Protein AF-A0A401UPR5-F1 (afdb_monomer)

Sequence (382 aa):
MEISINIIKAVNNNKYVNMKDYDELAFNAKRIWLSEPCNIIFEKNRIYNIKLKSDQVIEGSIIQIGQDEFGFYIVFKRAIVPSQKGELLNNSVFFERQRIPKGYAVLKEVFAPDSIAGGKELIQYCEGQWPNLNGSALSIKKEGSNYIFHLMKGNLGETAVELRLCNVYAEKCIGDDCDNLEYFDKQGIGYLDIKKLDDFNYTIHIQNNFMEFICIDELTYNSVEHRNEVTINCRELNITYYNSFLRGLEEKGIALTKLYSDKDVHYSKADELRSKWLETFTRNIDVSDANLDQCLWHIFSYGKLSCVQREEANADLIKIKKETLYLFFNEGTTCYRLNNAEKFTAENIDYFNDIYVTNEDFTWTYVLTHERVTCGPYFHSN

Radius of gyration: 26.06 Å; Cα contacts (8 Å, |Δi|>4): 804; chains: 1; bounding box: 64×54×72 Å

Foldseek 3Di:
DKDKWFWPAKAQCQVVDDPVCCVPQGQQKMKTATPDDDPDDQAPAWKKWKQDPVRDIFIFHFNDWDADPRGTITITHGDPPCVCVVVVVPVSVVSNVDTDDGTIIMIGTWDDLVLAACSVVCCVVVVRDRQDLAQWFWAWDDDPQKIWIWTHFDSQQQKIKIKIFARWDDKDKDWDPTPDPNVSHRNGWRDWDWTQDPQQKIKIKTKDWDWDWDDPDPPDTDTDIIIIMMIIMGNHIHMDMDRNLCVVCVVVVKDKDKAFDDPPDPDAPLRVVLVVLCCVQCVPWPCVPQPVVVAVLSCVVVPRGDWDFDPVLQVVVLPDDPQWKKKHASDDRIIMIIGPCNVPGPVSCVSDARMWMAGPVRQKIFTHHPPNVRGGRIIDGD

Nearest PDB structures (foldseek):
  3wdi-assembly1_A  TM=2.186E-01  e=3.036E-01  Anoxybacillus sp. LM18-11
  3wdh-assembly1_A  TM=1.853E-01  e=7.248E-01  Anoxybacillus sp. LM18-11
  1gl4-assembly1_A  TM=2.672E-01  e=5.135E+00  Mus musculus
  5jqp-assembly1_A  TM=1.333E-01  e=6.739E+00  Thermochaetoides thermophila DSM 1495

Structure (mmCIF, N/CA/C/O backbone):
data_AF-A0A401UPR5-F1
#
_entry.id   AF-A0A401UPR5-F1
#
loop_
_atom_site.group_PDB
_atom_site.id
_atom_site.type_symbol
_atom_site.label_atom_id
_atom_site.label_alt_id
_atom_site.label_comp_id
_atom_site.label_asym_id
_atom_site.label_entity_id
_atom_site.label_seq_id
_atom_site.pdbx_PDB_ins_code
_atom_site.Cartn_x
_atom_site.Cartn_y
_atom_site.Cartn_z
_atom_site.occupancy
_atom_site.B_iso_or_equiv
_atom_site.auth_seq_id
_atom_site.auth_comp_id
_atom_site.auth_asym_id
_atom_site.auth_atom_id
_atom_site.pdbx_PDB_model_num
ATOM 1 N N . MET A 1 1 ? -16.340 -8.159 18.306 1.00 83.75 1 MET A N 1
ATOM 2 C CA . MET A 1 1 ? -16.427 -8.403 19.768 1.00 83.75 1 MET A CA 1
ATOM 3 C C . MET A 1 1 ? -16.936 -7.139 20.450 1.00 83.75 1 MET A C 1
ATOM 5 O O . MET A 1 1 ? -16.500 -6.064 20.054 1.00 83.75 1 MET A O 1
ATOM 9 N N . GLU A 1 2 ? -17.833 -7.244 21.433 1.00 91.19 2 GLU A N 1
ATOM 10 C CA . GLU A 1 2 ? -18.355 -6.098 22.194 1.00 91.19 2 GLU A CA 1
ATOM 11 C C . GLU A 1 2 ? -18.209 -6.361 23.697 1.00 91.19 2 GLU A C 1
ATOM 13 O O . GLU A 1 2 ? -18.590 -7.428 24.178 1.00 91.19 2 GLU A O 1
ATOM 18 N N . ILE A 1 3 ? -17.606 -5.418 24.426 1.00 94.38 3 ILE A N 1
ATOM 19 C CA . ILE A 1 3 ? -17.290 -5.551 25.849 1.00 94.38 3 ILE A CA 1
ATOM 20 C C . ILE A 1 3 ? -17.774 -4.304 26.586 1.00 94.38 3 ILE A C 1
ATOM 22 O O . ILE A 1 3 ? -17.407 -3.177 26.254 1.00 94.38 3 ILE A O 1
ATOM 26 N N . SER A 1 4 ? -18.581 -4.511 27.622 1.00 96.25 4 SER A N 1
ATOM 27 C CA . SER A 1 4 ? -18.921 -3.450 28.570 1.00 96.25 4 SER A CA 1
ATOM 28 C C . SER A 1 4 ? -17.721 -3.151 29.462 1.00 96.25 4 SER A C 1
ATOM 30 O O . SER A 1 4 ? -17.147 -4.064 30.046 1.00 96.25 4 SER A O 1
ATOM 32 N N . ILE A 1 5 ? -17.357 -1.877 29.585 1.00 96.62 5 ILE A N 1
ATOM 33 C CA . ILE A 1 5 ? -16.268 -1.417 30.447 1.00 96.62 5 ILE A CA 1
ATOM 34 C C . ILE A 1 5 ? -16.747 -0.265 31.331 1.00 96.62 5 ILE A C 1
ATOM 36 O O . ILE A 1 5 ? -17.632 0.511 30.969 1.00 96.62 5 ILE A O 1
ATOM 40 N N . ASN A 1 6 ? -16.132 -0.111 32.497 1.00 97.31 6 ASN A N 1
ATOM 41 C CA . ASN A 1 6 ? -16.373 1.033 33.366 1.00 97.31 6 ASN A CA 1
ATOM 42 C C . ASN A 1 6 ? -15.063 1.796 33.594 1.00 97.31 6 ASN A C 1
ATOM 44 O O . ASN A 1 6 ? -14.117 1.294 34.203 1.00 97.31 6 ASN A O 1
ATOM 48 N N . ILE A 1 7 ? -15.014 3.017 33.058 1.00 97.56 7 ILE A N 1
ATOM 49 C CA . ILE A 1 7 ? -13.838 3.884 33.044 1.00 97.56 7 ILE A CA 1
ATOM 50 C C . ILE A 1 7 ? -13.726 4.597 34.393 1.00 97.56 7 ILE A C 1
ATOM 52 O O . ILE A 1 7 ? -14.533 5.466 34.729 1.00 97.56 7 ILE A O 1
ATOM 56 N N . ILE A 1 8 ? -12.682 4.279 35.159 1.00 97.38 8 ILE A N 1
ATOM 57 C CA . ILE A 1 8 ? -12.392 4.929 36.447 1.00 97.38 8 ILE A CA 1
ATOM 58 C C . ILE A 1 8 ? -11.741 6.292 36.226 1.00 97.38 8 ILE A C 1
ATOM 60 O O . ILE A 1 8 ? -12.003 7.260 36.953 1.00 97.38 8 ILE A O 1
ATOM 64 N N . LYS A 1 9 ? -10.835 6.366 35.251 1.00 96.38 9 LYS A N 1
ATOM 65 C CA . LYS A 1 9 ? -9.987 7.529 34.995 1.00 96.38 9 LYS A CA 1
ATOM 66 C C . LYS A 1 9 ? -9.436 7.439 33.578 1.00 96.38 9 LYS A C 1
ATOM 68 O O . LYS A 1 9 ? -9.159 6.351 33.094 1.00 96.38 9 LYS A O 1
ATOM 73 N N . ALA A 1 10 ? -9.215 8.583 32.945 1.00 96.50 10 ALA A N 1
ATOM 74 C CA . ALA A 1 10 ? -8.482 8.666 31.693 1.00 96.50 10 ALA A CA 1
ATOM 75 C C . ALA A 1 10 ? -7.597 9.914 31.691 1.00 96.50 10 ALA A C 1
ATOM 77 O O . A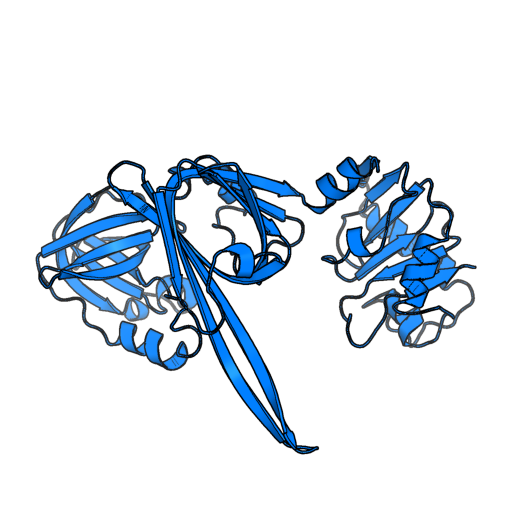LA A 1 10 ? -8.036 10.981 32.131 1.00 96.50 10 ALA A O 1
ATOM 78 N N . VAL A 1 11 ? -6.356 9.783 31.223 1.00 95.56 11 VAL A N 1
ATOM 79 C CA . VAL A 1 11 ? -5.386 10.888 31.106 1.00 95.56 11 VAL A CA 1
ATOM 80 C C . VAL A 1 11 ? -4.507 10.706 29.867 1.00 95.56 11 VAL A C 1
ATOM 82 O O . VAL A 1 11 ? -4.501 9.637 29.263 1.00 95.56 11 VAL A O 1
ATOM 85 N N . ASN A 1 12 ? -3.745 11.735 29.494 1.00 94.56 12 ASN A N 1
ATOM 86 C CA . ASN A 1 12 ? -2.740 11.620 28.432 1.00 94.56 12 ASN A CA 1
ATOM 87 C C . ASN A 1 12 ? -1.643 10.638 28.844 1.00 94.56 12 ASN A C 1
ATOM 89 O O . ASN A 1 12 ? -1.135 10.713 29.966 1.00 94.56 12 ASN A O 1
ATOM 93 N N . ASN A 1 13 ? -1.284 9.722 27.942 1.00 94.88 13 ASN A N 1
ATOM 94 C CA . ASN A 1 13 ? -0.302 8.687 28.255 1.00 94.88 13 ASN A CA 1
ATOM 95 C C . ASN A 1 13 ? 1.132 9.237 28.327 1.00 94.88 13 ASN A C 1
ATOM 97 O O . ASN A 1 13 ? 1.981 8.608 28.942 1.00 94.88 13 ASN A O 1
ATOM 101 N N . ASN A 1 14 ? 1.397 10.431 27.790 1.00 91.12 14 ASN A N 1
ATOM 102 C CA . ASN A 1 14 ? 2.727 11.048 27.755 1.00 91.12 14 ASN A CA 1
ATOM 103 C C . ASN A 1 14 ? 3.452 11.145 29.110 1.00 91.12 14 ASN A C 1
ATOM 105 O O . ASN A 1 14 ? 4.674 11.091 29.147 1.00 91.12 14 ASN A O 1
ATOM 109 N N . LYS A 1 15 ? 2.726 11.225 30.230 1.00 90.62 15 LYS A N 1
ATOM 110 C CA . LYS A 1 15 ? 3.319 11.235 31.581 1.00 90.62 15 LYS A CA 1
ATOM 111 C C . LYS A 1 15 ? 3.838 9.870 32.054 1.00 90.62 15 LYS A C 1
ATOM 113 O O . LYS A 1 15 ? 4.479 9.804 33.096 1.00 90.62 15 LYS A O 1
ATOM 118 N N . TYR A 1 16 ? 3.519 8.801 31.330 1.00 92.50 16 TYR A N 1
ATOM 119 C CA . TYR A 1 16 ? 3.789 7.407 31.695 1.00 92.50 16 TYR A CA 1
ATOM 120 C C . TYR A 1 16 ? 4.722 6.708 30.703 1.00 92.50 16 TYR A C 1
ATOM 122 O O . TYR A 1 16 ? 4.904 5.495 30.780 1.00 92.50 16 TYR A O 1
ATOM 130 N N . VAL A 1 17 ? 5.270 7.456 29.747 1.00 92.44 17 VAL A N 1
ATOM 131 C CA . VAL A 1 17 ? 6.098 6.937 28.661 1.00 92.44 17 VAL A CA 1
ATOM 132 C C . VAL A 1 17 ? 7.469 7.588 28.772 1.00 92.44 17 VAL A C 1
ATOM 134 O O . VAL A 1 17 ? 7.579 8.789 29.019 1.00 92.44 17 VAL A O 1
ATOM 137 N N . ASN A 1 18 ? 8.522 6.785 28.643 1.00 91.50 18 ASN A N 1
ATOM 138 C CA . ASN A 1 18 ? 9.886 7.300 28.604 1.00 91.50 18 ASN A CA 1
ATOM 139 C C . ASN A 1 18 ? 10.143 8.016 27.259 1.00 91.50 18 ASN A C 1
ATOM 141 O O . ASN A 1 18 ? 9.394 7.856 26.301 1.00 91.50 18 ASN A O 1
ATOM 145 N N . MET A 1 19 ? 11.226 8.786 27.156 1.00 86.56 19 MET A N 1
ATOM 146 C CA . MET A 1 19 ? 11.514 9.535 25.924 1.00 86.56 19 MET A CA 1
ATOM 147 C C . MET A 1 19 ? 11.747 8.632 24.698 1.00 86.56 19 MET A C 1
ATOM 149 O O . MET A 1 19 ? 11.491 9.048 23.575 1.00 86.56 19 MET A O 1
ATOM 153 N N . LYS A 1 20 ? 12.224 7.399 24.905 1.00 88.50 20 LYS A N 1
ATOM 154 C CA . LYS A 1 20 ? 12.546 6.454 23.829 1.00 88.50 20 LYS A CA 1
ATOM 155 C C . LYS A 1 20 ? 11.292 5.919 23.130 1.00 88.50 20 LYS A C 1
ATOM 157 O O . LYS A 1 20 ? 11.327 5.707 21.926 1.00 88.50 20 LYS A O 1
ATOM 162 N N . ASP A 1 21 ? 10.196 5.757 23.867 1.00 87.12 21 ASP A N 1
ATOM 163 C CA . ASP A 1 21 ? 8.948 5.164 23.366 1.00 87.12 21 ASP A CA 1
ATOM 164 C C . ASP A 1 21 ? 7.862 6.223 23.080 1.00 87.12 21 ASP A C 1
ATOM 166 O O . ASP A 1 21 ? 6.688 5.897 22.878 1.00 87.12 21 ASP A O 1
ATOM 170 N N . TYR A 1 22 ? 8.227 7.510 23.104 1.00 86.00 22 TYR A N 1
ATOM 171 C CA . TYR A 1 22 ? 7.280 8.626 23.078 1.00 86.00 22 TYR A CA 1
ATOM 172 C C . TYR A 1 22 ? 6.417 8.649 21.806 1.00 86.00 22 TYR A C 1
ATOM 174 O O . TYR A 1 22 ? 5.190 8.741 21.887 1.00 86.00 22 TYR A O 1
ATOM 182 N N . ASP A 1 23 ? 7.016 8.506 20.628 1.00 77.75 23 ASP A N 1
ATOM 183 C CA . ASP A 1 23 ? 6.277 8.615 19.361 1.00 77.75 23 ASP A CA 1
ATOM 184 C C . ASP A 1 23 ? 5.258 7.479 19.177 1.00 77.75 23 ASP A C 1
ATOM 186 O O . ASP A 1 23 ? 4.144 7.669 18.665 1.00 77.75 23 ASP A O 1
ATOM 190 N N . GLU A 1 24 ? 5.603 6.285 19.658 1.00 79.25 24 GLU A N 1
ATOM 191 C CA . GLU A 1 24 ? 4.727 5.125 19.573 1.00 79.25 24 GLU A CA 1
ATOM 192 C C . GLU A 1 24 ? 3.603 5.200 20.614 1.00 79.25 24 GLU A C 1
ATOM 194 O O . GLU A 1 24 ? 2.425 5.079 20.251 1.00 79.25 24 GLU A O 1
ATOM 199 N N . LEU A 1 25 ? 3.952 5.451 21.883 1.00 83.62 25 LEU A N 1
ATOM 200 C CA . LEU A 1 25 ? 3.053 5.255 23.023 1.00 83.62 25 LEU A CA 1
ATOM 201 C C . LEU A 1 25 ? 2.465 6.541 23.616 1.00 83.62 25 LEU A C 1
ATOM 203 O O . LEU A 1 25 ? 1.443 6.469 24.304 1.00 83.62 25 LEU A O 1
ATOM 207 N N . ALA A 1 26 ? 3.082 7.705 23.417 1.00 83.56 26 ALA A N 1
ATOM 208 C CA . ALA A 1 26 ? 2.644 8.957 24.038 1.00 83.56 26 ALA A CA 1
ATOM 209 C C . ALA A 1 26 ? 1.763 9.805 23.116 1.00 83.56 26 ALA A C 1
ATOM 211 O O . ALA A 1 26 ? 0.729 10.314 23.562 1.00 83.56 26 ALA A O 1
ATOM 212 N N . PHE A 1 27 ? 2.159 9.957 21.849 1.00 82.81 27 PHE A N 1
ATOM 213 C CA . PHE A 1 27 ? 1.501 10.878 20.924 1.00 82.81 27 PHE A CA 1
ATOM 214 C C . PHE A 1 27 ? 0.059 10.449 20.613 1.00 82.81 27 PHE A C 1
ATOM 216 O O . PHE A 1 27 ? -0.188 9.323 20.173 1.00 82.81 27 PHE A O 1
ATOM 223 N N . ASN A 1 28 ? -0.902 11.359 20.833 1.00 84.88 28 ASN A N 1
ATOM 224 C CA . ASN A 1 28 ? -2.336 11.134 20.592 1.00 84.88 28 ASN A CA 1
ATOM 225 C C . ASN A 1 28 ? -2.924 9.907 21.336 1.00 84.88 28 ASN A C 1
ATOM 227 O O . ASN A 1 28 ? -3.899 9.291 20.892 1.00 84.88 28 ASN A O 1
ATOM 231 N N . ALA A 1 29 ? -2.326 9.538 22.474 1.00 92.50 29 ALA A N 1
ATOM 232 C CA . ALA A 1 29 ? -2.704 8.363 23.250 1.00 92.50 29 ALA A CA 1
ATOM 233 C C . ALA A 1 29 ? -3.251 8.727 24.636 1.00 92.50 29 ALA A C 1
ATOM 235 O O . ALA A 1 29 ? -2.722 9.581 25.359 1.00 92.50 29 ALA A O 1
ATOM 236 N N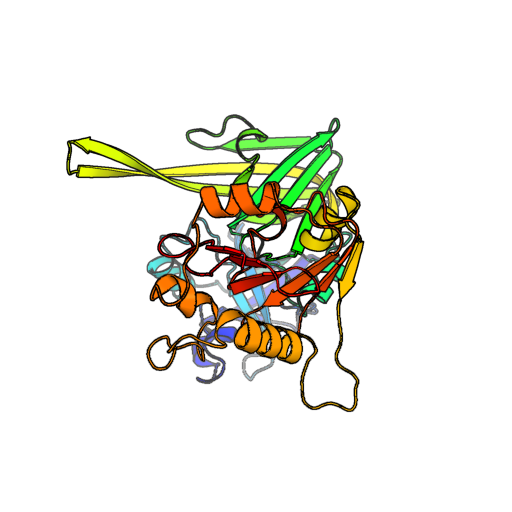 . LYS A 1 30 ? -4.314 8.030 25.044 1.00 95.12 30 LYS A N 1
ATOM 237 C CA . LYS A 1 30 ? -4.897 8.119 26.385 1.00 95.12 30 LYS A CA 1
ATOM 238 C C . LYS A 1 30 ? -4.623 6.836 27.144 1.00 95.12 30 LYS A C 1
ATOM 240 O O . LYS A 1 30 ? -4.897 5.751 26.646 1.00 95.12 30 LYS A O 1
ATOM 245 N N . ARG A 1 31 ? -4.158 6.966 28.382 1.00 96.94 31 ARG A N 1
ATOM 246 C CA . ARG A 1 31 ? -4.209 5.879 29.358 1.00 96.94 31 ARG A CA 1
ATOM 247 C C . ARG A 1 31 ? -5.580 5.899 30.017 1.00 96.94 31 ARG A C 1
ATOM 249 O O . ARG A 1 31 ? -5.958 6.917 30.601 1.00 96.94 31 ARG A O 1
ATOM 256 N N . ILE A 1 32 ? -6.321 4.806 29.895 1.00 97.25 32 ILE A N 1
ATOM 257 C CA . ILE A 1 32 ? -7.691 4.655 30.387 1.00 97.25 32 ILE A CA 1
ATOM 258 C C . ILE A 1 32 ? -7.692 3.528 31.416 1.00 97.25 32 ILE A C 1
ATOM 260 O O . ILE A 1 32 ? -7.473 2.375 31.058 1.00 97.25 32 ILE A O 1
ATOM 264 N N . TRP A 1 33 ? -7.933 3.864 32.683 1.00 97.94 33 TRP A N 1
ATOM 265 C CA . TRP A 1 33 ? -8.066 2.886 33.761 1.00 97.94 33 TRP A CA 1
ATOM 266 C C . TRP A 1 33 ? -9.489 2.351 33.845 1.00 97.94 33 TRP A C 1
ATOM 268 O O . TRP A 1 33 ? -10.459 3.118 33.788 1.00 97.94 33 TRP A O 1
ATOM 278 N N . LEU A 1 34 ? -9.589 1.042 34.029 1.00 97.62 34 LEU A N 1
ATOM 279 C CA . LEU A 1 34 ? -10.816 0.259 34.046 1.00 97.62 34 LEU A CA 1
ATOM 280 C C . LEU A 1 34 ? -11.036 -0.332 35.443 1.00 97.62 34 LEU A C 1
ATOM 282 O O . LEU A 1 34 ? -10.077 -0.593 36.169 1.00 97.62 34 LEU A O 1
ATOM 286 N N . SER A 1 35 ? -12.294 -0.555 35.829 1.00 96.56 35 SER A N 1
ATOM 287 C CA . SER A 1 35 ? -12.611 -1.167 37.130 1.00 96.56 35 SER A CA 1
ATOM 288 C C . SER A 1 35 ? -12.286 -2.647 37.241 1.00 96.56 35 SER A C 1
ATOM 290 O O . SER A 1 35 ? -12.230 -3.171 38.348 1.00 96.56 35 SER A O 1
ATOM 292 N N . GLU A 1 36 ? -12.061 -3.309 36.115 1.00 95.44 36 GLU A N 1
ATOM 293 C CA . GLU A 1 36 ? -11.751 -4.729 36.034 1.00 95.44 36 GLU A CA 1
ATOM 294 C C . GLU A 1 36 ? -10.853 -4.999 34.815 1.00 95.44 36 GLU A C 1
ATOM 296 O O . GLU A 1 36 ? -10.789 -4.158 33.907 1.00 95.44 36 GLU A O 1
ATOM 301 N N . PRO A 1 37 ? -10.125 -6.132 34.788 1.00 94.31 37 PRO A N 1
ATOM 302 C CA . PRO A 1 37 ? -9.358 -6.531 33.617 1.00 94.31 37 PRO A CA 1
ATOM 303 C C . PRO A 1 37 ? -10.264 -6.649 32.393 1.00 94.31 37 PRO A C 1
ATOM 305 O O . PRO A 1 37 ? -11.378 -7.161 32.480 1.00 94.31 37 PRO A O 1
ATOM 308 N N . CYS A 1 38 ? -9.759 -6.233 31.235 1.00 88.31 38 CYS A N 1
ATOM 309 C CA . CYS A 1 38 ? -10.472 -6.387 29.978 1.00 88.31 38 CYS A CA 1
ATOM 310 C C . CYS A 1 38 ? -9.766 -7.427 29.107 1.00 88.31 38 CYS A C 1
ATOM 312 O O . CYS A 1 38 ? -8.614 -7.235 28.716 1.00 88.31 38 CYS A O 1
ATOM 314 N N . ASN A 1 39 ? -10.455 -8.531 28.816 1.00 87.94 39 ASN A N 1
ATOM 315 C CA . ASN A 1 39 ? -9.932 -9.619 27.991 1.00 87.94 39 ASN A CA 1
ATOM 316 C C . ASN A 1 39 ? -10.035 -9.245 26.507 1.00 87.94 39 ASN A C 1
ATOM 318 O O . ASN A 1 39 ? -10.946 -9.681 25.807 1.00 87.94 39 ASN A O 1
ATOM 322 N N . ILE A 1 40 ? -9.119 -8.396 26.046 1.00 88.12 40 ILE A N 1
ATOM 323 C CA . ILE A 1 40 ? -9.037 -7.947 24.654 1.00 88.12 40 ILE A CA 1
ATOM 324 C C . ILE A 1 40 ? -7.752 -8.483 24.034 1.00 88.12 40 ILE A C 1
ATOM 326 O O . ILE A 1 40 ? -6.699 -8.488 24.672 1.00 88.12 40 ILE A O 1
ATOM 330 N N . ILE A 1 41 ? -7.829 -8.885 22.768 1.00 80.69 41 ILE A N 1
ATOM 331 C CA . ILE A 1 41 ? -6.652 -9.225 21.974 1.00 80.69 41 ILE A CA 1
ATOM 332 C C . ILE A 1 41 ? -5.966 -7.922 21.555 1.00 80.69 41 ILE A C 1
ATOM 334 O O . ILE A 1 41 ? -6.494 -7.134 20.770 1.00 80.69 41 ILE A O 1
ATOM 338 N N . PHE A 1 42 ? -4.785 -7.674 22.111 1.00 81.12 42 PHE A N 1
ATOM 339 C CA . PHE A 1 42 ? -3.978 -6.520 21.743 1.00 81.12 42 PHE A CA 1
ATOM 340 C C . PHE A 1 42 ? -3.129 -6.838 20.500 1.00 81.12 42 PHE A C 1
ATOM 342 O O . PHE A 1 42 ? -2.135 -7.552 20.589 1.00 81.12 42 PHE A O 1
ATOM 349 N N . GLU A 1 43 ? -3.513 -6.273 19.353 1.00 83.62 43 GLU A N 1
ATOM 350 C CA . GLU A 1 43 ? -2.772 -6.344 18.088 1.00 83.62 43 GLU A CA 1
ATOM 351 C C . GLU A 1 43 ? -2.771 -4.968 17.411 1.00 83.62 43 GLU A C 1
ATOM 353 O O . GLU A 1 43 ? -3.810 -4.306 17.341 1.00 83.62 43 GLU A O 1
ATOM 358 N N . LYS A 1 44 ? -1.613 -4.538 16.887 1.00 78.94 44 LYS A N 1
ATOM 359 C CA . LYS A 1 44 ? -1.408 -3.175 16.352 1.00 78.94 44 LYS A CA 1
ATOM 360 C C . LYS A 1 44 ? -2.372 -2.795 15.219 1.00 78.94 44 LYS A C 1
ATOM 362 O O . LYS A 1 44 ? -2.643 -1.614 15.039 1.00 78.94 44 LYS A O 1
ATOM 367 N N . ASN A 1 45 ? -2.911 -3.775 14.492 1.00 86.38 45 ASN A N 1
ATOM 368 C CA . ASN A 1 45 ? -3.745 -3.550 13.307 1.00 86.38 45 ASN A CA 1
ATOM 369 C C . ASN A 1 45 ? -5.259 -3.592 13.582 1.00 86.38 45 ASN A C 1
ATOM 371 O O . ASN A 1 45 ? -6.045 -3.560 12.637 1.00 86.38 45 ASN A O 1
ATOM 375 N N . ARG A 1 46 ? -5.687 -3.692 14.848 1.00 90.62 46 ARG A N 1
ATOM 376 C CA . ARG A 1 46 ? -7.112 -3.692 15.213 1.00 90.62 46 ARG A CA 1
ATOM 377 C C . ARG A 1 46 ? -7.604 -2.283 15.540 1.00 90.62 46 ARG A C 1
ATOM 379 O O . ARG A 1 46 ? -6.904 -1.510 16.204 1.00 90.62 46 ARG A O 1
ATOM 386 N N . ILE A 1 47 ? -8.829 -1.974 15.115 1.00 90.31 47 ILE A N 1
ATOM 387 C CA . ILE A 1 47 ? -9.525 -0.723 15.448 1.00 90.31 47 ILE A CA 1
ATOM 388 C C . ILE A 1 47 ? -10.739 -1.026 16.319 1.00 90.31 47 ILE A C 1
ATOM 390 O O . ILE A 1 47 ? -11.508 -1.961 16.075 1.00 90.31 47 ILE A O 1
ATOM 394 N N . TYR A 1 48 ? -10.920 -0.186 17.328 1.00 92.50 48 TYR A N 1
ATOM 395 C CA . TYR A 1 48 ? -11.965 -0.265 18.326 1.00 92.50 48 TYR A CA 1
ATOM 396 C C . TYR A 1 48 ? -12.705 1.065 18.448 1.00 92.50 48 TYR A C 1
ATOM 398 O O . TYR A 1 48 ? -12.113 2.139 18.362 1.00 92.50 48 TYR A O 1
ATOM 406 N N . ASN A 1 49 ? -13.992 0.972 18.757 1.00 93.50 49 ASN A N 1
ATOM 407 C CA . ASN A 1 49 ? -14.842 2.077 19.161 1.00 93.50 49 ASN A CA 1
ATOM 408 C C . ASN A 1 49 ? -15.097 2.022 20.664 1.00 93.50 49 ASN A C 1
ATOM 410 O O . ASN A 1 49 ? -15.589 1.018 21.173 1.00 93.50 49 ASN A O 1
ATOM 414 N N . ILE A 1 50 ? -14.822 3.121 21.364 1.00 95.25 50 ILE A N 1
ATOM 415 C CA . ILE A 1 50 ? -15.299 3.373 22.725 1.00 95.25 50 ILE A CA 1
ATOM 416 C C . ILE A 1 50 ? -16.565 4.220 22.614 1.00 95.25 50 ILE A C 1
ATOM 418 O O . ILE A 1 50 ? -16.493 5.421 22.351 1.00 95.25 50 ILE A O 1
ATOM 422 N N . LYS A 1 51 ? -17.727 3.601 22.818 1.00 95.81 51 LYS A N 1
ATOM 423 C CA . LYS A 1 51 ? -19.019 4.283 22.904 1.00 95.81 51 LYS A CA 1
ATOM 424 C C . LYS A 1 51 ? -19.310 4.660 24.356 1.00 95.81 51 LYS A C 1
ATOM 426 O O . LYS A 1 51 ? -19.487 3.798 25.212 1.00 95.81 51 LYS A O 1
ATOM 431 N N . LEU A 1 52 ? -19.350 5.955 24.638 1.00 95.19 52 LEU A N 1
ATOM 432 C CA . LEU A 1 52 ? -19.632 6.512 25.959 1.00 95.19 52 LEU A CA 1
ATOM 433 C C . LEU A 1 52 ? -21.144 6.559 26.228 1.00 95.19 52 LEU A C 1
ATOM 435 O O . LEU A 1 52 ? -21.953 6.538 25.303 1.00 95.19 52 LEU A O 1
ATOM 439 N N . LYS A 1 53 ? -21.540 6.713 27.499 1.00 94.06 53 LYS A N 1
ATOM 440 C CA . LYS A 1 53 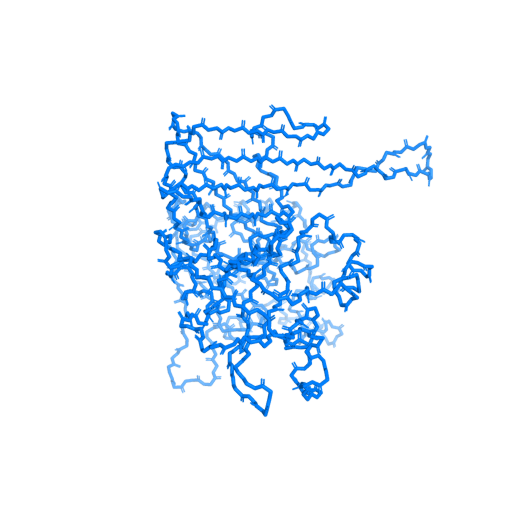? -22.954 6.886 27.895 1.00 94.06 53 LYS A CA 1
ATOM 441 C C . LYS A 1 53 ? -23.650 8.086 27.228 1.00 94.06 53 LYS A C 1
ATOM 443 O O . LYS A 1 53 ? -24.867 8.092 27.116 1.00 94.06 53 LYS A O 1
ATOM 448 N N . SER A 1 54 ? -22.894 9.096 26.800 1.00 92.50 54 SER A N 1
ATOM 449 C CA . SER A 1 54 ? -23.404 10.249 26.045 1.00 92.50 54 SER A CA 1
ATOM 450 C C . SER A 1 54 ? -23.668 9.952 24.562 1.00 92.50 54 SER A C 1
ATOM 452 O O . SER A 1 54 ? -23.861 10.891 23.798 1.00 92.50 54 SER A O 1
ATOM 454 N N . ASP A 1 55 ? -23.572 8.688 24.138 1.00 92.31 55 ASP A N 1
ATOM 455 C CA . ASP A 1 55 ? -23.556 8.226 22.743 1.00 92.31 55 ASP A CA 1
ATOM 456 C C . ASP A 1 55 ? -22.376 8.734 21.900 1.00 92.31 55 ASP A C 1
ATOM 458 O O . ASP A 1 55 ? -22.253 8.392 20.725 1.00 92.31 55 ASP A O 1
ATOM 462 N N . GLN A 1 56 ? -21.441 9.472 22.503 1.00 91.94 56 GLN A N 1
ATOM 463 C CA . GLN A 1 56 ? -20.191 9.827 21.846 1.00 91.94 56 GLN A CA 1
ATOM 464 C C . GLN A 1 56 ? -19.360 8.565 21.577 1.00 91.94 56 GLN A C 1
ATOM 466 O O . GLN A 1 56 ? -19.092 7.785 22.492 1.00 91.94 56 GLN A O 1
ATOM 471 N N . VAL A 1 57 ? -18.893 8.413 20.337 1.00 91.06 57 VAL A N 1
ATOM 472 C CA . VAL A 1 57 ? -18.004 7.325 19.913 1.00 91.06 57 VAL A CA 1
ATOM 473 C C . VAL A 1 57 ? -16.595 7.864 19.687 1.00 91.06 57 VAL A C 1
ATOM 475 O O . VAL A 1 57 ? -16.411 8.910 19.065 1.00 91.06 57 VAL A O 1
ATOM 478 N N . ILE A 1 58 ? -15.599 7.151 20.209 1.00 91.88 58 ILE A N 1
ATOM 479 C CA . ILE A 1 58 ? -14.180 7.443 20.000 1.00 91.88 58 ILE A CA 1
ATOM 480 C C . ILE A 1 58 ? -13.540 6.224 19.343 1.00 91.88 58 ILE A C 1
ATOM 482 O O . ILE A 1 58 ? -13.505 5.153 19.942 1.00 91.88 58 ILE A O 1
ATOM 486 N N . GLU A 1 59 ? -13.022 6.401 18.133 1.00 90.62 59 GLU A N 1
ATOM 487 C CA . GLU A 1 59 ? -12.370 5.344 17.358 1.00 90.62 59 GLU A CA 1
ATOM 488 C C . GLU A 1 59 ? -10.847 5.365 17.552 1.00 90.62 59 GLU A C 1
ATOM 490 O O . GLU A 1 59 ? -10.227 6.431 17.648 1.00 90.62 59 GLU A O 1
ATOM 495 N N . GLY A 1 60 ? -10.223 4.192 17.621 1.00 91.38 60 GLY A N 1
ATOM 496 C CA . GLY A 1 60 ? -8.782 4.074 17.802 1.00 91.38 60 GLY A CA 1
ATOM 497 C C . GLY A 1 60 ? -8.279 2.662 18.029 1.00 91.38 60 GLY A C 1
ATOM 498 O O . GLY A 1 60 ? -9.039 1.701 18.081 1.00 91.38 60 GLY A O 1
ATOM 499 N N . SER A 1 61 ? -6.967 2.546 18.169 1.00 92.19 61 SER A N 1
ATOM 500 C CA . SER A 1 61 ? -6.278 1.292 18.441 1.00 92.19 61 SER A CA 1
ATOM 501 C C . SER A 1 61 ? -5.899 1.216 19.908 1.00 92.19 61 SER A C 1
ATOM 503 O O . SER A 1 61 ? -5.456 2.192 20.517 1.00 92.19 61 SER A O 1
ATOM 505 N N . ILE A 1 62 ? -6.016 0.027 20.479 1.00 93.88 62 ILE A N 1
ATOM 506 C CA . ILE A 1 62 ? -5.371 -0.271 21.753 1.00 93.88 62 ILE A CA 1
ATOM 507 C C . ILE A 1 62 ? -3.930 -0.624 21.419 1.00 93.88 62 ILE A C 1
ATOM 509 O O . ILE A 1 62 ? -3.711 -1.508 20.602 1.00 93.88 62 ILE A O 1
ATOM 513 N N . ILE A 1 63 ? -2.973 0.090 22.010 1.00 92.62 63 ILE A N 1
ATOM 514 C CA . ILE A 1 63 ? -1.533 -0.084 21.751 1.00 92.62 63 ILE A CA 1
ATOM 515 C C . ILE A 1 63 ? -0.780 -0.710 22.930 1.00 92.62 63 ILE A C 1
ATOM 517 O O . ILE A 1 63 ? 0.396 -1.034 22.812 1.00 92.62 63 ILE A O 1
ATOM 521 N N . GLN A 1 64 ? -1.442 -0.845 24.081 1.00 93.56 64 GLN A N 1
ATOM 522 C CA . GLN A 1 64 ? -0.896 -1.485 25.272 1.00 93.56 64 GLN A CA 1
ATOM 523 C C . GLN A 1 64 ? -2.028 -1.814 26.250 1.00 93.56 64 GLN A C 1
ATOM 525 O O . GLN A 1 64 ? -3.004 -1.068 26.358 1.00 93.56 64 GLN A O 1
ATOM 530 N N . ILE A 1 65 ? -1.864 -2.897 27.007 1.00 94.62 65 ILE A N 1
ATOM 531 C CA . ILE A 1 65 ? -2.700 -3.257 28.157 1.00 94.62 65 ILE A CA 1
ATOM 532 C C . ILE A 1 65 ? -1.759 -3.504 29.335 1.00 94.62 65 ILE A C 1
ATOM 534 O O . ILE A 1 65 ? -0.669 -4.049 29.156 1.00 94.62 65 ILE A O 1
ATOM 538 N N . GLY A 1 66 ? -2.146 -3.086 30.535 1.00 95.00 66 GLY A N 1
ATOM 539 C CA . GLY A 1 66 ? -1.332 -3.324 31.718 1.00 95.00 66 GLY A CA 1
ATOM 540 C C . GLY A 1 66 ? -2.076 -3.100 33.022 1.00 95.00 66 GLY A C 1
ATOM 541 O O . GLY A 1 66 ? -3.285 -2.871 33.053 1.00 95.00 66 GLY A O 1
ATOM 542 N N . GLN A 1 67 ? -1.320 -3.170 34.109 1.00 96.44 67 GLN A N 1
ATOM 543 C CA . GLN A 1 67 ? -1.787 -2.875 35.453 1.00 96.44 67 GLN A CA 1
ATOM 544 C C . GLN A 1 67 ? -0.736 -2.017 36.158 1.00 96.44 67 GLN A C 1
ATOM 546 O O . GLN A 1 67 ? 0.463 -2.257 36.015 1.00 96.44 67 GLN A O 1
ATOM 551 N N . ASP A 1 68 ? -1.183 -0.993 36.874 1.00 95.88 68 ASP A N 1
ATOM 552 C CA . ASP A 1 68 ? -0.344 -0.160 37.735 1.00 95.88 68 ASP A CA 1
ATOM 553 C C . ASP A 1 68 ? -1.034 0.078 39.091 1.00 95.88 68 ASP A C 1
ATOM 555 O O . ASP A 1 68 ? -2.044 -0.554 39.411 1.00 95.88 68 ASP A O 1
ATOM 559 N N . GLU A 1 69 ? -0.480 0.970 39.913 1.00 95.25 69 GLU A N 1
ATOM 560 C CA . GLU A 1 69 ? -1.006 1.315 41.243 1.00 95.25 69 GLU A CA 1
ATOM 561 C C . GLU A 1 69 ? -2.447 1.863 41.232 1.00 95.25 69 GLU A C 1
ATOM 563 O O . GLU A 1 69 ? -3.123 1.830 42.259 1.00 95.25 69 GLU A O 1
ATOM 568 N N . PHE A 1 70 ? -2.946 2.334 40.082 1.00 93.56 70 PHE A N 1
ATOM 569 C CA . PHE A 1 70 ? -4.324 2.806 39.919 1.00 93.56 70 PHE A CA 1
ATOM 570 C C . PHE A 1 70 ? -5.270 1.729 39.359 1.00 93.56 70 PHE A C 1
ATOM 572 O O . PHE A 1 70 ? -6.463 2.002 39.201 1.00 93.56 70 PHE A O 1
ATOM 579 N N . GLY A 1 71 ? -4.768 0.523 39.069 1.00 94.69 71 GLY A N 1
ATOM 580 C CA . GLY A 1 71 ? -5.540 -0.619 38.576 1.00 94.69 71 GLY A CA 1
ATOM 581 C C . GLY A 1 71 ? -5.204 -1.015 37.138 1.00 94.69 71 GLY A C 1
ATOM 582 O O . GLY A 1 71 ? -4.121 -0.734 36.625 1.00 94.69 71 GLY A O 1
ATOM 583 N N . PHE A 1 72 ? -6.140 -1.705 36.486 1.00 97.06 72 PHE A N 1
ATOM 584 C CA . PHE A 1 72 ? -6.000 -2.141 35.095 1.00 97.06 72 PHE A CA 1
ATOM 585 C C . PHE A 1 72 ? -6.157 -0.958 34.149 1.00 97.06 72 PHE A C 1
ATOM 587 O O . PHE A 1 72 ? -7.023 -0.109 34.359 1.00 97.06 72 PHE A O 1
ATOM 594 N N . TYR A 1 73 ? -5.355 -0.907 33.090 1.00 97.00 73 TYR A N 1
ATOM 595 C CA . TYR A 1 73 ? -5.458 0.131 32.077 1.00 97.00 73 TYR A CA 1
ATOM 596 C C . TYR A 1 73 ? -5.270 -0.404 30.664 1.00 97.00 73 TYR A C 1
ATOM 598 O O . TYR A 1 73 ? -4.599 -1.408 30.424 1.00 97.00 73 TYR A O 1
ATOM 606 N N . ILE A 1 74 ? -5.819 0.355 29.721 1.00 96.62 74 ILE A N 1
ATOM 607 C CA . ILE A 1 74 ? -5.477 0.287 28.304 1.00 96.62 74 ILE A CA 1
ATOM 608 C C . ILE A 1 74 ? -4.833 1.607 27.883 1.00 96.62 74 ILE A C 1
ATOM 610 O O . ILE A 1 74 ? -5.187 2.677 28.389 1.00 96.62 74 ILE A O 1
ATOM 614 N N . VAL A 1 75 ? -3.890 1.544 26.950 1.00 95.25 75 VAL A N 1
ATOM 615 C CA . VAL A 1 75 ? -3.420 2.717 26.215 1.00 95.25 75 VAL A CA 1
ATOM 616 C C . VAL A 1 75 ? -4.149 2.733 24.883 1.00 95.25 75 VAL A C 1
ATOM 618 O O . VAL A 1 75 ? -3.957 1.854 24.045 1.00 95.25 75 VAL A O 1
ATOM 621 N N . PHE A 1 76 ? -5.017 3.721 24.716 1.00 94.56 76 PHE A N 1
ATOM 622 C CA . PHE A 1 76 ? -5.867 3.894 23.550 1.00 94.56 76 PHE A CA 1
ATOM 623 C C . PHE A 1 76 ? -5.345 5.052 22.701 1.00 94.56 76 PHE A C 1
ATOM 625 O O . PHE A 1 76 ? -5.369 6.209 23.133 1.00 94.56 76 PHE A O 1
ATOM 632 N N . LYS A 1 77 ? -4.862 4.739 21.500 1.00 92.06 77 LYS A N 1
ATOM 633 C CA . LYS A 1 77 ? -4.378 5.704 20.513 1.00 92.06 77 LYS A CA 1
ATOM 634 C C . LYS A 1 77 ? -5.491 5.981 19.522 1.00 92.06 77 LYS A C 1
ATOM 636 O O . LYS A 1 77 ? -5.967 5.068 18.853 1.00 92.06 77 LYS A O 1
ATOM 641 N N . ARG A 1 78 ? -5.933 7.232 19.440 1.00 88.62 78 ARG A N 1
ATOM 642 C CA . ARG A 1 78 ? -7.040 7.596 18.553 1.00 88.62 78 ARG A CA 1
ATOM 643 C C . ARG A 1 78 ? -6.649 7.362 17.094 1.00 88.62 78 ARG A C 1
ATOM 645 O O . ARG A 1 78 ? -5.559 7.760 16.678 1.00 88.62 78 ARG A O 1
ATOM 652 N N . ALA A 1 79 ? -7.556 6.756 16.329 1.00 80.25 79 ALA A N 1
ATOM 653 C CA . ALA A 1 79 ? -7.401 6.635 14.888 1.00 80.25 79 ALA A CA 1
ATOM 654 C C . ALA A 1 79 ? -7.397 8.050 14.306 1.00 80.25 79 ALA A C 1
ATOM 656 O O . ALA A 1 79 ? -8.283 8.862 14.593 1.00 80.25 79 ALA A O 1
ATOM 657 N N . ILE A 1 80 ? -6.361 8.381 13.543 1.00 67.81 80 ILE A N 1
ATOM 658 C CA . ILE A 1 80 ? -6.306 9.666 12.855 1.00 67.81 80 ILE A CA 1
ATOM 659 C C . ILE A 1 80 ? -7.311 9.571 11.711 1.00 67.81 80 ILE A C 1
ATOM 661 O O . ILE A 1 80 ? -7.024 8.937 10.701 1.00 67.81 80 ILE A O 1
ATOM 665 N N . VAL A 1 81 ? -8.488 10.176 11.888 1.00 57.09 81 VAL A N 1
ATOM 666 C CA . VAL A 1 81 ? -9.497 10.284 10.828 1.00 57.09 81 VAL A CA 1
ATOM 667 C C . VAL A 1 81 ? -8.956 11.254 9.770 1.00 57.09 81 VAL A C 1
ATOM 669 O O . VAL A 1 81 ? -8.717 12.421 10.096 1.00 57.09 81 VAL A O 1
ATOM 672 N N . PRO A 1 82 ? -8.709 10.826 8.520 1.00 46.88 82 PRO A N 1
ATOM 673 C CA . PRO A 1 82 ? -7.919 11.632 7.588 1.00 46.88 82 PRO A CA 1
ATOM 674 C C . PRO A 1 82 ? -8.593 12.868 7.013 1.00 46.88 82 PRO A C 1
ATOM 676 O O . PRO A 1 82 ? -7.884 13.737 6.516 1.00 46.88 82 PRO A O 1
ATOM 679 N N . SER A 1 83 ? -9.904 13.047 7.196 1.00 48.47 83 SER A N 1
ATOM 680 C CA . SER A 1 83 ? -10.550 14.349 6.974 1.00 48.47 83 SER A CA 1
ATOM 681 C C . SER A 1 83 ? -9.926 15.479 7.808 1.00 48.47 83 SER A C 1
ATOM 683 O O . SER A 1 83 ? -10.203 16.645 7.569 1.00 48.47 83 SER A O 1
ATOM 685 N N . GLN A 1 84 ? -9.097 15.134 8.798 1.00 47.16 84 GLN A N 1
ATOM 686 C CA . GLN A 1 84 ? -8.339 16.050 9.641 1.00 47.16 84 GLN A CA 1
ATOM 687 C C . GLN A 1 84 ? -6.840 16.082 9.295 1.00 47.16 84 GLN A C 1
ATOM 689 O O . GLN A 1 84 ? -6.074 16.663 10.061 1.00 47.16 84 GLN A O 1
ATOM 694 N N . LYS A 1 85 ? -6.391 15.479 8.174 1.00 41.78 85 LYS A N 1
ATOM 695 C CA . LYS A 1 85 ? -4.966 15.457 7.792 1.00 41.78 85 LYS A CA 1
ATOM 696 C C . LYS A 1 85 ? -4.407 16.854 7.440 1.00 41.78 85 LYS A C 1
ATOM 698 O O . LYS A 1 85 ? -3.253 17.137 7.739 1.00 41.78 85 LYS A O 1
ATOM 703 N N . GLY A 1 86 ? -5.224 17.759 6.896 1.00 41.91 86 GLY A N 1
ATOM 704 C CA . GLY A 1 86 ? -4.852 19.177 6.736 1.00 41.91 86 GLY A CA 1
ATOM 705 C C . GLY A 1 86 ? -4.862 19.965 8.057 1.00 41.91 86 GLY A C 1
ATOM 706 O O . GLY A 1 86 ? -4.131 20.934 8.225 1.00 41.91 86 GLY A O 1
ATOM 707 N N . GLU A 1 87 ? -5.625 19.495 9.048 1.00 39.34 87 GLU A N 1
ATOM 708 C CA . GLU A 1 87 ? -5.760 20.093 10.383 1.00 39.34 87 GLU A CA 1
ATOM 709 C C . GLU A 1 87 ? -4.886 19.392 11.452 1.00 39.34 87 GLU A C 1
ATOM 711 O O . GLU A 1 87 ? -5.088 19.610 12.651 1.00 39.34 87 GLU A O 1
ATOM 716 N N . LEU A 1 88 ? -3.927 18.533 11.061 1.00 39.69 88 LEU A N 1
ATOM 717 C CA . LEU A 1 88 ? -3.203 17.610 11.967 1.00 39.69 88 LEU A CA 1
ATOM 718 C C . LEU A 1 88 ? -2.512 18.283 13.141 1.00 39.69 88 LEU A C 1
ATOM 720 O O . LEU A 1 88 ? -2.385 17.664 14.200 1.00 39.69 88 LEU A O 1
ATOM 724 N N . LEU A 1 89 ? -2.081 19.530 12.977 1.00 45.03 89 LEU A N 1
ATOM 725 C CA . LEU A 1 89 ? -1.462 20.278 14.065 1.00 45.03 89 LEU A CA 1
ATOM 726 C C . LEU A 1 89 ? -2.485 20.708 15.124 1.00 45.03 89 LEU A C 1
ATOM 728 O O . LEU A 1 89 ? -2.148 20.774 16.301 1.00 45.03 89 LEU A O 1
ATOM 732 N N . ASN A 1 90 ? -3.744 20.931 14.748 1.00 43.09 90 ASN A N 1
ATOM 733 C CA . ASN A 1 90 ? -4.774 21.381 15.679 1.00 43.09 90 ASN A CA 1
ATOM 734 C C . ASN A 1 90 ? -5.569 20.211 16.276 1.00 43.09 90 ASN A C 1
ATOM 736 O O . ASN A 1 90 ? -5.807 20.192 17.483 1.00 43.09 90 ASN A O 1
ATOM 740 N N . ASN A 1 91 ? -5.942 19.195 15.490 1.00 45.31 91 ASN A N 1
ATOM 741 C CA . ASN A 1 91 ? -6.843 18.129 15.960 1.00 45.31 91 ASN A CA 1
ATOM 742 C C . ASN A 1 91 ? -6.202 17.040 16.822 1.00 45.31 91 ASN A C 1
ATOM 744 O O . ASN A 1 91 ? -6.851 16.539 17.747 1.00 45.31 91 ASN A O 1
ATOM 748 N N . SER A 1 92 ? -4.928 16.714 16.593 1.00 54.41 92 SER A N 1
ATOM 749 C CA . SER A 1 92 ? -4.169 15.849 17.511 1.00 54.41 92 SER A CA 1
ATOM 750 C C . SER A 1 92 ? -4.093 16.486 18.906 1.00 54.41 92 SER A C 1
ATOM 752 O O . SER A 1 92 ? -4.428 15.857 19.913 1.00 54.41 92 SER A O 1
ATOM 754 N N . VAL A 1 93 ? -3.813 17.791 18.945 1.00 58.97 93 VAL A N 1
ATOM 755 C CA . VAL A 1 93 ? -3.849 18.619 20.153 1.00 58.97 93 VAL A CA 1
ATOM 756 C C . VAL A 1 93 ? -5.259 18.666 20.756 1.00 58.97 93 VAL A C 1
ATOM 758 O O . VAL A 1 93 ? -5.407 18.599 21.979 1.00 58.97 93 VAL A O 1
ATOM 761 N N . PHE A 1 94 ? -6.322 18.727 19.943 1.00 59.06 94 PHE A N 1
ATOM 762 C CA . PHE A 1 94 ? -7.695 18.659 20.455 1.00 59.06 94 PHE A CA 1
ATOM 763 C C . PHE A 1 94 ? -7.995 17.330 21.146 1.00 59.06 94 PHE A C 1
ATOM 765 O O . PHE A 1 94 ? -8.610 17.352 22.212 1.00 59.06 94 PHE A O 1
ATOM 772 N N . PHE A 1 95 ? -7.544 16.182 20.626 1.00 65.81 95 PHE A N 1
ATOM 773 C CA . PHE A 1 95 ? -7.736 14.918 21.343 1.00 65.81 95 PHE A CA 1
ATOM 774 C C . PHE A 1 95 ? -6.914 14.854 22.628 1.00 65.81 95 PHE A C 1
ATOM 776 O O . PHE A 1 95 ? -7.438 14.447 23.666 1.00 65.81 95 PHE A O 1
ATOM 783 N N . GLU A 1 96 ? -5.661 15.316 22.613 1.00 65.75 96 GLU A N 1
ATOM 784 C CA . GLU A 1 96 ? -4.864 15.447 23.837 1.00 65.75 96 GLU A CA 1
ATOM 785 C C . GLU A 1 96 ? -5.578 16.293 24.899 1.00 65.75 96 GLU A C 1
ATOM 787 O O . GLU A 1 96 ? -5.492 15.992 26.093 1.00 65.75 96 GLU A O 1
ATOM 792 N N . ARG A 1 97 ? -6.364 17.288 24.480 1.00 74.44 97 ARG A N 1
ATOM 793 C CA . ARG A 1 97 ? -7.197 18.112 25.367 1.00 74.44 97 ARG A CA 1
ATOM 794 C C . ARG A 1 97 ? -8.543 17.472 25.712 1.00 74.44 97 ARG A C 1
ATOM 796 O O . ARG A 1 97 ? -9.079 17.739 26.787 1.00 74.44 97 ARG A O 1
ATOM 803 N N . GLN A 1 98 ? -9.088 16.616 24.850 1.00 80.88 98 GLN A N 1
ATOM 804 C CA . GLN A 1 98 ? -10.398 16.011 25.052 1.00 80.88 98 GLN A CA 1
ATOM 805 C C . GLN A 1 98 ? -10.367 15.032 26.227 1.00 80.88 98 GLN A C 1
ATOM 807 O O . GLN A 1 98 ? -9.547 14.110 26.312 1.00 80.88 98 GLN A O 1
ATOM 812 N N . ARG A 1 99 ? -11.281 15.245 27.171 1.00 87.25 99 ARG A N 1
ATOM 813 C CA . ARG A 1 99 ? -11.428 14.387 28.341 1.00 87.25 99 ARG A CA 1
ATOM 814 C C . ARG A 1 99 ? -12.337 13.214 27.995 1.00 87.25 99 ARG A C 1
ATOM 816 O O . ARG A 1 99 ? -13.483 13.426 27.618 1.00 87.25 99 ARG A O 1
ATOM 823 N N . ILE A 1 100 ? -11.849 11.994 28.200 1.00 92.62 100 ILE A N 1
ATOM 824 C CA . ILE A 1 100 ? -12.709 10.808 28.237 1.00 92.62 100 ILE A CA 1
ATOM 825 C C . ILE A 1 100 ? -13.355 10.775 29.635 1.00 92.62 100 ILE A C 1
ATOM 827 O O . ILE A 1 100 ? -12.625 10.744 30.636 1.00 92.62 100 ILE A O 1
ATOM 831 N N . PRO A 1 101 ? -14.692 10.891 29.745 1.00 95.38 101 PRO A N 1
ATOM 832 C CA . PRO A 1 101 ? -15.372 10.944 31.031 1.00 95.38 101 PRO A CA 1
ATOM 833 C C . PRO A 1 101 ? -15.299 9.596 31.752 1.00 95.38 101 PRO A C 1
ATOM 835 O O . PRO A 1 101 ? -15.103 8.545 31.148 1.00 95.38 101 PRO A O 1
ATOM 838 N N . LYS A 1 102 ? -15.467 9.646 33.075 1.00 96.88 102 LYS A N 1
ATOM 839 C CA . LYS A 1 102 ? -15.609 8.444 33.899 1.00 96.88 102 LYS A CA 1
ATOM 840 C C . LYS A 1 102 ? -16.987 7.818 33.694 1.00 96.88 102 LYS A C 1
ATOM 842 O O . LYS A 1 102 ? -17.948 8.531 33.401 1.00 96.88 102 LYS A O 1
ATOM 847 N N . GLY A 1 103 ? -17.087 6.527 33.980 1.00 96.62 103 GLY A N 1
ATOM 848 C CA . GLY A 1 103 ? -18.336 5.779 34.001 1.00 96.62 103 GLY A CA 1
ATOM 849 C C . GLY A 1 103 ? -18.414 4.724 32.906 1.00 96.62 103 GLY A C 1
ATOM 850 O O . GLY A 1 103 ? -17.407 4.318 32.328 1.00 96.62 103 GLY A O 1
ATOM 851 N N . TYR A 1 104 ? -19.637 4.275 32.652 1.00 97.06 104 TYR A N 1
ATOM 852 C CA . TYR A 1 104 ? -19.919 3.192 31.722 1.00 97.06 104 TYR A CA 1
ATOM 853 C C . TYR A 1 104 ? -19.599 3.567 30.269 1.00 97.06 104 TYR A C 1
ATOM 855 O O . TYR A 1 104 ? -19.965 4.652 29.797 1.00 97.06 104 TYR A O 1
ATOM 863 N N . ALA A 1 105 ? -18.964 2.636 29.565 1.00 97.19 105 ALA A N 1
ATOM 864 C CA . ALA A 1 105 ? -18.726 2.685 28.135 1.00 97.19 105 ALA A CA 1
ATOM 865 C C . ALA A 1 105 ? -18.789 1.274 27.532 1.00 97.19 105 ALA A C 1
ATOM 867 O O . ALA A 1 105 ? -18.655 0.267 28.226 1.00 97.19 105 ALA A O 1
ATOM 868 N N . VAL A 1 106 ? -18.970 1.210 26.221 1.00 96.56 106 VAL A N 1
ATOM 869 C CA . VAL A 1 106 ? -18.916 -0.025 25.442 1.00 96.56 106 VAL A CA 1
ATOM 870 C C . VAL A 1 106 ? -17.705 0.044 24.532 1.00 96.56 106 VAL A C 1
ATOM 872 O O . VAL A 1 106 ? -17.566 0.988 23.756 1.00 96.56 106 VAL A O 1
ATOM 875 N N . LEU A 1 107 ? -16.828 -0.948 24.625 1.00 95.06 107 LEU A N 1
ATOM 876 C CA . LEU A 1 107 ? -15.727 -1.139 23.698 1.00 95.06 107 LEU A CA 1
ATOM 877 C C . LEU A 1 107 ? -16.138 -2.167 22.639 1.00 95.06 107 LEU A C 1
ATOM 879 O O . LEU A 1 107 ? -16.396 -3.324 22.965 1.00 95.06 107 LEU A O 1
ATOM 883 N N . LYS A 1 108 ? -16.169 -1.759 21.372 1.00 92.19 108 LYS A N 1
ATOM 884 C CA . LYS A 1 108 ? -16.521 -2.618 20.236 1.00 92.19 108 LYS A CA 1
ATOM 885 C C . LYS A 1 108 ? -15.372 -2.670 19.243 1.00 92.19 108 LYS A C 1
ATOM 887 O O . LYS A 1 108 ? -14.915 -1.633 18.779 1.00 92.19 108 LYS A O 1
ATOM 892 N N . GLU A 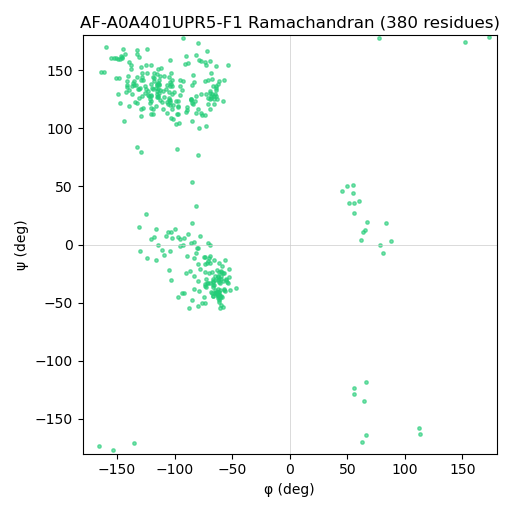1 109 ? -14.912 -3.864 18.904 1.00 90.62 109 GLU A N 1
ATOM 893 C CA . GLU A 1 109 ? -13.995 -4.056 17.777 1.00 90.62 109 GLU A CA 1
ATOM 894 C C . GLU A 1 109 ? -14.744 -3.790 16.465 1.00 90.62 109 GLU A C 1
ATOM 896 O O . GLU A 1 109 ? -15.788 -4.401 16.225 1.00 90.62 109 GLU A O 1
ATOM 901 N N . VAL A 1 110 ? -14.220 -2.879 15.641 1.00 86.69 110 VAL A N 1
ATOM 902 C CA . VAL A 1 110 ? -14.834 -2.462 14.365 1.00 86.69 110 VAL A CA 1
ATOM 903 C C . VAL A 1 110 ? -13.984 -2.797 13.144 1.00 86.69 110 VAL A C 1
ATOM 905 O O . VAL A 1 110 ? -14.486 -2.788 12.022 1.00 86.69 110 VAL A O 1
ATOM 908 N N . PHE A 1 111 ? -12.719 -3.154 13.357 1.00 87.38 111 PHE A N 1
ATOM 909 C CA . PHE A 1 111 ? -11.850 -3.675 12.315 1.00 87.38 111 PHE A CA 1
ATOM 910 C C . PHE A 1 111 ? -10.832 -4.649 12.904 1.00 87.38 111 PHE A C 1
ATOM 912 O O . PHE A 1 111 ? -10.134 -4.334 13.871 1.00 87.38 111 PHE A O 1
ATOM 919 N N . ALA A 1 112 ? -10.755 -5.823 12.287 1.00 89.38 112 ALA A N 1
ATOM 920 C CA . ALA A 1 112 ? -9.793 -6.867 12.587 1.00 89.38 112 ALA A CA 1
ATOM 921 C C . ALA A 1 112 ? -9.407 -7.534 11.257 1.00 89.38 112 ALA A C 1
ATOM 923 O O . ALA A 1 112 ? -10.240 -8.231 10.668 1.00 89.38 112 ALA A O 1
ATOM 924 N N . PRO A 1 113 ? -8.198 -7.282 10.740 1.00 87.06 113 PRO A N 1
ATOM 925 C CA . PRO A 1 113 ? -7.721 -7.828 9.470 1.00 87.06 113 PRO A CA 1
ATOM 926 C C . PRO A 1 113 ? -7.848 -9.340 9.307 1.00 87.06 113 PRO A C 1
ATOM 928 O O . PRO A 1 113 ? -8.198 -9.832 8.242 1.00 87.06 113 PRO A O 1
ATOM 931 N N . ASP A 1 114 ? -7.585 -10.083 10.375 1.00 87.00 114 ASP A N 1
ATOM 932 C CA . ASP A 1 114 ? -7.679 -11.539 10.432 1.00 87.00 114 ASP A CA 1
ATOM 933 C C . ASP A 1 114 ? -9.126 -12.043 10.361 1.00 87.00 114 ASP A C 1
ATOM 935 O O . ASP A 1 114 ? -9.365 -13.213 10.073 1.00 87.00 114 ASP A O 1
ATOM 939 N N . SER A 1 115 ? -10.100 -11.158 10.581 1.00 85.38 115 SER A N 1
ATOM 940 C CA . SER A 1 115 ? -11.521 -11.440 10.382 1.00 85.38 115 SER A CA 1
ATOM 941 C C . SER A 1 115 ? -11.998 -11.221 8.938 1.00 85.38 115 SER A C 1
ATOM 943 O O . SER A 1 115 ? -13.194 -11.372 8.669 1.00 85.38 115 SER A O 1
ATOM 945 N N . ILE A 1 116 ? -11.091 -10.839 8.030 1.00 88.56 116 ILE A N 1
ATOM 946 C CA . ILE A 1 116 ? -11.334 -10.635 6.599 1.00 88.56 116 ILE A CA 1
ATOM 947 C C . ILE A 1 116 ? -10.569 -11.713 5.831 1.00 88.56 116 ILE A C 1
ATOM 949 O O . ILE A 1 116 ? -9.386 -11.944 6.085 1.00 88.56 116 ILE A O 1
ATOM 953 N N . ALA A 1 117 ? -11.229 -12.364 4.874 1.00 90.94 117 ALA A N 1
ATOM 954 C CA . ALA A 1 117 ? -10.579 -13.364 4.034 1.00 90.94 117 ALA A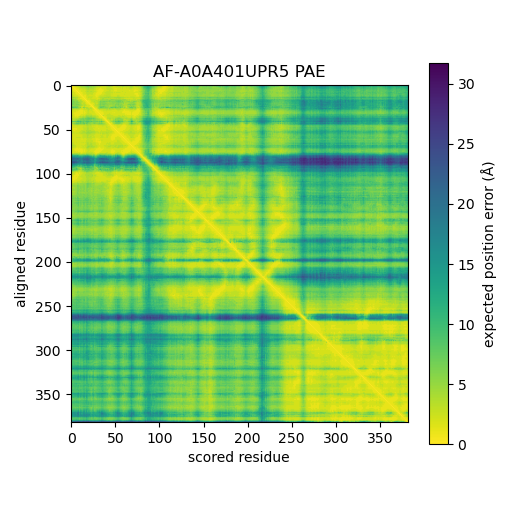 CA 1
ATOM 955 C C . ALA A 1 117 ? -9.382 -12.743 3.290 1.00 90.94 117 ALA A C 1
ATOM 957 O O . ALA A 1 117 ? -9.542 -11.737 2.598 1.00 90.94 117 ALA A O 1
ATOM 958 N N . GLY A 1 118 ? -8.190 -13.324 3.467 1.00 91.50 118 GLY A N 1
ATOM 959 C CA . GLY A 1 118 ? -6.927 -12.841 2.895 1.00 91.50 118 GLY A CA 1
ATOM 960 C C . GLY A 1 118 ? -6.250 -11.688 3.649 1.00 91.50 118 GLY A C 1
ATOM 961 O O . GLY A 1 118 ? -5.121 -11.313 3.325 1.00 91.50 118 GLY A O 1
ATOM 962 N N . GLY A 1 119 ? -6.903 -11.113 4.666 1.00 91.31 119 GLY A N 1
ATOM 963 C CA . GLY A 1 119 ? -6.345 -9.997 5.432 1.00 91.31 119 GLY A CA 1
ATOM 964 C C . GLY A 1 119 ? -5.186 -10.407 6.346 1.00 91.31 119 GLY A C 1
ATOM 965 O O . GLY A 1 119 ? -4.237 -9.641 6.518 1.00 91.31 119 GLY A O 1
ATOM 966 N N . LYS A 1 120 ? -5.213 -11.630 6.895 1.00 90.81 120 LYS A N 1
ATOM 967 C CA . LYS A 1 120 ? -4.123 -12.165 7.728 1.00 90.81 120 LYS A CA 1
ATOM 968 C C . LYS A 1 120 ? -2.851 -12.389 6.911 1.00 90.81 120 LYS A C 1
ATOM 970 O O . LYS A 1 120 ? -1.760 -12.036 7.353 1.00 90.81 120 LYS A O 1
ATOM 975 N N . GLU A 1 121 ? -3.001 -12.970 5.729 1.00 91.94 121 GLU A N 1
ATOM 976 C CA . GLU A 1 121 ? -1.924 -13.248 4.787 1.00 91.94 121 GLU A CA 1
ATOM 977 C C . GLU A 1 121 ? -1.271 -11.939 4.329 1.00 91.94 121 GLU A C 1
ATOM 979 O O . GLU A 1 121 ? -0.046 -11.817 4.353 1.00 91.94 121 GLU A O 1
ATOM 984 N N . LEU A 1 122 ? -2.087 -10.924 4.026 1.00 89.31 122 LEU A N 1
ATOM 985 C CA . LEU A 1 122 ? -1.602 -9.596 3.662 1.00 89.31 122 LEU A CA 1
ATOM 986 C C . LEU A 1 122 ? -0.787 -8.945 4.791 1.00 89.31 122 LEU A C 1
ATOM 988 O O . LEU A 1 122 ? 0.288 -8.412 4.534 1.00 89.31 122 LEU A O 1
ATOM 992 N N . ILE A 1 123 ? -1.231 -9.041 6.050 1.00 88.88 123 ILE A N 1
ATOM 993 C CA . ILE A 1 123 ? -0.428 -8.570 7.194 1.00 88.88 123 ILE A CA 1
ATOM 994 C C . ILE A 1 123 ? 0.898 -9.312 7.291 1.00 88.88 123 ILE A C 1
ATOM 996 O O . ILE A 1 123 ? 1.931 -8.700 7.551 1.00 88.88 123 ILE A O 1
ATOM 1000 N N . GLN A 1 124 ? 0.868 -10.638 7.157 1.00 87.31 124 GLN A N 1
ATOM 1001 C CA . GLN A 1 124 ? 2.074 -11.447 7.275 1.00 87.31 124 GLN A CA 1
ATOM 1002 C C . GLN A 1 124 ? 3.102 -11.046 6.212 1.00 87.31 124 GLN A C 1
ATOM 1004 O O . GLN A 1 124 ? 4.291 -10.975 6.512 1.00 87.31 124 GLN A O 1
ATOM 1009 N N . TYR A 1 125 ? 2.636 -10.753 4.999 1.00 85.69 125 TYR A N 1
ATOM 1010 C CA . TYR A 1 125 ? 3.464 -10.214 3.929 1.00 85.69 125 TYR A CA 1
ATOM 1011 C C . TYR A 1 125 ? 4.015 -8.819 4.262 1.00 85.69 125 TYR A C 1
ATOM 1013 O O . TYR A 1 125 ? 5.198 -8.565 4.066 1.00 85.69 125 TYR A O 1
ATOM 1021 N N . CYS A 1 126 ? 3.195 -7.944 4.843 1.00 83.12 126 CYS A N 1
ATOM 1022 C CA . CYS A 1 126 ? 3.590 -6.610 5.300 1.00 83.12 126 CYS A CA 1
ATOM 1023 C C . CYS A 1 126 ? 4.279 -6.613 6.682 1.00 83.12 126 CYS A C 1
ATOM 1025 O O . CYS A 1 126 ? 4.109 -5.679 7.467 1.00 83.12 126 CYS A O 1
ATOM 1027 N N . GLU A 1 127 ? 5.027 -7.674 7.004 1.00 85.50 127 GLU A N 1
ATOM 1028 C CA . GLU A 1 127 ? 5.835 -7.809 8.229 1.00 85.50 127 GLU A CA 1
ATOM 1029 C C . GLU A 1 127 ? 5.068 -7.522 9.535 1.00 85.50 127 GLU A C 1
ATOM 1031 O O . GLU A 1 127 ? 5.593 -6.965 10.502 1.00 85.50 127 GLU A O 1
ATOM 1036 N N . GLY A 1 128 ? 3.792 -7.905 9.586 1.00 83.50 128 GLY A N 1
ATOM 1037 C CA . GLY A 1 128 ? 2.955 -7.703 10.766 1.00 83.50 128 GLY A CA 1
ATOM 1038 C C . GLY A 1 128 ? 2.236 -6.353 10.809 1.00 83.50 128 GLY A C 1
ATOM 1039 O O . GLY A 1 128 ? 1.517 -6.093 11.776 1.00 83.50 128 GLY A O 1
ATOM 1040 N N . GLN A 1 129 ? 2.365 -5.511 9.784 1.00 82.62 129 GLN A N 1
ATOM 1041 C CA . GLN A 1 129 ? 1.656 -4.235 9.671 1.00 82.62 129 GLN A CA 1
ATOM 1042 C C . GLN A 1 129 ? 0.519 -4.326 8.652 1.00 82.62 129 GLN A C 1
ATOM 1044 O O . GLN A 1 129 ? 0.623 -5.007 7.639 1.00 82.62 129 GLN A O 1
ATOM 1049 N N . TRP A 1 130 ? -0.594 -3.641 8.909 1.00 86.12 130 TRP A N 1
ATOM 1050 C CA . TRP A 1 130 ? -1.616 -3.462 7.881 1.00 86.12 130 TRP A CA 1
ATOM 1051 C C . TRP A 1 130 ? -1.075 -2.534 6.783 1.00 86.12 130 TRP A C 1
ATOM 1053 O O . TRP A 1 130 ? -0.533 -1.476 7.120 1.00 86.12 130 TRP A O 1
ATOM 1063 N N . PRO A 1 131 ? -1.199 -2.881 5.488 1.00 84.06 131 PRO A N 1
ATOM 1064 C CA . PRO A 1 131 ? -0.657 -2.047 4.427 1.00 84.06 131 PRO A CA 1
ATOM 1065 C C . PRO A 1 131 ? -1.323 -0.675 4.407 1.00 84.06 131 PRO A C 1
ATOM 1067 O O . PRO A 1 131 ? -2.543 -0.533 4.517 1.00 84.06 131 PRO A O 1
ATOM 1070 N N . ASN A 1 132 ? -0.506 0.352 4.202 1.00 84.38 132 ASN A N 1
ATOM 1071 C CA . ASN A 1 132 ? -1.001 1.688 3.931 1.00 84.38 132 ASN A CA 1
ATOM 1072 C C . ASN A 1 132 ? -1.429 1.778 2.462 1.00 84.38 132 ASN A C 1
ATOM 1074 O O . ASN A 1 132 ? -0.599 1.951 1.575 1.00 84.38 132 ASN A O 1
ATOM 1078 N N . LEU A 1 133 ? -2.733 1.681 2.219 1.00 85.81 133 LEU A N 1
ATOM 1079 C CA . LEU A 1 133 ? -3.312 1.727 0.874 1.00 85.81 133 LEU A CA 1
ATOM 1080 C C . LEU A 1 133 ? -3.467 3.163 0.337 1.00 85.81 133 LEU A C 1
ATOM 1082 O O . LEU A 1 133 ? -3.848 3.349 -0.817 1.00 85.81 133 LEU A O 1
ATOM 1086 N N . ASN A 1 134 ? -3.132 4.185 1.130 1.00 82.06 134 ASN A N 1
ATOM 1087 C CA . ASN A 1 134 ? -3.208 5.585 0.710 1.00 82.06 134 ASN A CA 1
ATOM 1088 C C . ASN A 1 134 ? -2.178 5.898 -0.386 1.00 82.06 134 ASN A C 1
ATOM 1090 O O . ASN A 1 134 ? -1.034 5.441 -0.332 1.00 82.06 134 ASN A O 1
ATOM 1094 N N . GLY A 1 135 ? -2.573 6.732 -1.343 1.00 83.44 135 GLY A N 1
ATOM 1095 C CA . GLY A 1 135 ? -1.792 7.112 -2.520 1.00 83.44 135 GLY A CA 1
ATOM 1096 C C . GLY A 1 135 ? -1.775 6.058 -3.629 1.00 83.44 135 GLY A C 1
ATOM 1097 O O . GLY A 1 135 ? -1.133 6.278 -4.653 1.00 83.44 135 GLY A O 1
ATOM 1098 N N . SER A 1 136 ? -2.447 4.919 -3.443 1.00 89.31 136 SER A N 1
ATOM 1099 C CA . SER A 1 136 ? -2.536 3.885 -4.477 1.00 89.31 136 SER A CA 1
ATOM 1100 C C . SER A 1 136 ? -3.425 4.367 -5.622 1.00 89.31 136 SER A C 1
ATOM 1102 O O . SER A 1 136 ? -4.456 4.994 -5.391 1.00 89.31 136 SER A O 1
ATOM 1104 N N . ALA A 1 137 ? -3.062 4.042 -6.856 1.00 89.88 137 ALA A N 1
ATOM 1105 C CA . ALA A 1 137 ? -3.981 4.117 -7.977 1.00 89.88 137 ALA A CA 1
ATOM 1106 C C . ALA A 1 137 ? -5.041 3.021 -7.819 1.00 89.88 137 ALA A C 1
ATOM 1108 O O . ALA A 1 137 ? -4.702 1.856 -7.589 1.00 89.88 137 ALA A O 1
ATOM 1109 N N . LEU A 1 138 ? -6.309 3.396 -7.938 1.00 93.38 138 LEU A N 1
ATOM 1110 C CA . LEU A 1 138 ? -7.441 2.484 -7.878 1.00 93.38 138 LEU A CA 1
ATOM 1111 C C . LEU A 1 138 ? -7.952 2.221 -9.293 1.00 93.38 138 LEU A C 1
ATOM 1113 O O . LEU A 1 138 ? -8.214 3.163 -10.023 1.00 93.38 138 LEU A O 1
ATOM 1117 N N . SER A 1 139 ? -8.131 0.962 -9.682 1.00 93.25 139 SER A N 1
ATOM 1118 C CA . SER A 1 139 ? -8.943 0.603 -10.847 1.00 93.25 139 SER A CA 1
ATOM 1119 C C . SER A 1 139 ? -10.125 -0.259 -10.441 1.00 93.25 139 SER A C 1
ATOM 1121 O O . SER A 1 139 ? -10.020 -1.075 -9.523 1.00 93.25 139 SER A O 1
ATOM 1123 N N . ILE A 1 140 ? -11.260 -0.058 -11.103 1.00 94.88 140 ILE A N 1
ATOM 1124 C CA . ILE A 1 140 ? -12.537 -0.622 -10.678 1.00 94.88 140 ILE A CA 1
ATOM 1125 C C . ILE A 1 140 ? -13.131 -1.467 -11.795 1.00 94.88 140 ILE A C 1
ATOM 1127 O O . ILE A 1 140 ? -13.315 -1.012 -12.921 1.00 94.88 140 ILE A O 1
ATOM 1131 N N . LYS A 1 141 ? -13.501 -2.703 -11.460 1.00 95.38 141 LYS A N 1
ATOM 1132 C CA . LYS A 1 141 ? -14.270 -3.584 -12.337 1.00 95.38 141 LYS A CA 1
ATOM 1133 C C . LYS A 1 141 ? -15.585 -3.966 -11.670 1.00 95.38 141 LYS A C 1
ATOM 1135 O O . LYS A 1 141 ? -15.599 -4.455 -10.540 1.00 95.38 141 LYS A O 1
ATOM 1140 N N . LYS A 1 142 ? -16.695 -3.767 -12.382 1.00 95.31 142 LYS A N 1
ATOM 1141 C CA . LYS A 1 142 ? -18.042 -4.140 -11.932 1.00 95.31 142 LYS A CA 1
ATOM 1142 C C . LYS A 1 142 ? -18.494 -5.445 -12.583 1.00 95.31 142 LYS A C 1
ATOM 1144 O O . LYS A 1 142 ? -18.430 -5.594 -13.800 1.00 95.31 142 LYS A O 1
ATOM 1149 N N . GLU A 1 143 ? -18.993 -6.371 -11.772 1.00 96.19 143 GLU A N 1
ATOM 1150 C CA . GLU A 1 143 ? -19.519 -7.671 -12.202 1.00 96.19 143 GLU A CA 1
ATOM 1151 C C . GLU A 1 143 ? -20.879 -7.914 -11.526 1.00 96.19 143 GLU A C 1
ATOM 1153 O O . GLU A 1 143 ? -20.977 -8.528 -10.463 1.00 96.19 143 GLU A O 1
ATOM 1158 N N . GLY A 1 144 ? -21.953 -7.376 -12.115 1.00 94.88 144 GLY A N 1
ATOM 1159 C CA . GLY A 1 144 ? -23.290 -7.414 -11.513 1.00 94.88 144 GLY A CA 1
ATOM 1160 C C . GLY A 1 144 ? -23.359 -6.581 -10.228 1.00 94.88 144 GLY A C 1
ATOM 1161 O O . GLY A 1 144 ? -23.145 -5.370 -10.265 1.00 94.88 144 GLY A O 1
ATOM 1162 N N . SER A 1 145 ? -23.659 -7.228 -9.097 1.00 95.25 145 SER A N 1
ATOM 1163 C CA . SER A 1 145 ? -23.651 -6.622 -7.753 1.00 95.25 145 SER A CA 1
ATOM 1164 C C . SER A 1 145 ? -22.290 -6.698 -7.055 1.00 95.25 145 SER A C 1
ATOM 1166 O O . SER A 1 145 ? -22.210 -6.456 -5.852 1.00 95.25 145 SER A O 1
ATOM 1168 N N . ASN A 1 146 ? -21.236 -7.104 -7.762 1.00 96.94 146 ASN A N 1
ATOM 1169 C CA . ASN A 1 146 ? -19.899 -7.238 -7.200 1.00 96.94 146 ASN A CA 1
ATOM 1170 C C . ASN A 1 146 ? -18.982 -6.152 -7.760 1.00 96.94 146 ASN A C 1
ATOM 1172 O O . ASN A 1 146 ? -19.072 -5.797 -8.939 1.00 96.94 146 ASN A O 1
ATOM 1176 N N . TYR A 1 147 ? -18.071 -5.679 -6.918 1.00 96.88 147 TYR A N 1
ATOM 1177 C CA . TYR A 1 147 ? -16.985 -4.794 -7.315 1.00 96.88 147 TYR A CA 1
ATOM 1178 C C . TYR A 1 147 ? -15.641 -5.469 -7.058 1.00 96.88 147 TYR A C 1
ATOM 1180 O O . TYR A 1 147 ? -15.452 -6.142 -6.044 1.00 96.88 147 TYR A O 1
ATOM 1188 N N . ILE A 1 148 ? -14.707 -5.274 -7.981 1.00 97.00 148 ILE A N 1
ATOM 1189 C CA . ILE A 1 148 ? -13.309 -5.663 -7.835 1.00 97.00 148 ILE A CA 1
ATOM 1190 C C . ILE A 1 148 ? -12.485 -4.386 -7.923 1.00 97.00 148 ILE A C 1
ATOM 1192 O O . ILE A 1 148 ? -12.503 -3.697 -8.944 1.00 97.00 148 ILE A O 1
ATOM 1196 N N . PHE A 1 149 ? -11.805 -4.059 -6.832 1.00 96.25 149 PHE A N 1
ATOM 1197 C CA . PHE A 1 149 ? -10.930 -2.901 -6.720 1.00 96.25 149 PHE A CA 1
ATOM 1198 C C . PHE A 1 149 ? -9.491 -3.367 -6.801 1.00 96.25 149 PHE A C 1
ATOM 1200 O O . PHE A 1 149 ? -9.047 -4.141 -5.960 1.00 96.25 149 PHE A O 1
ATOM 1207 N N . HIS A 1 150 ? -8.763 -2.871 -7.789 1.00 94.56 150 HIS A N 1
ATOM 1208 C CA . HIS A 1 150 ? -7.341 -3.110 -7.964 1.00 94.56 150 HIS A CA 1
ATOM 1209 C C . HIS A 1 150 ? -6.573 -1.887 -7.471 1.00 94.56 150 HIS A C 1
ATOM 1211 O O . HIS A 1 150 ? -6.596 -0.837 -8.110 1.00 94.56 150 HIS A O 1
ATOM 1217 N N . LEU A 1 151 ? -5.906 -2.024 -6.330 1.00 93.81 151 LEU A N 1
ATOM 1218 C CA . LEU A 1 151 ? -5.061 -0.998 -5.727 1.00 93.81 151 LEU A CA 1
ATOM 1219 C C . LEU A 1 151 ? -3.603 -1.290 -6.070 1.00 93.81 151 LEU A C 1
ATOM 1221 O O . LEU A 1 151 ? -3.099 -2.380 -5.792 1.00 93.81 151 LEU A O 1
ATOM 1225 N N . MET A 1 152 ? -2.932 -0.326 -6.695 1.00 90.88 152 MET A N 1
ATOM 1226 C CA . MET A 1 152 ? -1.566 -0.473 -7.205 1.00 90.88 152 MET A CA 1
ATOM 1227 C C . MET A 1 152 ? -0.774 0.825 -7.022 1.00 90.88 152 MET A C 1
ATOM 1229 O O . MET A 1 152 ? -1.364 1.893 -6.886 1.00 90.88 152 MET A O 1
ATOM 1233 N N . LYS A 1 153 ? 0.559 0.764 -7.128 1.00 85.00 153 LYS A N 1
ATOM 1234 C CA . LYS A 1 153 ? 1.456 1.936 -7.037 1.00 85.00 153 LYS A CA 1
ATOM 1235 C C . LYS A 1 153 ? 1.394 2.631 -5.660 1.00 85.00 153 LYS A C 1
ATOM 1237 O O . LYS A 1 153 ? 0.859 2.095 -4.692 1.00 85.00 153 LYS A O 1
ATOM 1242 N N . GLY A 1 154 ? 1.999 3.815 -5.548 1.00 82.56 154 GLY A N 1
ATOM 1243 C CA . GLY A 1 154 ? 2.062 4.568 -4.293 1.00 82.56 154 GLY A CA 1
ATOM 1244 C C . GLY A 1 154 ? 2.862 3.827 -3.219 1.00 82.56 154 GLY A C 1
ATOM 1245 O O . GLY A 1 154 ? 3.920 3.267 -3.498 1.00 82.56 154 GLY A O 1
ATOM 1246 N N . ASN A 1 155 ? 2.335 3.787 -1.993 1.00 80.50 155 ASN A N 1
ATOM 1247 C CA . ASN A 1 155 ? 2.989 3.127 -0.854 1.00 80.50 155 ASN A CA 1
ATOM 1248 C C . ASN A 1 155 ? 3.042 1.594 -0.962 1.00 80.50 155 ASN A C 1
ATOM 1250 O O . ASN A 1 155 ? 3.712 0.952 -0.157 1.00 80.50 155 ASN A O 1
ATOM 1254 N N . LEU A 1 156 ? 2.344 1.002 -1.935 1.00 83.62 156 LEU A N 1
ATOM 1255 C CA . LEU A 1 156 ? 2.366 -0.440 -2.158 1.00 83.62 156 LEU A CA 1
ATOM 1256 C C . LEU A 1 156 ? 3.609 -0.920 -2.926 1.00 83.62 156 LEU A C 1
ATOM 1258 O O . LEU A 1 156 ? 3.911 -2.115 -2.906 1.00 83.62 156 LEU A O 1
ATOM 1262 N N . GLY A 1 157 ? 4.342 -0.018 -3.590 1.00 82.81 157 GLY A N 1
ATOM 1263 C CA . GLY A 1 157 ? 5.498 -0.379 -4.413 1.00 82.81 157 GLY A CA 1
ATOM 1264 C C . GLY A 1 157 ? 5.133 -1.407 -5.492 1.00 82.81 157 GLY A C 1
ATOM 1265 O O . GLY A 1 157 ? 4.220 -1.184 -6.285 1.00 82.81 157 GLY A O 1
ATOM 1266 N N . GLU A 1 158 ? 5.830 -2.546 -5.499 1.00 83.62 158 GLU A N 1
ATOM 1267 C CA . GLU A 1 158 ? 5.560 -3.684 -6.396 1.00 83.62 158 GLU A CA 1
ATOM 1268 C C . GLU A 1 158 ? 4.393 -4.577 -5.942 1.00 83.62 158 GLU A C 1
ATOM 1270 O O . GLU A 1 158 ? 4.036 -5.535 -6.623 1.00 83.62 158 GLU A O 1
ATOM 1275 N N . THR A 1 159 ? 3.786 -4.294 -4.791 1.00 87.94 159 THR A N 1
ATOM 1276 C CA . THR A 1 159 ? 2.610 -5.024 -4.313 1.00 87.94 159 THR A CA 1
ATOM 1277 C C . THR A 1 159 ? 1.359 -4.439 -4.962 1.00 87.94 159 THR A C 1
ATOM 1279 O O . THR A 1 159 ? 1.216 -3.228 -5.104 1.00 87.94 159 THR A O 1
ATOM 1282 N N . ALA A 1 160 ? 0.422 -5.292 -5.349 1.00 91.81 160 ALA A N 1
ATOM 1283 C CA . ALA A 1 160 ? -0.947 -4.902 -5.645 1.00 91.81 160 ALA A CA 1
ATOM 1284 C C . ALA A 1 160 ? -1.891 -5.604 -4.678 1.00 91.81 160 ALA A C 1
ATOM 1286 O O . ALA A 1 160 ? -1.639 -6.736 -4.259 1.00 91.81 160 ALA A O 1
ATOM 1287 N N . VAL A 1 161 ? -2.982 -4.923 -4.344 1.00 95.00 161 VAL A N 1
ATOM 1288 C CA . VAL A 1 161 ? -4.051 -5.446 -3.494 1.00 95.00 161 VAL A CA 1
ATOM 1289 C C . VAL A 1 161 ? -5.346 -5.432 -4.295 1.00 95.00 161 VAL A C 1
ATOM 1291 O O . VAL A 1 161 ? -5.760 -4.394 -4.802 1.00 95.00 161 VAL A O 1
ATOM 1294 N N . GLU A 1 162 ? -5.989 -6.587 -4.415 1.00 96.19 162 GLU A N 1
ATOM 1295 C CA . GLU A 1 162 ? -7.326 -6.722 -4.985 1.00 96.19 162 GLU A CA 1
ATOM 1296 C C . GLU A 1 162 ? -8.341 -6.859 -3.845 1.00 96.19 162 GLU A C 1
ATOM 1298 O O . GLU A 1 162 ? -8.271 -7.795 -3.045 1.00 96.19 162 GLU A O 1
ATOM 1303 N N . LEU A 1 163 ? -9.297 -5.931 -3.776 1.00 96.25 163 LEU A N 1
ATOM 1304 C CA . LEU A 1 163 ? -10.449 -6.018 -2.882 1.00 96.25 163 LEU A CA 1
ATOM 1305 C C . LEU A 1 163 ? -11.663 -6.446 -3.698 1.00 96.25 163 LEU A C 1
ATOM 1307 O O . LEU A 1 163 ? -12.122 -5.722 -4.580 1.00 96.25 163 LEU A O 1
ATOM 1311 N N . ARG A 1 164 ? -12.212 -7.615 -3.387 1.00 97.12 164 ARG A N 1
ATOM 1312 C CA . ARG A 1 164 ? -13.438 -8.123 -3.997 1.00 97.12 164 ARG A CA 1
ATOM 1313 C C . ARG A 1 164 ? -14.596 -7.948 -3.026 1.00 97.12 164 ARG A C 1
ATOM 1315 O O . ARG A 1 164 ? -14.672 -8.637 -2.008 1.00 97.12 164 ARG A O 1
ATOM 1322 N N . LEU A 1 165 ? -15.485 -7.021 -3.359 1.00 96.56 165 LEU A N 1
ATOM 1323 C CA . LEU A 1 165 ? -16.687 -6.681 -2.608 1.00 96.56 165 LEU A CA 1
ATOM 1324 C C . LEU A 1 165 ? -17.857 -7.441 -3.238 1.00 96.56 165 LEU A C 1
ATOM 1326 O O . LEU A 1 165 ? -18.241 -7.143 -4.373 1.00 96.56 165 LEU A O 1
ATOM 1330 N N . CYS A 1 166 ? -18.433 -8.411 -2.527 1.00 96.56 166 CYS A N 1
ATOM 1331 C CA . CYS A 1 166 ? -19.544 -9.209 -3.052 1.00 96.56 166 CYS A CA 1
ATOM 1332 C C . CYS A 1 166 ? -20.889 -8.773 -2.465 1.00 96.56 166 CYS A C 1
ATOM 1334 O O . CYS A 1 166 ? -20.991 -8.406 -1.289 1.00 96.56 166 CYS A O 1
ATOM 1336 N N . ASN A 1 167 ? -21.944 -8.891 -3.277 1.00 95.94 167 ASN A N 1
ATOM 1337 C CA . ASN A 1 167 ? -23.323 -8.574 -2.893 1.00 95.94 167 ASN A CA 1
ATOM 1338 C C . ASN A 1 167 ? -23.466 -7.139 -2.357 1.00 95.94 167 ASN A C 1
ATOM 1340 O O . ASN A 1 167 ? -23.981 -6.915 -1.258 1.00 95.94 167 ASN A O 1
ATOM 1344 N N . VAL A 1 168 ? -22.965 -6.168 -3.117 1.00 96.56 168 VAL A N 1
ATOM 1345 C CA . VAL A 1 168 ? -23.071 -4.743 -2.795 1.00 96.56 168 VAL A CA 1
ATOM 1346 C C . VAL A 1 168 ? -24.541 -4.334 -2.817 1.00 96.56 168 VAL A C 1
ATOM 1348 O O . VAL A 1 168 ? -25.251 -4.600 -3.788 1.00 96.56 168 VAL A O 1
ATOM 1351 N N . TYR A 1 169 ? -25.001 -3.709 -1.733 1.00 95.31 169 TYR A N 1
ATOM 1352 C CA . TYR A 1 169 ? -26.416 -3.372 -1.533 1.00 95.31 169 TYR A CA 1
ATOM 1353 C C . TYR A 1 169 ? -26.671 -1.888 -1.266 1.00 95.31 169 TYR A C 1
ATOM 1355 O O . TYR A 1 169 ? -27.823 -1.459 -1.285 1.00 95.31 169 TYR A O 1
ATOM 1363 N N . ALA A 1 170 ? -25.626 -1.100 -1.014 1.00 95.50 170 ALA A N 1
ATOM 1364 C CA . ALA A 1 170 ? -25.727 0.349 -0.943 1.00 95.50 170 ALA A CA 1
ATOM 1365 C C . ALA A 1 170 ? -24.424 0.997 -1.412 1.00 95.50 170 ALA A C 1
ATOM 1367 O O . ALA A 1 170 ? -23.334 0.503 -1.123 1.00 95.50 170 ALA A O 1
ATOM 1368 N N . GLU A 1 171 ? -24.564 2.121 -2.101 1.00 95.44 171 GLU A N 1
ATOM 1369 C CA . GLU A 1 171 ? -23.479 2.955 -2.602 1.00 95.44 171 GLU A CA 1
ATOM 1370 C C . GLU A 1 171 ? -23.903 4.414 -2.421 1.00 95.44 171 GLU A C 1
ATOM 1372 O O . GLU A 1 171 ? -25.059 4.765 -2.675 1.00 95.44 171 GLU A O 1
ATOM 1377 N N . LYS A 1 172 ? -22.990 5.251 -1.932 1.00 95.44 172 LYS A N 1
ATOM 1378 C CA . LYS A 1 172 ? -23.216 6.684 -1.764 1.00 95.44 172 LYS A CA 1
ATOM 1379 C C . LYS A 1 172 ? -21.964 7.449 -2.165 1.00 95.44 172 LYS A C 1
ATOM 1381 O O . LYS A 1 172 ? -20.937 7.294 -1.511 1.00 95.44 172 LYS A O 1
ATOM 1386 N N . CYS A 1 173 ? -22.098 8.297 -3.173 1.00 94.19 173 CYS A N 1
ATOM 1387 C CA . CYS A 1 173 ? -21.063 9.203 -3.662 1.00 94.19 173 CYS A CA 1
ATOM 1388 C C . CYS A 1 173 ? -21.359 10.629 -3.178 1.00 94.19 173 CYS A C 1
ATOM 1390 O O . CYS A 1 173 ? -22.525 11.026 -3.095 1.00 94.19 173 CYS A O 1
ATOM 1392 N N . ILE A 1 174 ? -20.324 11.362 -2.775 1.00 92.56 174 ILE A N 1
ATOM 1393 C CA . ILE A 1 174 ? -20.400 12.749 -2.308 1.00 92.56 174 ILE A CA 1
ATOM 1394 C C . ILE A 1 174 ? -19.162 13.481 -2.823 1.00 92.56 174 ILE A C 1
ATOM 1396 O O . ILE A 1 174 ? -18.052 13.005 -2.617 1.00 92.56 174 ILE A O 1
ATOM 1400 N N . GLY A 1 175 ? -19.334 14.651 -3.426 1.00 88.06 175 GLY A N 1
ATOM 1401 C CA . GLY A 1 175 ? -18.227 15.529 -3.794 1.00 88.06 175 GLY A CA 1
ATOM 1402 C C . GLY A 1 175 ? -18.570 16.401 -4.992 1.00 88.06 175 GLY A C 1
ATOM 1403 O O . GLY A 1 175 ? -19.647 16.247 -5.565 1.00 88.06 175 GLY A O 1
ATOM 1404 N N . ASP A 1 176 ? -17.673 17.322 -5.329 1.00 84.12 176 ASP A N 1
ATOM 1405 C CA . ASP A 1 176 ? -17.901 18.337 -6.365 1.00 84.12 176 ASP A CA 1
ATOM 1406 C C . ASP A 1 176 ? -18.034 17.716 -7.765 1.00 84.12 176 ASP A C 1
ATOM 1408 O O . ASP A 1 176 ? -18.873 18.151 -8.551 1.00 84.12 176 ASP A O 1
ATOM 1412 N N . ASP A 1 177 ? -17.286 16.635 -8.021 1.00 82.00 177 ASP A N 1
ATOM 1413 C CA . ASP A 1 177 ? -17.263 15.919 -9.308 1.00 82.00 177 ASP A CA 1
ATOM 1414 C C . ASP A 1 177 ? -17.684 14.441 -9.187 1.00 82.00 177 ASP A C 1
ATOM 1416 O O . ASP A 1 177 ? -17.580 13.658 -10.136 1.00 82.00 177 ASP A O 1
ATOM 1420 N N . CYS A 1 178 ? -18.108 14.012 -7.996 1.00 84.12 178 CYS A N 1
ATOM 1421 C CA . CYS A 1 178 ? -18.336 12.604 -7.690 1.00 84.12 178 CYS A CA 1
ATOM 1422 C C . CYS A 1 178 ? -19.811 12.207 -7.808 1.00 84.12 178 CYS A C 1
ATOM 1424 O O . CYS A 1 178 ? -20.525 12.074 -6.812 1.00 84.12 178 CYS A O 1
ATOM 1426 N N . ASP A 1 179 ? -20.239 11.930 -9.038 1.00 86.94 179 ASP A N 1
ATOM 1427 C CA . ASP A 1 179 ? -21.602 11.457 -9.311 1.00 86.94 179 ASP A CA 1
ATOM 1428 C C . ASP A 1 179 ? -21.751 9.932 -9.193 1.00 86.94 179 ASP A C 1
ATOM 1430 O O . ASP A 1 179 ? -22.853 9.413 -8.996 1.00 86.94 179 ASP A O 1
ATOM 1434 N N . ASN A 1 180 ? -20.654 9.185 -9.338 1.00 90.88 180 ASN A N 1
ATOM 1435 C CA . ASN A 1 180 ? -20.644 7.726 -9.287 1.00 90.88 180 ASN A CA 1
ATOM 1436 C C . ASN A 1 180 ? -19.240 7.170 -8.988 1.00 90.88 180 ASN A C 1
ATOM 1438 O O . ASN A 1 180 ? -18.240 7.886 -9.021 1.00 90.88 180 ASN A O 1
ATOM 1442 N N . LEU A 1 181 ? -19.174 5.864 -8.726 1.00 89.25 181 LEU A N 1
ATOM 1443 C CA . LEU A 1 181 ? -17.934 5.164 -8.403 1.00 89.25 181 LEU A CA 1
ATOM 1444 C C . LEU A 1 181 ? -16.905 5.122 -9.549 1.00 89.25 181 LEU A C 1
ATOM 1446 O O . LEU A 1 181 ? -15.711 5.058 -9.266 1.00 89.25 181 LEU A O 1
ATOM 1450 N N . GLU A 1 182 ? -17.322 5.178 -10.819 1.00 88.88 182 GLU A N 1
ATOM 1451 C CA . GLU A 1 182 ? -16.394 5.159 -11.967 1.00 88.88 182 GLU A CA 1
ATOM 1452 C C . GLU A 1 182 ? -15.473 6.381 -11.975 1.00 88.88 182 GLU A C 1
ATOM 1454 O O . GLU A 1 182 ? -14.367 6.303 -12.502 1.00 88.88 182 GLU A O 1
ATOM 1459 N N . TYR A 1 183 ? -15.874 7.471 -11.309 1.00 88.50 183 TYR A N 1
ATOM 1460 C CA . TYR A 1 183 ? -15.023 8.638 -11.083 1.00 88.50 183 TYR A CA 1
ATOM 1461 C C . TYR A 1 183 ? -13.679 8.276 -10.433 1.00 88.50 183 TYR A C 1
ATOM 1463 O O . TYR A 1 183 ? -12.659 8.901 -10.714 1.00 88.50 183 TYR A O 1
ATOM 1471 N N . PHE A 1 184 ? -13.657 7.255 -9.574 1.00 87.81 184 PHE A N 1
ATOM 1472 C CA . PHE A 1 184 ? -12.443 6.810 -8.896 1.00 87.81 184 PHE A CA 1
ATOM 1473 C C . PHE A 1 184 ? -11.562 5.887 -9.753 1.00 87.81 184 PHE A C 1
ATOM 1475 O O . PHE A 1 184 ? -10.452 5.561 -9.325 1.00 87.81 184 PHE A O 1
ATOM 1482 N N . ASP A 1 185 ? -12.007 5.457 -10.941 1.00 87.12 185 ASP A N 1
ATOM 1483 C CA . ASP A 1 185 ? -11.190 4.608 -11.810 1.00 87.12 185 ASP A CA 1
ATOM 1484 C C . ASP A 1 185 ? -9.955 5.375 -12.301 1.00 87.12 185 ASP A C 1
ATOM 1486 O O . ASP A 1 185 ? -10.028 6.481 -12.836 1.00 87.12 185 ASP A O 1
ATOM 1490 N N . LYS A 1 186 ? -8.794 4.756 -12.095 1.00 82.81 186 LYS A N 1
ATOM 1491 C CA . LYS A 1 186 ? -7.440 5.266 -12.358 1.00 82.81 186 LYS A CA 1
ATOM 1492 C C . LYS A 1 186 ? -7.041 6.484 -11.526 1.00 82.81 186 LYS A C 1
ATOM 1494 O O . LYS A 1 186 ? -5.985 7.061 -11.784 1.00 82.81 186 LYS A O 1
ATOM 1499 N N . GLN A 1 187 ? -7.823 6.846 -10.512 1.00 83.88 187 GLN A N 1
ATOM 1500 C CA . GLN A 1 187 ? -7.476 7.930 -9.602 1.00 83.88 187 GLN A CA 1
ATOM 1501 C C . GLN A 1 187 ? -6.544 7.445 -8.491 1.00 83.88 187 GLN A C 1
ATOM 1503 O O . GLN A 1 187 ? -6.644 6.313 -8.010 1.00 83.88 187 GLN A O 1
ATOM 1508 N N . GLY A 1 188 ? -5.643 8.326 -8.058 1.00 84.50 188 GLY A N 1
ATOM 1509 C CA . GLY A 1 188 ? -4.905 8.132 -6.815 1.00 84.50 188 GLY A CA 1
ATOM 1510 C C . GLY A 1 188 ? -5.849 8.321 -5.633 1.00 84.50 188 GLY A C 1
ATOM 1511 O O . GLY A 1 188 ? -6.441 9.385 -5.481 1.00 84.50 188 GLY A O 1
ATOM 1512 N N . ILE A 1 189 ? -6.007 7.305 -4.788 1.00 88.44 189 ILE A N 1
ATOM 1513 C CA . ILE A 1 189 ? -6.851 7.430 -3.601 1.00 88.44 189 ILE A CA 1
ATOM 1514 C C . ILE A 1 189 ? -6.081 8.127 -2.482 1.00 88.44 189 ILE A C 1
ATOM 1516 O O . ILE A 1 189 ? -4.986 7.717 -2.108 1.00 88.44 189 ILE A O 1
ATOM 1520 N N . GLY A 1 190 ? -6.655 9.178 -1.905 1.00 85.06 190 GLY A N 1
ATOM 1521 C CA . GLY A 1 190 ? -6.076 9.840 -0.737 1.00 85.06 190 GLY A CA 1
ATOM 1522 C C . GLY A 1 190 ? -6.258 9.006 0.531 1.00 85.06 190 GLY A C 1
ATOM 1523 O O . GLY A 1 190 ? -5.375 8.974 1.393 1.00 85.06 190 GLY A O 1
ATOM 1524 N N . TYR A 1 191 ? -7.400 8.320 0.630 1.00 85.06 191 TYR A N 1
ATOM 1525 C CA . TYR A 1 191 ? -7.768 7.534 1.796 1.00 85.06 191 TYR A CA 1
ATOM 1526 C C . TYR A 1 191 ? -8.675 6.346 1.462 1.00 85.06 191 TYR A C 1
ATOM 1528 O O . TYR A 1 191 ? -9.556 6.441 0.610 1.00 85.06 191 TYR A O 1
ATOM 1536 N N . LEU A 1 192 ? -8.458 5.237 2.169 1.00 88.12 192 LEU A N 1
ATOM 1537 C CA . LEU A 1 192 ? -9.303 4.049 2.155 1.00 88.12 192 LEU A CA 1
ATOM 1538 C C . LEU A 1 192 ? -9.489 3.540 3.587 1.00 88.12 192 LEU A C 1
ATOM 1540 O O . LEU A 1 192 ? -8.516 3.324 4.310 1.00 88.12 192 LEU A O 1
ATOM 1544 N N . ASP A 1 193 ? -10.741 3.304 3.955 1.00 86.56 193 ASP A N 1
ATOM 1545 C CA . ASP A 1 193 ? -11.153 2.773 5.247 1.00 86.56 193 ASP A CA 1
ATOM 1546 C C . ASP A 1 193 ? -12.086 1.581 5.070 1.00 86.56 193 ASP A C 1
ATOM 1548 O O . ASP A 1 193 ? -12.940 1.561 4.180 1.00 86.56 193 ASP A O 1
ATOM 1552 N N . ILE A 1 194 ? -11.920 0.582 5.931 1.00 88.19 194 ILE A N 1
ATOM 1553 C CA . ILE A 1 194 ? -12.678 -0.665 5.890 1.00 88.19 194 ILE A CA 1
ATOM 1554 C C . ILE A 1 194 ? -13.232 -0.904 7.287 1.00 88.19 194 ILE A C 1
ATOM 1556 O O . ILE A 1 194 ? -12.480 -1.135 8.232 1.00 88.19 194 ILE A O 1
ATOM 1560 N N . LYS A 1 195 ? -14.558 -0.898 7.415 1.00 86.06 195 LYS A N 1
ATOM 1561 C CA . LYS A 1 195 ? -15.245 -1.175 8.679 1.00 86.06 195 LYS A CA 1
ATOM 1562 C C . LYS A 1 195 ? -16.070 -2.436 8.563 1.00 86.06 195 LYS A C 1
ATOM 1564 O O . LYS A 1 195 ? -16.815 -2.615 7.602 1.00 86.06 195 LYS A O 1
ATOM 1569 N N . LYS A 1 196 ? -15.974 -3.292 9.575 1.00 85.25 196 LYS A N 1
ATOM 1570 C CA . LYS A 1 196 ? -16.886 -4.418 9.741 1.00 85.25 196 LYS A CA 1
ATOM 1571 C C . LYS A 1 196 ? -18.128 -3.936 10.485 1.00 85.25 196 LYS A C 1
ATOM 1573 O O . LYS A 1 196 ? -18.034 -3.355 11.566 1.00 85.25 196 LYS A O 1
ATOM 1578 N N . LEU A 1 197 ? -19.285 -4.174 9.890 1.00 82.00 197 LEU A N 1
ATOM 1579 C CA . LEU A 1 197 ? -20.590 -3.939 10.486 1.00 82.00 197 LEU A CA 1
ATOM 1580 C C . LEU A 1 197 ? -21.098 -5.210 11.183 1.00 82.00 197 LEU A C 1
ATOM 1582 O O . LEU A 1 197 ? -20.469 -6.272 11.152 1.00 82.00 197 LEU A O 1
ATOM 1586 N N . ASP A 1 198 ? -22.266 -5.094 11.805 1.00 74.75 198 ASP A N 1
ATOM 1587 C CA . ASP A 1 198 ? -22.993 -6.244 12.334 1.00 74.75 198 ASP A CA 1
ATOM 1588 C C . ASP A 1 198 ? -23.433 -7.187 11.183 1.00 74.75 198 ASP A C 1
ATOM 1590 O O . ASP A 1 198 ? -23.564 -6.776 10.024 1.00 74.75 198 ASP A O 1
ATOM 1594 N N . ASP A 1 199 ? -23.596 -8.478 11.489 1.00 77.81 199 ASP A N 1
ATOM 1595 C CA . ASP A 1 199 ? -24.010 -9.539 10.550 1.00 77.81 199 ASP A CA 1
ATOM 1596 C C . ASP A 1 199 ? -23.084 -9.779 9.341 1.00 77.81 199 ASP A C 1
ATOM 1598 O O . ASP A 1 199 ? -23.547 -10.080 8.244 1.00 77.81 199 ASP A O 1
ATOM 1602 N N . PHE A 1 200 ? -21.764 -9.679 9.540 1.00 71.06 200 PHE A N 1
ATOM 1603 C CA . PHE A 1 200 ? -20.739 -9.910 8.503 1.00 71.06 200 PHE A CA 1
ATOM 1604 C C . PHE A 1 200 ? -20.754 -8.909 7.341 1.00 71.06 200 PHE A C 1
ATOM 1606 O O . PHE A 1 200 ? -20.059 -9.118 6.356 1.00 71.06 200 PHE A O 1
ATOM 1613 N N . ASN A 1 201 ? -21.480 -7.799 7.459 1.00 88.44 201 ASN A N 1
ATOM 1614 C CA . ASN A 1 201 ? -21.443 -6.747 6.452 1.00 88.44 201 ASN A CA 1
ATOM 1615 C C . ASN A 1 201 ? -20.169 -5.898 6.580 1.00 88.44 201 ASN A C 1
ATOM 1617 O O . ASN A 1 201 ? -19.568 -5.804 7.652 1.00 88.44 201 ASN A O 1
ATOM 1621 N N . TYR A 1 202 ? -19.784 -5.234 5.495 1.00 91.50 202 TYR A N 1
ATOM 1622 C CA . TYR A 1 202 ? -18.646 -4.322 5.458 1.00 91.50 202 TYR A CA 1
ATOM 1623 C C . TYR A 1 202 ? -19.062 -2.976 4.879 1.00 91.50 202 TYR A C 1
ATOM 1625 O O . TYR A 1 202 ? -19.863 -2.923 3.947 1.00 91.50 202 TYR A O 1
ATOM 1633 N N . THR A 1 203 ? -18.478 -1.907 5.414 1.00 92.12 203 THR A N 1
ATOM 1634 C CA . THR A 1 203 ? -18.503 -0.568 4.828 1.00 92.12 203 THR A CA 1
ATOM 1635 C C . THR A 1 203 ? -17.102 -0.223 4.357 1.00 92.12 203 THR A C 1
ATOM 1637 O O . THR A 1 203 ? -16.161 -0.230 5.151 1.00 92.12 203 THR A O 1
ATOM 1640 N N . ILE A 1 204 ? -16.973 0.091 3.073 1.00 93.25 204 ILE A N 1
ATOM 1641 C CA . ILE A 1 204 ? -15.744 0.572 2.451 1.00 93.25 204 ILE A CA 1
ATOM 1642 C C . ILE A 1 204 ? -15.925 2.057 2.178 1.00 93.25 204 ILE A C 1
ATOM 1644 O O . ILE A 1 204 ? -16.872 2.443 1.494 1.00 93.25 204 ILE A O 1
ATOM 1648 N N . HIS A 1 205 ? -15.042 2.882 2.723 1.00 92.31 205 HIS A N 1
ATOM 1649 C CA . HIS A 1 205 ? -15.045 4.320 2.499 1.00 92.31 205 HIS A CA 1
ATOM 1650 C C . HIS A 1 205 ? -13.763 4.718 1.774 1.00 92.31 205 HIS A C 1
ATOM 1652 O O . HIS A 1 205 ? -12.666 4.500 2.286 1.00 92.31 205 HIS A O 1
ATOM 1658 N N . ILE A 1 206 ? -13.899 5.287 0.581 1.00 92.31 206 ILE A N 1
ATOM 1659 C CA . ILE A 1 206 ? -12.787 5.785 -0.228 1.00 92.31 206 ILE A CA 1
ATOM 1660 C C . ILE A 1 206 ? -12.926 7.292 -0.340 1.00 92.31 206 ILE A C 1
ATOM 1662 O O . ILE A 1 206 ? -14.022 7.806 -0.542 1.00 92.31 206 ILE A O 1
ATOM 1666 N N . GLN A 1 207 ? -11.804 7.989 -0.247 1.00 90.75 207 GLN A N 1
ATOM 1667 C CA . GLN A 1 207 ? -11.736 9.423 -0.450 1.00 90.75 207 GLN A CA 1
ATOM 1668 C C . GLN A 1 207 ? -10.564 9.765 -1.370 1.00 90.75 207 GLN A C 1
ATOM 1670 O O . GLN A 1 207 ? -9.457 9.235 -1.230 1.00 90.75 207 GLN A O 1
ATOM 1675 N N . ASN A 1 208 ? -10.815 10.677 -2.300 1.00 89.00 208 ASN A N 1
ATOM 1676 C CA . ASN A 1 208 ? -9.820 11.293 -3.160 1.00 89.00 208 ASN A CA 1
ATOM 1677 C C . ASN A 1 208 ? -9.866 12.807 -2.927 1.00 89.00 208 ASN A C 1
ATOM 1679 O O . ASN A 1 208 ? -10.916 13.427 -3.093 1.00 89.00 208 ASN A O 1
ATOM 1683 N N . ASN A 1 209 ? -8.726 13.370 -2.527 1.00 84.56 209 ASN A N 1
ATOM 1684 C CA . ASN A 1 209 ? -8.544 14.810 -2.414 1.00 84.56 209 ASN A CA 1
ATOM 1685 C C . ASN A 1 209 ? -7.506 15.222 -3.445 1.00 84.56 209 ASN A C 1
ATOM 1687 O O . ASN A 1 209 ? -6.398 14.676 -3.447 1.00 84.56 209 ASN A O 1
ATOM 1691 N N . PHE A 1 210 ? -7.836 16.211 -4.262 1.00 82.81 210 PHE A N 1
ATOM 1692 C CA . PHE A 1 210 ? -6.887 16.797 -5.195 1.00 82.81 210 PHE A CA 1
ATOM 1693 C C . PHE A 1 210 ? -7.021 18.315 -5.207 1.00 82.81 210 PHE A C 1
ATOM 1695 O O . PHE A 1 210 ? -8.059 18.878 -4.869 1.00 82.81 210 PHE A O 1
ATOM 1702 N N . MET A 1 211 ? -5.923 18.971 -5.569 1.00 83.25 211 MET A N 1
ATOM 1703 C CA . MET A 1 211 ? -5.857 20.420 -5.705 1.00 83.25 211 MET A CA 1
ATOM 1704 C C . MET A 1 211 ? -5.887 20.759 -7.187 1.00 83.25 211 MET A C 1
ATOM 1706 O O . MET A 1 211 ? -5.015 20.317 -7.937 1.00 83.25 211 MET A O 1
ATOM 1710 N N . GLU A 1 212 ? -6.863 21.555 -7.602 1.00 84.31 212 GLU A N 1
ATOM 1711 C CA . GLU A 1 212 ? -6.893 22.148 -8.933 1.00 84.31 212 GLU A CA 1
ATOM 1712 C C . GLU A 1 212 ? -6.306 23.559 -8.872 1.00 84.31 212 GLU A C 1
ATOM 1714 O O . GLU A 1 212 ? -6.712 24.376 -8.046 1.00 84.31 212 GLU A O 1
ATOM 1719 N N . PHE A 1 213 ? -5.340 23.856 -9.742 1.00 85.31 213 PHE A N 1
ATOM 1720 C CA . PHE A 1 213 ? -4.762 25.193 -9.863 1.00 85.31 213 PHE A CA 1
ATOM 1721 C C . PHE A 1 213 ? -5.412 25.925 -11.034 1.00 85.31 213 PHE A C 1
ATOM 1723 O O . PHE A 1 213 ? -5.102 25.674 -12.197 1.00 85.31 213 PHE A O 1
ATOM 1730 N N . ILE A 1 214 ? -6.310 26.849 -10.716 1.00 89.12 214 ILE A N 1
ATOM 1731 C CA . ILE A 1 214 ? -7.031 27.670 -11.680 1.00 89.12 214 ILE A CA 1
ATOM 1732 C C . ILE A 1 214 ? -6.216 28.934 -11.941 1.00 89.12 214 ILE A C 1
ATOM 1734 O O . ILE A 1 214 ? -6.013 29.754 -11.044 1.00 89.12 214 ILE A O 1
ATOM 1738 N N . CYS A 1 215 ? -5.750 29.090 -13.178 1.00 89.19 215 CYS A N 1
ATOM 1739 C CA . CYS A 1 215 ? -5.089 30.304 -13.646 1.00 89.19 215 CYS A CA 1
ATOM 1740 C C . CYS A 1 215 ? -6.092 31.468 -13.655 1.00 89.19 215 CYS A C 1
ATOM 1742 O O . CYS A 1 215 ? -7.133 31.386 -14.310 1.00 89.19 215 CYS A O 1
ATOM 1744 N N . ILE A 1 216 ? -5.795 32.528 -12.905 1.00 91.56 216 ILE A N 1
ATOM 1745 C CA . ILE A 1 216 ? -6.609 33.751 -12.859 1.00 91.56 216 ILE A CA 1
ATOM 1746 C C . ILE A 1 216 ? -6.083 34.745 -13.903 1.00 91.56 216 ILE A C 1
ATOM 1748 O O . ILE A 1 216 ? -6.869 35.374 -14.610 1.00 91.56 216 ILE A O 1
ATOM 1752 N N . ASP A 1 217 ? -4.754 34.855 -14.013 1.00 90.38 217 ASP A N 1
ATOM 1753 C CA . ASP A 1 217 ? -4.018 35.616 -15.025 1.00 90.38 217 ASP A CA 1
ATOM 1754 C C . ASP A 1 217 ? -2.610 35.020 -15.250 1.00 90.38 217 ASP A C 1
ATOM 1756 O O . ASP A 1 217 ? -2.256 34.009 -14.652 1.00 90.38 217 ASP A O 1
ATOM 1760 N N . GLU A 1 218 ? -1.789 35.647 -16.103 1.00 86.12 218 GLU A N 1
ATOM 1761 C CA . GLU A 1 218 ? -0.472 35.133 -16.529 1.00 86.12 218 GLU A CA 1
ATOM 1762 C C . GLU A 1 218 ? 0.495 34.754 -15.387 1.00 86.12 218 GLU A C 1
ATOM 1764 O O . GLU A 1 218 ? 1.426 33.981 -15.621 1.00 86.12 218 GLU A O 1
ATOM 1769 N N . LEU A 1 219 ? 0.307 35.272 -14.166 1.00 87.44 219 LEU A N 1
ATOM 1770 C CA . LEU A 1 219 ? 1.205 35.021 -13.033 1.00 87.44 219 LEU A CA 1
ATOM 1771 C C . LEU A 1 219 ? 0.491 34.579 -11.750 1.00 87.44 219 LEU A C 1
ATOM 1773 O O . LEU A 1 219 ? 1.172 34.245 -10.776 1.00 87.44 219 LEU A O 1
ATOM 1777 N N . THR A 1 220 ? -0.844 34.563 -11.713 1.00 86.44 220 THR A N 1
ATOM 1778 C CA . THR A 1 220 ? -1.608 34.229 -10.505 1.00 86.44 220 THR A CA 1
ATOM 1779 C C . THR A 1 220 ? -2.480 32.995 -10.695 1.00 86.44 220 THR A C 1
ATOM 1781 O O . THR A 1 220 ? -3.209 32.835 -11.674 1.00 86.44 220 THR A O 1
ATOM 1784 N N . TYR A 1 221 ? -2.417 32.115 -9.699 1.00 90.56 221 TYR A N 1
ATOM 1785 C CA . TYR A 1 221 ? -3.183 30.880 -9.646 1.00 90.56 221 TYR A CA 1
ATOM 1786 C C . TYR A 1 221 ? -3.962 30.843 -8.336 1.00 90.56 221 TYR A C 1
ATOM 1788 O O . TYR A 1 221 ? -3.411 31.136 -7.273 1.00 90.56 221 TYR A O 1
ATOM 1796 N N . ASN A 1 222 ? -5.227 30.445 -8.409 1.00 91.25 222 ASN A N 1
ATOM 1797 C CA . ASN A 1 222 ? -5.999 30.018 -7.252 1.00 91.25 222 ASN A CA 1
ATOM 1798 C C . ASN A 1 222 ? -5.924 28.503 -7.152 1.00 91.25 222 ASN A C 1
ATOM 1800 O O . ASN A 1 222 ? -6.083 27.810 -8.149 1.00 91.25 222 ASN A O 1
ATOM 1804 N N . SER A 1 223 ? -5.730 27.984 -5.947 1.00 87.62 223 SER A N 1
ATOM 1805 C CA . SER A 1 223 ? -5.886 26.558 -5.695 1.00 87.62 223 SER A CA 1
ATOM 1806 C C . SER A 1 223 ? -7.276 26.287 -5.128 1.00 87.62 223 SER A C 1
ATOM 1808 O O . SER A 1 223 ? -7.624 26.852 -4.088 1.00 87.62 223 SER A O 1
ATOM 1810 N N . VAL A 1 224 ? -8.044 25.423 -5.781 1.00 88.62 224 VAL A N 1
ATOM 1811 C CA . VAL A 1 224 ? -9.318 24.907 -5.277 1.00 88.62 224 VAL A CA 1
ATOM 1812 C C . VAL A 1 224 ? -9.079 23.483 -4.789 1.00 88.62 224 VAL A C 1
ATOM 1814 O O . VAL A 1 224 ? -8.537 22.656 -5.522 1.00 88.62 224 VAL A O 1
ATOM 1817 N N . GLU A 1 225 ? -9.419 23.217 -3.529 1.00 86.25 225 GLU A N 1
ATOM 1818 C CA . GLU A 1 225 ? -9.382 21.863 -2.977 1.00 86.25 225 GLU A CA 1
ATOM 1819 C C . GLU A 1 225 ? -10.693 21.162 -3.309 1.00 86.25 225 GLU A C 1
ATOM 1821 O O . GLU A 1 225 ? -11.761 21.624 -2.910 1.00 86.25 225 GLU A O 1
ATOM 1826 N N . HIS A 1 226 ? -10.589 20.038 -4.009 1.00 85.56 226 HIS A N 1
ATOM 1827 C CA . HIS A 1 226 ? -11.712 19.168 -4.324 1.00 85.56 226 HIS A CA 1
ATOM 1828 C C . HIS A 1 226 ? -11.696 17.961 -3.397 1.00 85.56 226 HIS A C 1
ATOM 1830 O O . HIS A 1 226 ? -10.642 17.354 -3.160 1.00 85.56 226 HIS A O 1
ATOM 1836 N N . ARG A 1 227 ? -12.871 17.589 -2.880 1.00 89.69 227 ARG A N 1
ATOM 1837 C CA . ARG A 1 227 ? -13.028 16.438 -1.984 1.00 89.69 227 ARG A CA 1
ATOM 1838 C C . ARG A 1 227 ? -14.145 15.527 -2.462 1.00 89.69 227 ARG A C 1
ATOM 1840 O O . ARG A 1 227 ? -15.322 15.848 -2.331 1.00 89.69 227 ARG A O 1
ATOM 1847 N N . ASN A 1 228 ? -13.747 14.350 -2.932 1.00 91.50 228 ASN A N 1
ATOM 1848 C CA . ASN A 1 228 ? -14.649 13.317 -3.417 1.00 91.50 228 ASN A CA 1
ATOM 1849 C C . ASN A 1 228 ? -14.589 12.088 -2.509 1.00 91.50 228 ASN A C 1
ATOM 1851 O O . ASN A 1 228 ? -13.512 11.616 -2.139 1.00 91.50 228 ASN A O 1
ATOM 1855 N N . GLU A 1 229 ? -15.753 11.558 -2.155 1.00 93.50 229 GLU A N 1
ATOM 1856 C CA . GLU A 1 229 ? -15.936 10.451 -1.223 1.00 93.50 229 GLU A CA 1
ATOM 1857 C C . GLU A 1 229 ? -16.944 9.448 -1.768 1.00 93.50 229 GLU A C 1
ATOM 1859 O O . GLU A 1 229 ? -17.996 9.811 -2.295 1.00 93.50 229 GLU A O 1
ATOM 1864 N N . VAL A 1 230 ? -16.660 8.165 -1.566 1.00 94.50 230 VAL A N 1
ATOM 1865 C CA . VAL A 1 230 ? -17.618 7.094 -1.818 1.00 94.50 230 VAL A CA 1
ATOM 1866 C C . VAL A 1 230 ? -17.675 6.138 -0.639 1.00 94.50 230 VAL A C 1
ATOM 1868 O O . VAL A 1 230 ? -16.659 5.717 -0.091 1.00 94.50 230 VAL A O 1
ATOM 1871 N N . THR A 1 231 ? -18.898 5.799 -0.239 1.00 95.06 231 THR A N 1
ATOM 1872 C CA . THR A 1 231 ? -19.199 4.786 0.774 1.00 95.06 231 THR A CA 1
ATOM 1873 C C . THR A 1 231 ? -19.935 3.627 0.125 1.00 95.06 231 THR A C 1
ATOM 1875 O O . THR A 1 231 ? -20.970 3.827 -0.510 1.00 95.06 231 THR A O 1
ATOM 1878 N N . ILE A 1 232 ? -19.439 2.410 0.322 1.00 95.81 232 ILE A N 1
ATOM 1879 C CA . ILE A 1 232 ? -19.998 1.189 -0.260 1.00 95.81 232 ILE A CA 1
ATOM 1880 C C . ILE A 1 232 ? -20.268 0.193 0.851 1.00 95.81 232 ILE A C 1
ATOM 1882 O O . ILE A 1 232 ? -19.378 -0.098 1.645 1.00 95.81 232 ILE A O 1
ATOM 1886 N N . ASN A 1 233 ? -21.475 -0.368 0.872 1.00 95.69 233 ASN A N 1
ATOM 1887 C CA . ASN A 1 233 ? -21.823 -1.447 1.784 1.00 95.69 233 ASN A CA 1
ATOM 1888 C C . ASN A 1 233 ? -21.981 -2.767 1.026 1.00 95.69 233 ASN A C 1
ATOM 1890 O O . ASN A 1 233 ? -22.760 -2.862 0.071 1.00 95.69 233 ASN A O 1
ATOM 1894 N N . CYS A 1 234 ? -21.268 -3.796 1.478 1.00 95.69 234 CYS A N 1
ATOM 1895 C CA . CYS A 1 234 ? -21.299 -5.138 0.902 1.00 95.69 234 CYS A CA 1
ATOM 1896 C C . CYS A 1 234 ? -21.458 -6.210 1.986 1.00 95.69 234 CYS A C 1
ATOM 1898 O O . CYS A 1 234 ? -21.288 -5.940 3.178 1.00 95.69 234 CYS A O 1
ATOM 1900 N N . ARG A 1 235 ? -21.834 -7.428 1.579 1.00 94.75 235 ARG A N 1
ATOM 1901 C CA . ARG A 1 235 ? -22.009 -8.555 2.515 1.00 94.75 235 ARG A CA 1
ATOM 1902 C C . ARG A 1 235 ? -20.742 -9.364 2.719 1.00 94.75 235 ARG A C 1
ATOM 1904 O O . ARG A 1 235 ? -20.613 -10.048 3.720 1.00 94.75 235 ARG A O 1
ATOM 1911 N N . GLU A 1 236 ? -19.839 -9.331 1.750 1.00 93.69 236 GLU A N 1
ATOM 1912 C CA . GLU A 1 236 ? -18.588 -10.074 1.817 1.00 93.69 236 GLU A CA 1
ATOM 1913 C C . GLU A 1 236 ? -17.461 -9.219 1.253 1.00 93.69 236 GLU A C 1
ATOM 1915 O O . GLU A 1 236 ? -17.650 -8.453 0.301 1.00 93.69 236 GLU A O 1
ATOM 1920 N N . LEU A 1 237 ? -16.285 -9.379 1.849 1.00 94.25 237 LEU A N 1
ATOM 1921 C CA . LEU A 1 237 ? -15.046 -8.753 1.42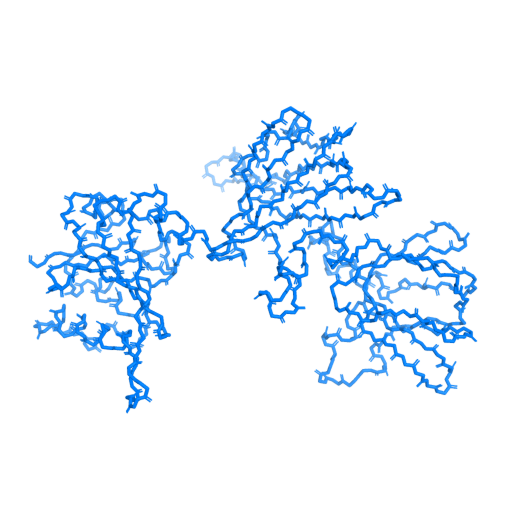7 1.00 94.25 237 LEU A CA 1
ATOM 1922 C C . LEU A 1 237 ? -13.959 -9.826 1.395 1.00 94.25 237 LEU A C 1
ATOM 1924 O O . LEU A 1 237 ? -13.667 -10.448 2.417 1.00 94.25 237 LEU A O 1
ATOM 1928 N N . ASN A 1 238 ? -13.357 -10.015 0.225 1.00 94.44 238 ASN A N 1
ATOM 1929 C CA . ASN A 1 238 ? -12.181 -10.857 0.048 1.00 94.44 238 ASN A CA 1
ATOM 1930 C C . ASN A 1 238 ? -11.012 -9.988 -0.390 1.00 94.44 238 ASN A C 1
ATOM 1932 O O . ASN A 1 238 ? -11.166 -9.121 -1.250 1.00 94.44 238 ASN A O 1
ATOM 1936 N N . ILE A 1 239 ? -9.850 -10.238 0.193 1.00 94.94 239 ILE A N 1
ATOM 1937 C CA . ILE A 1 239 ? -8.622 -9.521 -0.110 1.00 94.94 239 ILE A CA 1
ATOM 1938 C C . ILE A 1 239 ? -7.652 -10.514 -0.723 1.00 94.94 239 ILE A C 1
ATOM 1940 O O . ILE A 1 239 ? -7.414 -11.587 -0.176 1.00 94.94 239 ILE A O 1
ATOM 1944 N N . THR A 1 240 ? -7.076 -10.165 -1.862 1.00 94.75 240 THR A N 1
ATOM 1945 C CA . THR A 1 240 ? -5.902 -10.865 -2.374 1.00 94.75 240 THR A CA 1
ATOM 1946 C C . THR A 1 240 ? -4.797 -9.858 -2.616 1.00 94.75 240 THR A C 1
ATOM 1948 O O . THR A 1 240 ? -5.039 -8.665 -2.789 1.00 94.75 240 THR A O 1
ATOM 1951 N N . TYR A 1 241 ? -3.562 -10.328 -2.575 1.00 92.50 241 TYR A N 1
ATOM 1952 C CA . TYR A 1 241 ? -2.410 -9.514 -2.905 1.00 92.50 241 TYR A CA 1
ATOM 1953 C C . TYR A 1 241 ? -1.454 -10.331 -3.749 1.00 92.50 241 TYR A C 1
ATOM 1955 O O . TYR A 1 241 ? -1.410 -11.561 -3.676 1.00 92.50 241 TYR A O 1
ATOM 1963 N N . TYR A 1 242 ? -0.720 -9.632 -4.593 1.00 90.12 242 TYR A N 1
ATOM 1964 C CA . TYR A 1 242 ? 0.234 -10.230 -5.505 1.00 90.12 242 TYR A CA 1
ATOM 1965 C C . TYR A 1 242 ? 1.298 -9.201 -5.853 1.00 90.12 242 TYR A C 1
ATOM 1967 O O . TYR A 1 242 ? 1.100 -7.997 -5.699 1.00 90.12 242 TYR A O 1
ATOM 1975 N N . ASN A 1 243 ? 2.436 -9.675 -6.343 1.00 88.19 243 ASN A N 1
ATOM 1976 C CA . ASN A 1 243 ? 3.440 -8.790 -6.901 1.00 88.19 243 ASN A CA 1
ATOM 1977 C C . ASN A 1 243 ? 2.984 -8.363 -8.315 1.00 88.19 243 ASN A C 1
ATOM 1979 O O . ASN A 1 243 ? 2.864 -9.195 -9.220 1.00 88.19 243 ASN A O 1
ATOM 1983 N N . SER A 1 244 ? 2.670 -7.076 -8.483 1.00 87.06 244 SER A N 1
ATOM 1984 C CA . SER A 1 244 ? 2.144 -6.493 -9.723 1.00 87.06 244 SER A CA 1
ATOM 1985 C C . SER A 1 244 ? 3.165 -6.525 -10.856 1.00 87.06 244 SER A C 1
ATOM 1987 O O . SER A 1 244 ? 2.783 -6.745 -12.006 1.00 87.06 244 SER A O 1
ATOM 1989 N N . PHE A 1 245 ? 4.455 -6.402 -10.528 1.00 87.25 245 PHE A N 1
ATOM 1990 C CA . PHE A 1 245 ? 5.550 -6.550 -11.481 1.00 87.25 245 PHE A CA 1
ATOM 1991 C C . PHE A 1 245 ? 5.556 -7.942 -12.096 1.00 87.25 245 PHE A C 1
ATOM 1993 O O . PHE A 1 245 ? 5.507 -8.088 -13.317 1.00 87.25 245 PHE A O 1
ATOM 2000 N N . LEU A 1 246 ? 5.585 -8.966 -11.239 1.00 88.62 246 LEU A N 1
ATOM 2001 C CA . LEU A 1 246 ? 5.668 -10.356 -11.674 1.00 88.62 246 LEU A CA 1
ATOM 2002 C C . LEU A 1 246 ? 4.455 -10.723 -12.525 1.00 88.62 246 LEU A C 1
ATOM 2004 O O . LEU A 1 246 ? 4.612 -11.190 -13.652 1.00 88.62 246 LEU A O 1
ATOM 2008 N N . ARG A 1 247 ? 3.252 -10.413 -12.031 1.00 89.06 247 ARG A N 1
ATOM 2009 C CA . ARG A 1 247 ? 2.009 -10.701 -12.750 1.00 89.06 247 ARG A CA 1
ATOM 2010 C C . ARG A 1 247 ? 1.941 -9.973 -14.095 1.00 89.06 247 ARG A C 1
ATOM 2012 O O . ARG A 1 247 ? 1.581 -10.582 -15.097 1.00 89.06 247 ARG A O 1
ATOM 2019 N N . GLY A 1 248 ? 2.328 -8.696 -14.144 1.00 89.81 248 GLY A N 1
ATOM 2020 C CA . GLY A 1 248 ? 2.322 -7.912 -15.381 1.00 89.81 248 GLY A CA 1
ATOM 2021 C C . GLY A 1 248 ? 3.306 -8.428 -16.439 1.00 89.81 248 GLY A C 1
ATOM 2022 O O . GLY A 1 248 ? 3.050 -8.300 -17.638 1.00 89.81 248 GLY A O 1
ATOM 2023 N N . LEU A 1 249 ? 4.423 -9.031 -16.022 1.00 92.75 249 LEU A N 1
ATOM 2024 C CA . LEU A 1 249 ? 5.345 -9.716 -16.929 1.00 92.75 249 LEU A CA 1
ATOM 2025 C C . LEU A 1 249 ? 4.783 -11.064 -17.403 1.00 92.75 249 LEU A C 1
ATOM 2027 O O . LEU A 1 249 ? 4.802 -11.340 -18.606 1.00 92.75 249 LEU A O 1
ATOM 2031 N N . GLU A 1 250 ? 4.224 -11.863 -16.493 1.00 92.00 250 GLU A N 1
ATOM 2032 C CA . GLU A 1 250 ? 3.601 -13.155 -16.808 1.00 92.00 250 GLU A CA 1
ATOM 2033 C C . GLU A 1 250 ? 2.440 -13.009 -17.801 1.00 92.00 250 GLU A C 1
ATOM 2035 O O . GLU A 1 250 ? 2.385 -13.737 -18.793 1.00 92.00 250 GLU A O 1
ATOM 2040 N N . GLU A 1 251 ? 1.564 -12.018 -17.610 1.00 93.06 251 GLU A N 1
ATOM 2041 C CA . GLU A 1 251 ? 0.441 -11.721 -18.514 1.00 93.06 251 GLU A CA 1
ATOM 2042 C C . GLU A 1 251 ? 0.909 -11.334 -19.930 1.00 93.06 251 GLU A C 1
ATOM 2044 O O . GLU A 1 251 ? 0.211 -11.576 -20.918 1.00 93.06 251 GLU A O 1
ATOM 2049 N N . LYS A 1 252 ? 2.125 -10.786 -20.061 1.00 94.44 252 LYS A N 1
ATOM 2050 C CA . LYS A 1 252 ? 2.756 -10.504 -21.361 1.00 94.44 252 LYS A CA 1
ATOM 2051 C C . LYS A 1 252 ? 3.463 -11.728 -21.965 1.00 94.44 252 LYS A C 1
ATOM 2053 O O . LYS A 1 252 ? 3.787 -11.698 -23.158 1.00 94.44 252 LYS A O 1
ATOM 2058 N N . GLY A 1 253 ? 3.649 -12.803 -21.198 1.00 95.88 253 GLY A N 1
ATOM 2059 C CA . GLY A 1 253 ? 4.412 -13.995 -21.578 1.00 95.88 253 GLY A CA 1
ATOM 2060 C C . GLY A 1 253 ? 5.923 -13.862 -21.357 1.00 95.88 253 GLY A C 1
ATOM 2061 O O . GLY A 1 253 ? 6.691 -14.616 -21.955 1.00 95.88 253 GLY A O 1
ATOM 2062 N N . ILE A 1 254 ? 6.349 -12.902 -20.529 1.00 96.81 254 ILE A N 1
ATOM 2063 C CA . ILE A 1 254 ? 7.756 -12.649 -20.203 1.00 96.81 254 ILE A CA 1
ATOM 2064 C C . ILE A 1 254 ? 8.118 -13.501 -18.985 1.00 96.81 254 ILE A C 1
ATOM 2066 O O . ILE A 1 254 ? 7.558 -13.324 -17.904 1.00 96.81 254 ILE A O 1
ATOM 2070 N N . ALA A 1 255 ? 9.067 -14.422 -19.144 1.00 94.94 255 ALA A N 1
ATOM 2071 C CA . ALA A 1 255 ? 9.494 -15.291 -18.053 1.00 94.94 255 ALA A CA 1
ATOM 2072 C C . ALA A 1 255 ? 10.573 -14.602 -17.211 1.00 94.94 255 ALA A C 1
ATOM 2074 O O . ALA A 1 255 ? 11.615 -14.205 -17.737 1.00 94.94 255 ALA A O 1
ATOM 2075 N N . LEU A 1 256 ? 10.348 -14.500 -15.902 1.00 93.81 256 LEU A N 1
ATOM 2076 C CA . LEU A 1 256 ? 11.262 -13.856 -14.962 1.00 93.81 256 LEU A CA 1
ATOM 2077 C C . LEU A 1 256 ? 11.986 -14.888 -14.097 1.00 93.81 256 LEU A C 1
ATOM 2079 O O . LEU A 1 256 ? 11.399 -15.836 -13.582 1.00 93.81 256 LEU A O 1
ATOM 2083 N N . THR A 1 257 ? 13.284 -14.683 -13.898 1.00 93.62 257 THR A N 1
ATOM 2084 C CA . THR A 1 257 ? 14.099 -15.445 -12.950 1.00 93.62 257 THR A CA 1
ATOM 2085 C C . THR A 1 257 ? 14.829 -14.474 -12.035 1.00 93.62 257 THR A C 1
ATOM 2087 O O . THR A 1 257 ? 15.649 -13.683 -12.501 1.00 93.62 257 THR A O 1
ATOM 2090 N N . LYS A 1 258 ? 14.542 -14.526 -10.728 1.00 91.00 258 LYS A N 1
ATOM 2091 C CA . LYS A 1 258 ? 15.347 -13.813 -9.731 1.00 91.00 258 LYS A CA 1
ATOM 2092 C C . LYS A 1 258 ? 16.721 -14.464 -9.664 1.00 91.00 258 LYS A C 1
ATOM 2094 O O . LYS A 1 258 ? 16.821 -15.683 -9.523 1.00 91.00 258 LYS A O 1
ATOM 2099 N N . LEU A 1 259 ? 17.763 -13.656 -9.790 1.00 90.31 259 LEU A N 1
ATOM 2100 C CA . LEU A 1 259 ? 19.129 -14.142 -9.711 1.00 90.31 259 LEU A CA 1
ATOM 2101 C C . LEU A 1 259 ? 19.624 -13.994 -8.273 1.00 90.31 259 LEU A C 1
ATOM 2103 O O . LEU A 1 259 ? 19.454 -12.948 -7.647 1.00 90.31 259 LEU A O 1
ATOM 2107 N N . TYR A 1 260 ? 20.230 -15.055 -7.757 1.00 82.88 260 TYR A N 1
ATOM 2108 C CA . TYR A 1 260 ? 20.830 -15.096 -6.429 1.00 82.88 260 TYR A CA 1
ATOM 2109 C C . TYR A 1 260 ? 22.348 -15.205 -6.575 1.00 82.88 260 TYR A C 1
ATOM 2111 O O . TYR A 1 260 ? 22.830 -15.737 -7.577 1.00 82.88 260 TYR A O 1
ATOM 2119 N N . SER A 1 261 ? 23.098 -14.702 -5.595 1.00 74.44 261 SER A N 1
ATOM 2120 C CA . SER A 1 261 ? 24.515 -15.046 -5.475 1.00 74.44 261 SER A CA 1
ATOM 2121 C C . SER A 1 261 ? 24.686 -16.473 -4.974 1.00 74.44 261 SER A C 1
ATOM 2123 O O . SER A 1 261 ? 23.824 -17.012 -4.271 1.00 74.44 261 SER A O 1
ATOM 2125 N N . ASP A 1 262 ? 25.826 -17.069 -5.314 1.00 69.75 262 ASP A N 1
ATOM 2126 C CA . ASP A 1 262 ? 26.273 -18.285 -4.652 1.00 69.75 262 ASP A CA 1
ATOM 2127 C C . ASP A 1 262 ? 26.485 -18.013 -3.158 1.00 69.75 262 ASP A C 1
ATOM 2129 O O . ASP A 1 262 ? 26.982 -16.952 -2.770 1.00 69.75 262 ASP A O 1
ATOM 2133 N N . LYS A 1 263 ? 26.102 -18.972 -2.307 1.00 58.25 263 LYS A N 1
ATOM 2134 C CA . LYS A 1 263 ? 26.116 -18.809 -0.839 1.00 58.25 263 LYS A CA 1
ATOM 2135 C C . LYS A 1 263 ? 27.512 -18.551 -0.256 1.00 58.25 263 LYS A C 1
ATOM 2137 O O . LYS A 1 263 ? 27.603 -18.089 0.878 1.00 58.25 263 LYS A O 1
ATOM 2142 N N . ASP A 1 264 ? 28.559 -18.813 -1.033 1.00 61.03 264 ASP A N 1
ATOM 2143 C CA . ASP A 1 264 ? 29.961 -18.728 -0.622 1.00 61.03 264 ASP A CA 1
ATOM 2144 C C . ASP A 1 264 ? 30.677 -17.453 -1.116 1.00 61.03 264 ASP A C 1
ATOM 2146 O O . ASP A 1 264 ? 31.884 -17.307 -0.915 1.00 61.03 264 ASP A O 1
ATOM 2150 N N . VAL A 1 265 ? 29.965 -16.511 -1.752 1.00 60.94 265 VAL A N 1
ATOM 2151 C CA . VAL A 1 265 ? 30.557 -15.281 -2.307 1.00 60.94 265 VAL A CA 1
ATOM 2152 C C . VAL A 1 265 ? 30.061 -14.043 -1.554 1.00 60.94 265 VAL A C 1
ATOM 2154 O O . VAL A 1 265 ? 28.864 -13.836 -1.376 1.00 60.94 265 VAL A O 1
ATOM 2157 N N . HIS A 1 266 ? 30.994 -13.177 -1.140 1.00 67.69 266 HIS A N 1
ATOM 2158 C CA . HIS A 1 266 ? 30.711 -11.903 -0.456 1.00 67.69 266 HIS A CA 1
ATOM 2159 C C . HIS A 1 266 ? 30.041 -10.831 -1.343 1.00 67.69 266 HIS A C 1
ATOM 2161 O O . HIS A 1 266 ? 29.739 -9.748 -0.849 1.00 67.69 266 HIS A O 1
ATOM 2167 N N . TYR A 1 267 ? 29.793 -11.123 -2.623 1.00 76.94 267 TYR A N 1
ATOM 2168 C CA . TYR A 1 267 ? 29.187 -10.219 -3.601 1.00 76.94 267 TYR A CA 1
ATOM 2169 C C . TYR A 1 267 ? 27.893 -10.810 -4.162 1.00 76.94 267 TYR A C 1
ATOM 2171 O O . TYR A 1 267 ? 27.806 -12.007 -4.444 1.00 76.94 267 TYR A O 1
ATOM 2179 N N . SER A 1 268 ? 26.872 -9.966 -4.312 1.00 89.44 268 SER A N 1
ATOM 2180 C CA . SER A 1 268 ? 25.591 -10.355 -4.897 1.00 89.44 268 SER A CA 1
ATOM 2181 C C . SER A 1 268 ? 25.671 -10.418 -6.424 1.00 89.44 268 SER A C 1
ATOM 2183 O O . SER A 1 268 ? 26.493 -9.745 -7.045 1.00 89.44 268 SER A O 1
ATOM 2185 N N . LYS A 1 269 ? 24.754 -11.150 -7.073 1.00 93.00 269 LYS A N 1
ATOM 2186 C CA . LYS A 1 269 ? 24.666 -11.124 -8.542 1.00 93.00 269 LYS A CA 1
ATOM 2187 C C . LYS A 1 269 ? 24.387 -9.713 -9.083 1.00 93.00 269 LYS A C 1
ATOM 2189 O O . LYS A 1 269 ? 24.832 -9.372 -10.174 1.00 93.00 269 LYS A O 1
ATOM 2194 N N . ALA A 1 270 ? 23.689 -8.882 -8.308 1.00 94.31 270 ALA A N 1
ATOM 2195 C CA . ALA A 1 270 ? 23.467 -7.484 -8.650 1.00 94.31 270 ALA A CA 1
ATOM 2196 C C . ALA A 1 270 ? 24.777 -6.673 -8.636 1.00 94.31 270 ALA A C 1
ATOM 2198 O O . ALA A 1 270 ? 24.964 -5.836 -9.515 1.00 94.31 270 ALA A O 1
ATOM 2199 N N . ASP A 1 271 ? 25.705 -6.958 -7.712 1.00 93.44 271 ASP A N 1
ATOM 2200 C CA . ASP A 1 271 ? 27.036 -6.331 -7.691 1.00 93.44 271 ASP A CA 1
ATOM 2201 C C . ASP A 1 271 ? 27.829 -6.672 -8.953 1.00 93.44 271 ASP A C 1
ATOM 2203 O O . ASP A 1 271 ? 28.380 -5.778 -9.587 1.00 93.44 271 ASP A O 1
ATOM 2207 N N . GLU A 1 272 ? 27.818 -7.941 -9.375 1.00 94.31 272 GLU A N 1
ATOM 2208 C CA . GLU A 1 272 ? 28.474 -8.362 -10.620 1.00 94.31 272 GLU A CA 1
ATOM 2209 C C . GLU A 1 272 ? 27.917 -7.622 -11.843 1.00 94.31 272 GLU A C 1
ATOM 2211 O O . GLU A 1 272 ? 28.679 -7.157 -12.692 1.00 94.31 272 GLU A O 1
ATOM 2216 N N . LEU A 1 273 ? 26.586 -7.500 -11.936 1.00 96.56 273 LEU A N 1
ATOM 2217 C CA . LEU A 1 273 ? 25.936 -6.783 -13.034 1.00 96.56 273 LEU A CA 1
ATOM 2218 C C . LEU A 1 273 ? 26.289 -5.291 -13.013 1.00 96.56 273 LEU A C 1
ATOM 2220 O O . LEU A 1 273 ? 26.601 -4.748 -14.070 1.00 96.56 273 LEU A O 1
ATOM 2224 N N . ARG A 1 274 ? 26.317 -4.648 -11.837 1.00 96.56 274 ARG A N 1
ATOM 2225 C CA . ARG A 1 274 ? 26.755 -3.249 -11.688 1.00 96.56 274 ARG A CA 1
ATOM 2226 C C . ARG A 1 274 ? 28.213 -3.060 -12.096 1.00 96.56 274 ARG A C 1
ATOM 2228 O O . ARG A 1 274 ? 28.507 -2.145 -12.861 1.00 96.56 274 ARG A O 1
ATOM 2235 N N . SER A 1 275 ? 29.118 -3.931 -11.648 1.00 95.25 275 SER A N 1
ATOM 2236 C CA . SER A 1 275 ? 30.534 -3.870 -12.028 1.00 95.25 275 SER A CA 1
ATOM 2237 C C . SER A 1 275 ? 30.728 -4.061 -13.532 1.00 95.25 275 SER A C 1
ATOM 2239 O O . SER A 1 275 ? 31.453 -3.283 -14.146 1.00 95.25 275 SER A O 1
ATOM 2241 N N . LYS A 1 276 ? 30.041 -5.036 -14.145 1.00 96.75 276 LYS A N 1
ATOM 2242 C CA . LYS A 1 276 ? 30.100 -5.263 -15.597 1.00 96.75 276 LYS A CA 1
ATOM 2243 C C . LYS A 1 276 ? 29.507 -4.092 -16.382 1.00 96.75 276 LYS A C 1
ATOM 2245 O O . LYS A 1 276 ? 30.058 -3.712 -17.415 1.00 96.75 276 LYS A O 1
ATOM 2250 N N . TRP A 1 277 ? 28.412 -3.510 -15.894 1.00 97.62 277 TRP A N 1
ATOM 2251 C CA . TRP A 1 277 ? 27.812 -2.312 -16.476 1.00 97.62 277 TRP A CA 1
ATOM 2252 C C . TRP A 1 277 ? 28.804 -1.151 -16.476 1.00 97.62 277 TRP A C 1
ATOM 2254 O O . TRP A 1 277 ? 29.077 -0.582 -17.531 1.00 97.62 277 TRP A O 1
ATOM 2264 N N . LEU A 1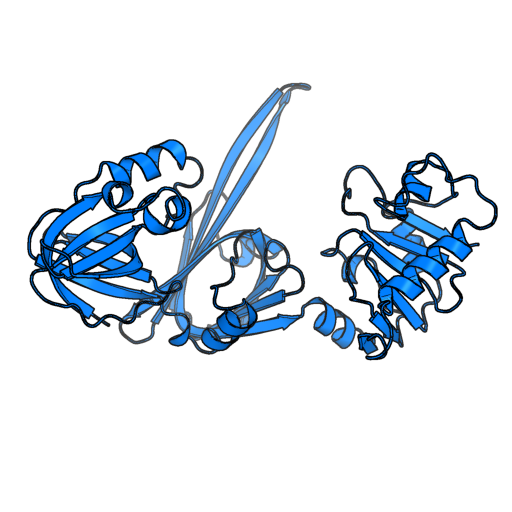 278 ? 29.400 -0.865 -15.315 1.00 95.81 278 LEU A N 1
ATOM 2265 C CA . LEU A 1 278 ? 30.393 0.191 -15.150 1.00 95.81 278 LEU A CA 1
ATOM 2266 C C . LEU A 1 278 ? 31.582 -0.041 -16.091 1.00 95.81 278 LEU A C 1
ATOM 2268 O O . LEU A 1 278 ? 31.887 0.803 -16.924 1.00 95.81 278 LEU A O 1
ATOM 2272 N N . GLU A 1 279 ? 32.191 -1.226 -16.045 1.00 95.25 279 GLU A N 1
ATOM 2273 C CA . GLU A 1 279 ? 33.337 -1.555 -16.896 1.00 95.25 279 GLU A CA 1
ATOM 2274 C C . GLU A 1 279 ? 33.024 -1.388 -18.391 1.00 95.25 279 GLU A C 1
ATOM 2276 O O . GLU A 1 279 ? 33.867 -0.920 -19.154 1.00 95.25 279 GLU A O 1
ATOM 2281 N N . THR A 1 280 ? 31.814 -1.753 -18.819 1.00 96.75 280 THR A N 1
ATOM 2282 C CA . THR A 1 280 ? 31.423 -1.697 -20.231 1.00 96.75 280 THR A CA 1
ATOM 2283 C C . THR A 1 280 ? 31.199 -0.266 -20.700 1.00 96.75 280 THR A C 1
ATOM 2285 O O . THR A 1 280 ? 31.762 0.137 -21.718 1.00 96.75 280 THR A O 1
ATOM 2288 N N . PHE A 1 281 ? 30.406 0.508 -19.959 1.00 96.00 281 PHE A N 1
ATOM 2289 C CA . PHE A 1 281 ? 29.959 1.830 -20.395 1.00 96.00 281 PHE A CA 1
ATOM 2290 C C . PHE A 1 281 ? 30.910 2.965 -19.995 1.00 96.00 281 PHE A C 1
ATOM 2292 O O . PHE A 1 281 ? 30.757 4.073 -20.499 1.00 96.00 281 PHE A O 1
ATOM 2299 N N . THR A 1 282 ? 31.921 2.711 -19.149 1.00 94.19 282 THR A N 1
ATOM 2300 C CA . THR A 1 282 ? 32.908 3.733 -18.744 1.00 94.19 282 THR A CA 1
ATOM 2301 C C . THR A 1 282 ? 34.334 3.455 -19.217 1.00 94.19 282 THR A C 1
ATOM 2303 O O . THR A 1 282 ? 35.217 4.259 -18.927 1.00 94.19 282 THR A O 1
ATOM 2306 N N . ARG A 1 283 ? 34.595 2.350 -19.938 1.00 90.88 283 ARG A N 1
ATOM 2307 C CA . ARG A 1 283 ? 35.957 1.850 -20.238 1.00 90.88 283 ARG A CA 1
ATOM 2308 C C . ARG A 1 283 ? 36.945 2.916 -20.728 1.00 90.88 283 ARG A C 1
ATOM 2310 O O . ARG A 1 283 ? 38.118 2.856 -20.383 1.00 90.88 283 ARG A O 1
ATOM 2317 N N . ASN A 1 284 ? 36.476 3.864 -21.537 1.00 89.50 284 ASN A N 1
ATOM 2318 C CA . ASN A 1 284 ? 37.302 4.891 -22.180 1.00 89.50 284 ASN A CA 1
ATOM 2319 C C . ASN A 1 284 ? 36.820 6.318 -21.873 1.00 89.50 284 ASN A C 1
ATOM 2321 O O . ASN A 1 284 ? 37.006 7.221 -22.688 1.00 89.50 284 ASN A O 1
ATOM 2325 N N . ILE A 1 285 ? 36.152 6.513 -20.735 1.00 91.88 285 ILE A N 1
ATOM 2326 C CA . ILE A 1 285 ? 35.538 7.788 -20.357 1.00 91.88 285 ILE A CA 1
ATOM 2327 C C . ILE A 1 285 ? 36.107 8.220 -19.009 1.00 91.88 285 ILE A C 1
ATOM 2329 O O . ILE A 1 285 ? 36.154 7.431 -18.067 1.00 91.88 285 ILE A O 1
ATOM 2333 N N . ASP A 1 286 ? 36.532 9.479 -18.913 1.00 91.50 286 ASP A N 1
ATOM 2334 C CA . ASP A 1 286 ? 36.873 10.075 -17.623 1.00 91.50 286 ASP A CA 1
ATOM 2335 C C . ASP A 1 286 ? 35.587 10.365 -16.843 1.00 91.50 286 ASP A C 1
ATOM 2337 O O . ASP A 1 286 ? 34.781 11.218 -17.224 1.00 91.50 286 ASP A O 1
ATOM 2341 N N . VAL A 1 287 ? 35.400 9.609 -15.765 1.00 91.44 287 VAL A N 1
ATOM 2342 C CA . VAL A 1 287 ? 34.227 9.654 -14.884 1.00 91.44 287 VAL A CA 1
ATOM 2343 C C . VAL A 1 287 ? 34.583 10.111 -13.467 1.00 91.44 287 VAL A C 1
ATOM 2345 O O . VAL A 1 287 ? 33.779 9.958 -12.549 1.00 91.44 287 VAL A O 1
ATOM 2348 N N . SER A 1 288 ? 35.789 10.657 -13.272 1.00 89.19 288 SER A N 1
ATOM 2349 C CA . SER A 1 288 ? 36.306 11.041 -11.950 1.00 89.19 288 SER A CA 1
ATOM 2350 C C . SER A 1 288 ? 35.473 12.117 -11.236 1.00 89.19 288 SER A C 1
ATOM 2352 O O . SER A 1 288 ? 35.470 12.175 -10.010 1.00 89.19 288 SER A O 1
ATOM 2354 N N . ASP A 1 289 ? 34.727 12.925 -11.986 1.00 89.12 289 ASP A N 1
ATOM 2355 C CA . ASP A 1 289 ? 33.834 13.991 -11.516 1.00 89.12 289 ASP A CA 1
ATOM 2356 C C . ASP A 1 289 ? 32.337 13.643 -11.648 1.00 89.12 289 ASP A C 1
ATOM 2358 O O . ASP A 1 289 ? 31.488 14.505 -11.422 1.00 89.12 289 ASP A O 1
ATOM 2362 N N . ALA A 1 290 ? 31.995 12.400 -12.011 1.00 85.44 290 ALA A N 1
ATOM 2363 C CA . ALA A 1 290 ? 30.619 11.975 -12.278 1.00 85.44 290 ALA A CA 1
ATOM 2364 C C . ALA A 1 290 ? 29.914 11.314 -11.078 1.00 85.44 290 ALA A C 1
ATOM 2366 O O . ALA A 1 290 ? 28.803 10.831 -11.242 1.00 85.44 290 ALA A O 1
ATOM 2367 N N . ASN A 1 291 ? 30.526 11.263 -9.885 1.00 90.31 291 ASN A N 1
ATOM 2368 C CA . ASN A 1 291 ? 29.918 10.723 -8.651 1.00 90.31 291 ASN A CA 1
ATOM 2369 C C . ASN A 1 291 ? 29.180 9.376 -8.852 1.00 90.31 291 ASN A C 1
ATOM 2371 O O . ASN A 1 291 ? 28.031 9.204 -8.430 1.00 90.31 291 ASN A O 1
ATOM 2375 N N . LEU A 1 292 ? 29.815 8.433 -9.562 1.00 90.44 292 LEU A N 1
ATOM 2376 C CA . LEU A 1 292 ? 29.218 7.132 -9.906 1.00 90.44 292 LEU A CA 1
ATOM 2377 C C . LEU A 1 292 ? 29.068 6.192 -8.702 1.00 90.44 292 LEU A C 1
ATOM 2379 O O . LEU A 1 292 ? 28.357 5.196 -8.784 1.00 90.44 292 LEU A O 1
ATOM 2383 N N . ASP A 1 293 ? 29.733 6.508 -7.593 1.00 86.31 293 ASP A N 1
ATOM 2384 C CA . ASP A 1 293 ? 29.578 5.852 -6.297 1.00 86.31 293 ASP A CA 1
ATOM 2385 C C . ASP A 1 293 ? 28.203 6.113 -5.666 1.00 86.31 293 ASP A C 1
ATOM 2387 O O . ASP A 1 293 ? 27.736 5.301 -4.872 1.00 86.31 293 ASP A O 1
ATOM 2391 N N . GLN A 1 294 ? 27.542 7.212 -6.044 1.00 90.62 294 GLN A N 1
ATOM 2392 C CA . GLN A 1 294 ? 26.177 7.517 -5.620 1.00 90.62 294 GLN A CA 1
ATOM 2393 C C . GLN A 1 294 ? 25.155 6.889 -6.564 1.00 90.62 294 GLN A C 1
ATOM 2395 O O . GLN A 1 294 ? 24.273 6.154 -6.130 1.00 90.62 294 GLN A O 1
ATOM 2400 N N . CYS A 1 295 ? 25.262 7.175 -7.863 1.00 93.56 295 CYS A N 1
ATOM 2401 C CA . CYS A 1 295 ? 24.325 6.701 -8.877 1.00 93.56 295 CYS A CA 1
ATOM 2402 C C . CYS A 1 295 ? 25.043 6.468 -10.207 1.00 93.56 295 CYS A C 1
ATOM 2404 O O . CYS A 1 295 ? 25.586 7.404 -10.793 1.00 93.56 295 CYS A O 1
ATOM 2406 N N . LEU A 1 296 ? 24.991 5.243 -10.746 1.00 96.12 296 LEU A N 1
ATOM 2407 C CA . LEU A 1 296 ? 25.653 4.932 -12.025 1.00 96.12 296 LEU A CA 1
ATOM 2408 C C . LEU A 1 296 ? 25.091 5.763 -13.192 1.00 96.12 296 LEU A C 1
ATOM 2410 O O . LEU A 1 296 ? 25.813 6.094 -14.133 1.00 96.12 296 LEU A O 1
ATOM 2414 N N . TRP A 1 297 ? 23.811 6.146 -13.125 1.00 96.50 297 TRP A N 1
ATOM 2415 C CA . TRP A 1 297 ? 23.160 6.976 -14.138 1.00 96.50 297 TRP A CA 1
ATOM 2416 C C . TRP A 1 297 ? 23.714 8.402 -14.226 1.00 96.50 297 TRP A C 1
ATOM 2418 O O . TRP A 1 297 ? 23.466 9.073 -15.231 1.00 96.50 297 TRP A O 1
ATOM 2428 N N . HIS A 1 298 ? 24.513 8.854 -13.251 1.00 96.50 298 HIS A N 1
ATOM 2429 C CA . HIS A 1 298 ? 25.184 10.150 -13.327 1.00 96.50 298 HIS A CA 1
ATOM 2430 C C . HIS A 1 298 ? 26.114 10.274 -14.535 1.00 96.50 298 HIS A C 1
ATOM 2432 O O . HIS A 1 298 ? 26.315 11.379 -15.035 1.00 96.50 298 HIS A O 1
ATOM 2438 N N . ILE A 1 299 ? 26.607 9.162 -15.091 1.00 96.56 299 ILE A N 1
ATOM 2439 C CA . ILE A 1 299 ? 27.369 9.205 -16.344 1.00 96.56 299 ILE A CA 1
ATOM 2440 C C . ILE A 1 299 ? 26.585 9.881 -17.484 1.00 96.56 299 ILE A C 1
ATOM 2442 O O . ILE A 1 299 ? 27.177 10.536 -18.343 1.00 96.56 299 ILE A O 1
ATOM 2446 N N . PHE A 1 300 ? 25.253 9.769 -17.475 1.00 96.69 300 PHE A N 1
ATOM 2447 C CA . PHE A 1 300 ? 24.379 10.396 -18.460 1.00 96.69 300 PHE A CA 1
ATOM 2448 C C . PHE A 1 300 ? 24.041 11.839 -18.091 1.00 96.69 300 PHE A C 1
ATOM 2450 O O . PHE A 1 300 ? 24.180 12.724 -18.932 1.00 96.69 300 PHE A O 1
ATOM 2457 N N . SER A 1 301 ? 23.638 12.107 -16.843 1.00 95.88 301 SER A N 1
ATOM 2458 C CA . SER A 1 301 ? 23.243 13.465 -16.432 1.00 95.88 301 SER A CA 1
ATOM 2459 C C . SER A 1 301 ? 24.414 14.452 -16.432 1.00 95.88 301 SER A C 1
ATOM 2461 O O . SER A 1 301 ? 24.222 15.626 -16.735 1.00 95.88 301 SER A O 1
ATOM 2463 N N . TYR A 1 302 ? 25.638 13.972 -16.190 1.00 95.06 302 TYR A N 1
ATOM 2464 C CA . TYR A 1 302 ? 26.872 14.758 -16.304 1.00 95.06 302 TYR A CA 1
ATOM 2465 C C . TYR A 1 302 ? 27.396 14.832 -17.750 1.00 95.06 302 TYR A C 1
ATOM 2467 O O . TYR A 1 302 ? 28.459 15.402 -17.997 1.00 95.06 302 TYR A O 1
ATOM 2475 N N . GLY A 1 303 ? 26.680 14.242 -18.716 1.00 94.81 303 GLY A N 1
ATOM 2476 C CA . GLY A 1 303 ? 27.024 14.283 -20.138 1.00 94.81 303 GLY A CA 1
ATOM 2477 C C . GLY A 1 303 ? 28.304 13.529 -20.504 1.00 94.81 303 GLY A C 1
ATOM 2478 O O . GLY A 1 303 ? 28.888 13.800 -21.551 1.00 94.81 303 GLY A O 1
ATOM 2479 N N . LYS A 1 304 ? 28.762 12.602 -19.655 1.00 95.81 304 LYS A N 1
ATOM 2480 C CA . LYS A 1 304 ? 29.986 11.819 -19.887 1.00 95.81 304 LYS A CA 1
ATOM 2481 C C . LYS A 1 304 ? 29.793 10.763 -20.967 1.00 95.81 304 LYS A C 1
ATOM 2483 O O . LYS A 1 304 ? 30.717 10.501 -21.731 1.00 95.81 304 LYS A O 1
ATOM 2488 N N . LEU A 1 305 ? 28.591 10.196 -21.052 1.00 95.06 305 LEU A N 1
ATOM 2489 C CA . LEU A 1 305 ? 28.197 9.240 -22.081 1.00 95.06 305 LEU A CA 1
ATOM 2490 C C . LEU A 1 305 ? 27.002 9.781 -22.876 1.00 95.06 305 LEU A C 1
ATOM 2492 O O . LEU A 1 305 ? 25.991 10.191 -22.304 1.00 95.06 305 LEU A O 1
ATOM 2496 N N . SER A 1 306 ? 27.120 9.779 -24.207 1.00 95.38 306 SER A N 1
ATOM 2497 C CA . SER A 1 306 ? 26.036 10.208 -25.098 1.00 95.38 306 SER A CA 1
ATOM 2498 C C . SER A 1 306 ? 24.830 9.282 -24.957 1.00 95.38 306 SER A C 1
ATOM 2500 O O . SER A 1 306 ? 24.983 8.064 -24.917 1.00 95.38 306 SER A O 1
ATOM 2502 N N . CYS A 1 307 ? 23.629 9.841 -24.886 1.00 97.06 307 CYS A N 1
ATOM 2503 C CA . CYS A 1 307 ? 22.393 9.083 -24.736 1.00 97.06 307 CYS A CA 1
ATOM 2504 C C . CYS A 1 307 ? 21.213 9.849 -25.332 1.00 97.06 307 CYS A C 1
ATOM 2506 O O . CYS A 1 307 ? 21.263 11.073 -25.479 1.00 97.06 307 CYS A O 1
ATOM 2508 N N . VAL A 1 308 ? 20.140 9.119 -25.623 1.00 97.56 308 VAL A N 1
ATOM 2509 C CA . VAL A 1 308 ? 18.805 9.702 -25.791 1.00 97.56 308 VAL A CA 1
ATOM 2510 C C . VAL A 1 308 ? 18.088 9.688 -24.442 1.00 97.56 308 VAL A C 1
ATOM 2512 O O . VAL A 1 308 ? 18.421 8.889 -23.559 1.00 97.56 308 VAL A O 1
ATOM 2515 N N . GLN A 1 309 ? 17.118 10.582 -24.261 1.00 96.62 309 GLN A N 1
ATOM 2516 C CA . GLN A 1 309 ? 16.462 10.789 -22.969 1.00 96.62 309 GLN A CA 1
ATOM 2517 C C . GLN A 1 309 ? 14.937 10.783 -23.102 1.00 96.62 309 GLN A C 1
ATOM 2519 O O . GLN A 1 309 ? 14.393 11.002 -24.184 1.00 96.62 309 GLN A O 1
ATOM 2524 N N . ARG A 1 310 ? 14.246 10.569 -21.981 1.00 94.56 310 ARG A N 1
ATOM 2525 C CA . ARG A 1 310 ? 12.792 10.724 -21.834 1.00 94.56 310 ARG A CA 1
ATOM 2526 C C . ARG A 1 310 ? 11.993 9.894 -22.845 1.00 94.56 310 ARG A C 1
ATOM 2528 O O . ARG A 1 310 ? 12.202 8.686 -22.960 1.00 94.56 310 ARG A O 1
ATOM 2535 N N . GLU A 1 311 ? 11.052 10.507 -23.555 1.00 95.38 311 GLU A N 1
ATOM 2536 C CA . GLU A 1 311 ? 10.167 9.832 -24.501 1.00 95.38 311 GLU A CA 1
ATOM 2537 C C . GLU A 1 311 ? 10.946 9.153 -25.636 1.00 95.38 311 GLU A C 1
ATOM 2539 O O . GLU A 1 311 ? 10.557 8.071 -26.080 1.00 95.38 311 GLU A O 1
ATOM 2544 N N . GLU A 1 312 ? 12.074 9.729 -26.062 1.00 97.31 312 GLU A N 1
ATOM 2545 C CA . GLU A 1 312 ? 12.942 9.125 -27.079 1.00 97.31 312 GLU A CA 1
ATOM 2546 C C . GLU A 1 312 ? 13.631 7.862 -26.549 1.00 97.31 312 GLU A C 1
ATOM 2548 O O . GLU A 1 312 ? 13.656 6.842 -27.238 1.00 97.31 312 GLU A O 1
ATOM 2553 N N . ALA A 1 313 ? 14.090 7.877 -25.292 1.00 97.38 313 ALA A N 1
ATOM 2554 C CA . ALA A 1 313 ? 14.638 6.688 -24.637 1.00 97.38 313 ALA A CA 1
ATOM 2555 C C . ALA A 1 313 ? 13.603 5.559 -24.520 1.00 97.38 313 ALA A C 1
ATOM 2557 O O . ALA A 1 313 ? 13.916 4.395 -24.782 1.00 97.38 313 ALA A O 1
ATOM 2558 N N . ASN A 1 314 ? 12.354 5.898 -24.187 1.00 97.00 314 ASN A N 1
ATOM 2559 C CA . ASN A 1 314 ? 11.249 4.936 -24.163 1.00 97.00 314 ASN A CA 1
ATOM 2560 C C . ASN A 1 314 ? 10.973 4.356 -25.558 1.00 97.00 314 ASN A C 1
ATOM 2562 O O . ASN A 1 314 ? 10.764 3.149 -25.701 1.00 97.00 314 ASN A O 1
ATOM 2566 N N . ALA A 1 315 ? 10.990 5.203 -26.590 1.00 97.44 315 ALA A N 1
ATOM 2567 C CA . ALA A 1 315 ? 10.779 4.779 -27.968 1.00 97.44 315 ALA A CA 1
ATOM 2568 C C . ALA A 1 315 ? 11.888 3.833 -28.452 1.00 97.44 315 ALA A C 1
ATOM 2570 O O . ALA A 1 315 ? 11.595 2.830 -29.105 1.00 97.44 315 ALA A O 1
ATOM 2571 N N . ASP A 1 316 ? 13.145 4.105 -28.110 1.00 97.62 316 ASP A N 1
ATOM 2572 C CA . ASP A 1 316 ? 14.271 3.257 -28.505 1.00 97.62 316 ASP A CA 1
ATOM 2573 C C . ASP A 1 316 ? 14.302 1.929 -27.740 1.00 97.62 316 ASP A C 1
ATOM 2575 O O . ASP A 1 316 ? 14.521 0.877 -28.354 1.00 97.62 316 ASP A O 1
ATOM 2579 N N . LEU A 1 317 ? 13.930 1.931 -26.453 1.00 97.25 317 LEU A N 1
ATOM 2580 C CA . LEU A 1 317 ? 13.700 0.697 -25.698 1.00 97.25 317 LEU A CA 1
ATOM 2581 C C . LEU A 1 317 ? 12.636 -0.186 -26.368 1.00 97.25 317 LEU A C 1
ATOM 2583 O O . LEU A 1 317 ? 12.792 -1.406 -26.406 1.00 97.25 317 LEU A O 1
ATOM 2587 N N . ILE A 1 318 ? 11.562 0.388 -26.917 1.00 96.56 318 ILE A N 1
ATOM 2588 C CA . ILE A 1 318 ? 10.525 -0.383 -27.625 1.00 96.56 318 ILE A CA 1
ATOM 2589 C C . ILE A 1 318 ? 11.082 -0.994 -28.918 1.00 96.56 318 ILE A C 1
ATOM 2591 O O . ILE A 1 318 ? 10.839 -2.175 -29.176 1.00 96.56 318 ILE A O 1
ATOM 2595 N N . LYS A 1 319 ? 11.850 -0.225 -29.701 1.00 96.00 319 LYS A N 1
ATOM 2596 C CA . LYS A 1 319 ? 12.367 -0.646 -31.017 1.00 96.00 319 LYS A CA 1
ATOM 2597 C C . LYS A 1 319 ? 13.430 -1.739 -30.939 1.00 96.00 319 LYS A C 1
ATOM 2599 O O . LYS A 1 319 ? 13.519 -2.552 -31.859 1.00 96.00 319 LYS A O 1
ATOM 2604 N N . ILE A 1 320 ? 14.259 -1.751 -29.894 1.00 95.50 320 ILE A N 1
ATOM 2605 C CA . ILE A 1 320 ? 15.378 -2.693 -29.829 1.00 95.50 320 ILE A CA 1
ATOM 2606 C C . ILE A 1 320 ? 14.900 -4.140 -29.651 1.00 95.50 320 ILE A C 1
ATOM 2608 O O . ILE A 1 320 ? 13.875 -4.409 -29.017 1.00 95.50 320 ILE A O 1
ATOM 2612 N N . LYS A 1 321 ? 15.647 -5.098 -30.208 1.00 92.94 321 LYS A N 1
ATOM 2613 C CA . LYS A 1 321 ? 15.366 -6.527 -30.038 1.00 92.94 321 LYS A CA 1
ATOM 2614 C C . LYS A 1 321 ? 15.702 -6.952 -28.604 1.00 92.94 321 LYS A C 1
ATOM 2616 O O . LYS A 1 321 ? 16.817 -6.731 -28.138 1.00 92.94 321 LYS A O 1
ATOM 2621 N N . LYS A 1 322 ? 14.736 -7.569 -27.918 1.00 93.50 322 LYS A N 1
ATOM 2622 C CA . LYS A 1 322 ? 14.808 -7.928 -26.492 1.00 93.50 322 LYS A CA 1
ATOM 2623 C C . LYS A 1 322 ? 14.436 -9.399 -26.296 1.00 93.50 322 LYS A C 1
ATOM 2625 O O . LYS A 1 322 ? 13.309 -9.697 -25.932 1.00 93.50 322 LYS A O 1
ATOM 2630 N N . GLU A 1 323 ? 15.357 -10.322 -26.560 1.00 93.56 323 GLU A N 1
ATOM 2631 C CA . GLU A 1 323 ? 15.112 -11.748 -26.266 1.00 93.56 323 GLU A CA 1
ATOM 2632 C C . GLU A 1 323 ? 15.332 -12.034 -24.775 1.00 93.56 323 GLU A C 1
ATOM 2634 O O . GLU A 1 323 ? 14.448 -12.546 -24.087 1.00 93.56 323 GLU A O 1
ATOM 2639 N N . THR A 1 324 ? 16.506 -11.642 -24.270 1.00 97.19 324 THR A N 1
ATOM 2640 C CA . THR A 1 324 ? 16.898 -11.755 -22.861 1.00 97.19 324 THR A CA 1
ATOM 2641 C C . THR A 1 324 ? 17.322 -10.393 -22.325 1.00 97.19 324 THR A C 1
ATOM 2643 O O . THR A 1 324 ? 18.106 -9.697 -22.974 1.00 97.19 324 THR A O 1
ATOM 2646 N N . LEU A 1 325 ? 16.835 -10.036 -21.134 1.00 98.06 325 LEU A N 1
ATOM 2647 C CA . LEU A 1 325 ? 17.213 -8.813 -20.421 1.00 98.06 325 LEU A CA 1
ATOM 2648 C C . LEU A 1 325 ? 17.747 -9.122 -19.026 1.00 98.06 325 LEU A C 1
ATOM 2650 O O . LEU A 1 325 ? 17.255 -10.032 -18.357 1.00 98.06 325 LEU A O 1
ATOM 2654 N N . TYR A 1 326 ? 18.680 -8.298 -18.563 1.00 98.12 326 TYR A N 1
ATOM 2655 C CA . TYR A 1 326 ? 19.037 -8.174 -17.157 1.00 98.12 326 TYR A CA 1
ATOM 2656 C C . TYR A 1 326 ? 18.462 -6.883 -16.586 1.00 98.12 326 TYR A C 1
ATOM 2658 O O . TYR A 1 326 ? 18.626 -5.814 -17.172 1.00 98.12 326 TYR A O 1
ATOM 2666 N N . LEU A 1 327 ? 17.801 -7.007 -15.436 1.00 97.19 327 LEU A N 1
ATOM 2667 C CA . LEU A 1 327 ? 17.293 -5.908 -14.622 1.00 97.19 327 LEU A CA 1
ATOM 2668 C C . LEU A 1 327 ? 18.026 -5.912 -13.285 1.00 97.19 327 LEU A C 1
ATOM 2670 O O . LEU A 1 327 ? 18.039 -6.931 -12.593 1.00 97.19 327 LEU A O 1
ATOM 2674 N N . PHE A 1 328 ? 18.597 -4.782 -12.895 1.00 96.44 328 PHE A N 1
ATOM 2675 C CA . PHE A 1 328 ? 19.233 -4.617 -11.590 1.00 96.44 328 PHE A CA 1
ATOM 2676 C C . PHE A 1 328 ? 19.080 -3.179 -11.100 1.00 96.44 328 PHE A C 1
ATOM 2678 O O . PHE A 1 328 ? 18.799 -2.270 -11.878 1.00 96.44 328 PHE A O 1
ATOM 2685 N N . PHE A 1 329 ? 19.234 -2.987 -9.796 1.00 94.81 329 PHE A N 1
ATOM 2686 C CA . PHE A 1 329 ? 19.060 -1.694 -9.139 1.00 94.81 329 PHE A CA 1
ATOM 2687 C C . PHE A 1 329 ? 20.417 -1.077 -8.798 1.00 94.81 329 PHE A C 1
ATOM 2689 O O . PHE A 1 329 ? 21.419 -1.792 -8.698 1.00 94.81 329 PHE A O 1
ATOM 2696 N N . ASN A 1 330 ? 20.452 0.241 -8.600 1.00 94.38 330 ASN A N 1
ATOM 2697 C CA . ASN A 1 330 ? 21.655 0.945 -8.148 1.00 94.38 330 ASN A CA 1
ATOM 2698 C C . ASN A 1 330 ? 22.187 0.375 -6.828 1.00 94.38 330 ASN A C 1
ATOM 2700 O O . ASN A 1 330 ? 23.386 0.168 -6.674 1.00 94.38 330 ASN A O 1
ATOM 2704 N N . GLU A 1 331 ? 21.274 0.040 -5.919 1.00 90.50 331 GLU A N 1
ATOM 2705 C CA . GLU A 1 331 ? 21.580 -0.525 -4.611 1.00 90.50 331 GLU A CA 1
ATOM 2706 C C . GLU A 1 331 ? 20.864 -1.860 -4.383 1.00 90.50 331 GLU A C 1
ATOM 2708 O O . GLU A 1 331 ? 19.973 -2.269 -5.129 1.00 90.50 331 GLU A O 1
ATOM 2713 N N . GLY A 1 332 ? 21.262 -2.560 -3.324 1.00 88.81 332 GLY A N 1
ATOM 2714 C CA . GLY A 1 332 ? 20.669 -3.834 -2.940 1.00 88.81 332 GLY A CA 1
ATOM 2715 C C . GLY A 1 332 ? 21.144 -5.015 -3.788 1.00 88.81 332 GLY A C 1
ATOM 2716 O O . GLY A 1 332 ? 21.951 -4.898 -4.713 1.00 88.81 332 GLY A O 1
ATOM 2717 N N . THR A 1 333 ? 20.652 -6.197 -3.427 1.00 91.00 333 THR A N 1
ATOM 2718 C CA . THR A 1 333 ? 21.120 -7.485 -3.966 1.00 91.00 333 THR A CA 1
ATOM 2719 C C . THR A 1 333 ? 20.169 -8.095 -4.993 1.00 91.00 333 THR A C 1
ATOM 2721 O O . THR A 1 333 ? 20.473 -9.123 -5.597 1.00 91.00 333 THR A O 1
ATOM 2724 N N . THR A 1 334 ? 19.006 -7.474 -5.201 1.00 89.88 334 THR A N 1
ATOM 2725 C CA . THR A 1 334 ? 17.978 -7.969 -6.115 1.00 89.88 334 THR A CA 1
ATOM 2726 C C . THR A 1 334 ? 18.360 -7.675 -7.563 1.00 89.88 334 THR A C 1
ATOM 2728 O O . THR A 1 334 ? 18.659 -6.542 -7.927 1.00 89.88 334 THR A O 1
ATOM 2731 N N . CYS A 1 335 ? 18.294 -8.697 -8.411 1.00 94.62 335 CYS A N 1
ATOM 2732 C CA . CYS A 1 335 ? 18.336 -8.551 -9.860 1.00 94.62 335 CYS A CA 1
ATOM 2733 C C . CYS A 1 335 ? 17.563 -9.693 -10.530 1.00 94.62 335 CYS A C 1
ATOM 2735 O O . CYS A 1 335 ? 17.300 -10.739 -9.922 1.00 94.62 335 CYS A O 1
ATOM 2737 N N . TYR A 1 336 ? 17.176 -9.476 -11.782 1.00 94.94 336 TYR A N 1
ATOM 2738 C CA . TYR A 1 336 ? 16.321 -10.373 -12.543 1.00 94.94 336 TYR A CA 1
ATOM 2739 C C . TYR A 1 336 ? 16.896 -10.623 -13.932 1.00 94.94 336 TYR A C 1
ATOM 2741 O O . TYR A 1 336 ? 17.432 -9.719 -14.570 1.00 94.94 336 TYR A O 1
ATOM 2749 N N . ARG A 1 337 ? 16.720 -11.851 -14.418 1.00 97.00 337 ARG A N 1
ATOM 2750 C CA . ARG A 1 337 ? 16.852 -12.204 -15.830 1.00 97.00 337 ARG A CA 1
ATOM 2751 C C . ARG A 1 337 ? 15.457 -12.391 -16.408 1.00 97.00 337 ARG A C 1
ATOM 2753 O O . ARG A 1 337 ? 14.683 -13.191 -15.882 1.00 97.00 337 ARG A O 1
ATOM 2760 N N . LEU A 1 338 ? 15.140 -11.661 -17.469 1.00 97.31 338 LEU A N 1
ATOM 2761 C CA . LEU A 1 338 ? 13.895 -11.800 -18.218 1.00 97.31 338 LEU A CA 1
ATOM 2762 C C . LEU A 1 338 ? 14.169 -12.557 -19.515 1.00 97.31 338 LEU A C 1
ATOM 2764 O O . LEU A 1 338 ? 15.164 -12.276 -20.176 1.00 97.31 338 LEU A O 1
ATOM 2768 N N . ASN A 1 339 ? 13.283 -13.475 -19.889 1.00 96.88 339 ASN A N 1
ATOM 2769 C CA . ASN A 1 339 ? 13.286 -14.179 -21.174 1.00 96.88 339 ASN A CA 1
ATOM 2770 C C . ASN A 1 339 ? 11.977 -13.911 -21.915 1.00 96.88 339 ASN A C 1
ATOM 2772 O O . ASN A 1 339 ? 10.953 -13.672 -21.271 1.00 96.88 339 ASN A O 1
ATOM 2776 N N . ASN A 1 340 ? 12.002 -14.018 -23.245 1.00 96.19 340 ASN A N 1
ATOM 2777 C CA . ASN A 1 340 ? 10.880 -13.652 -24.119 1.00 96.19 340 ASN A CA 1
ATOM 2778 C C . ASN A 1 340 ? 10.447 -12.201 -23.856 1.00 96.19 340 ASN A C 1
ATOM 2780 O O . ASN A 1 340 ? 9.271 -11.890 -23.658 1.00 96.19 340 ASN A O 1
ATOM 2784 N N . ALA A 1 341 ? 11.438 -11.316 -23.734 1.00 96.56 341 ALA A N 1
ATOM 2785 C CA . ALA A 1 341 ? 11.255 -9.947 -23.274 1.00 96.56 341 ALA A CA 1
ATOM 2786 C C . ALA A 1 341 ? 10.844 -8.975 -24.398 1.00 96.56 341 ALA A C 1
ATOM 2788 O O . ALA A 1 341 ? 10.952 -7.758 -24.235 1.00 96.56 341 ALA A O 1
ATOM 2789 N N . GLU A 1 342 ? 10.341 -9.467 -25.535 1.00 96.06 342 GLU A N 1
ATOM 2790 C CA . GLU A 1 342 ? 10.049 -8.638 -26.710 1.00 96.06 342 GLU A CA 1
ATOM 2791 C C . GLU A 1 342 ? 8.974 -7.586 -26.412 1.00 96.06 342 GLU A C 1
ATOM 2793 O O . GLU A 1 342 ? 9.008 -6.486 -26.961 1.00 96.06 342 GLU A O 1
ATOM 2798 N N . LYS A 1 343 ? 8.048 -7.909 -25.499 1.00 96.00 343 LYS A N 1
ATOM 2799 C CA . LYS A 1 343 ? 6.956 -7.029 -25.050 1.00 96.00 343 LYS A CA 1
ATOM 2800 C C . LYS A 1 343 ? 7.295 -6.187 -23.813 1.00 96.00 343 LYS A C 1
ATOM 2802 O O . LYS A 1 343 ? 6.403 -5.531 -23.269 1.00 96.00 343 LYS A O 1
ATOM 2807 N N . PHE A 1 344 ? 8.538 -6.239 -23.333 1.00 96.81 344 PHE A N 1
ATOM 2808 C CA . PHE A 1 344 ? 8.982 -5.428 -22.203 1.00 96.81 344 PHE A CA 1
ATOM 2809 C C . PHE A 1 344 ? 9.013 -3.945 -22.598 1.00 96.81 344 PHE A C 1
ATOM 2811 O O . PHE A 1 344 ? 9.589 -3.584 -23.626 1.00 96.81 344 PHE A O 1
ATOM 2818 N N . THR A 1 345 ? 8.402 -3.087 -21.782 1.00 95.81 345 THR A N 1
ATOM 2819 C CA . THR A 1 345 ? 8.343 -1.630 -21.990 1.00 95.81 345 THR A CA 1
ATOM 2820 C C . THR A 1 345 ? 8.696 -0.880 -20.706 1.00 95.81 345 THR A C 1
ATOM 2822 O O . THR A 1 345 ? 8.717 -1.466 -19.626 1.00 95.81 345 THR A O 1
ATOM 2825 N N . ALA A 1 346 ? 8.940 0.432 -20.802 1.00 93.56 346 ALA A N 1
ATOM 2826 C CA . ALA A 1 346 ? 9.212 1.281 -19.637 1.00 93.56 346 ALA A CA 1
ATOM 2827 C C . ALA A 1 346 ? 8.078 1.252 -18.592 1.00 93.56 346 ALA A C 1
ATOM 2829 O O . ALA A 1 346 ? 8.339 1.309 -17.394 1.00 93.56 346 ALA A O 1
ATOM 2830 N N . GLU A 1 347 ? 6.827 1.074 -19.030 1.00 90.62 347 GLU A N 1
ATOM 2831 C CA . GLU A 1 347 ? 5.659 0.928 -18.148 1.00 90.62 347 GLU A CA 1
ATOM 2832 C C . GLU A 1 347 ? 5.772 -0.277 -17.205 1.00 90.62 347 GLU A C 1
ATOM 2834 O O . GLU A 1 347 ? 5.207 -0.263 -16.118 1.00 90.62 347 GLU A O 1
ATOM 2839 N N . ASN A 1 348 ? 6.517 -1.322 -17.588 1.00 91.62 348 ASN A N 1
ATOM 2840 C CA . ASN A 1 348 ? 6.706 -2.498 -16.739 1.00 91.62 348 ASN A CA 1
ATOM 2841 C C . ASN A 1 348 ? 7.581 -2.237 -15.510 1.00 91.62 348 ASN A C 1
ATOM 2843 O O . ASN A 1 348 ? 7.673 -3.112 -14.658 1.00 91.62 348 ASN A O 1
ATOM 2847 N N . ILE A 1 349 ? 8.259 -1.094 -15.442 1.00 91.00 349 ILE A N 1
ATOM 2848 C CA . ILE A 1 349 ? 9.179 -0.743 -14.356 1.00 91.00 349 ILE A CA 1
ATOM 2849 C C . ILE A 1 349 ? 8.906 0.663 -13.813 1.00 91.00 349 ILE A C 1
ATOM 2851 O O . ILE A 1 349 ? 9.719 1.211 -13.075 1.00 91.00 349 ILE A O 1
ATOM 2855 N N . ASP A 1 350 ? 7.749 1.244 -14.139 1.00 86.19 350 ASP A N 1
ATOM 2856 C CA . ASP A 1 350 ? 7.397 2.632 -13.831 1.00 86.19 350 ASP A CA 1
ATOM 2857 C C . ASP A 1 350 ? 7.137 2.911 -12.341 1.00 86.19 350 ASP A C 1
ATOM 2859 O O . ASP A 1 350 ? 6.837 4.041 -11.980 1.00 86.19 350 ASP A O 1
ATOM 2863 N N . TYR A 1 351 ? 7.269 1.941 -11.445 1.00 81.44 351 TYR A N 1
ATOM 2864 C CA . TYR A 1 351 ? 7.203 2.118 -9.983 1.00 81.44 351 TYR A CA 1
ATOM 2865 C C . TYR A 1 351 ? 8.559 1.892 -9.309 1.00 81.44 351 TYR A C 1
ATOM 2867 O O . TYR A 1 351 ? 8.686 2.105 -8.106 1.00 81.44 351 TYR A O 1
ATOM 2875 N N . PHE A 1 352 ? 9.576 1.489 -10.072 1.00 87.62 352 PHE A N 1
ATOM 2876 C CA . PHE A 1 352 ? 10.935 1.369 -9.574 1.00 87.62 352 PHE A CA 1
ATOM 2877 C C . PHE A 1 352 ? 11.702 2.682 -9.711 1.00 87.62 352 PHE A C 1
ATOM 2879 O O . PHE A 1 352 ? 11.411 3.525 -10.562 1.00 87.62 352 PHE A O 1
ATOM 2886 N N . ASN A 1 353 ? 12.713 2.813 -8.865 1.00 89.56 353 ASN A N 1
ATOM 2887 C CA . ASN A 1 353 ? 13.682 3.891 -8.882 1.00 89.56 353 ASN A CA 1
ATOM 2888 C C . ASN A 1 353 ? 15.067 3.290 -9.109 1.00 89.56 353 ASN A C 1
ATOM 2890 O O . ASN A 1 353 ? 15.347 2.188 -8.634 1.00 89.56 353 ASN A O 1
ATOM 2894 N N . ASP A 1 354 ? 15.902 4.015 -9.847 1.00 94.94 354 ASP A N 1
ATOM 2895 C CA . ASP A 1 354 ? 17.297 3.667 -10.127 1.00 94.94 354 ASP A CA 1
ATOM 2896 C C . ASP A 1 354 ? 17.482 2.229 -10.625 1.00 94.94 354 ASP A C 1
ATOM 2898 O O . ASP A 1 354 ? 18.290 1.452 -10.106 1.00 94.94 354 ASP A O 1
ATOM 2902 N N . ILE A 1 355 ? 16.690 1.879 -11.637 1.00 96.19 355 ILE A N 1
ATOM 2903 C CA . ILE A 1 355 ? 16.698 0.569 -12.282 1.00 96.19 355 ILE A CA 1
ATOM 2904 C C . ILE A 1 355 ? 17.395 0.646 -13.640 1.00 96.19 355 ILE A C 1
ATOM 2906 O O . ILE A 1 355 ? 17.164 1.550 -14.446 1.00 96.19 355 ILE A O 1
ATOM 2910 N N . TYR A 1 356 ? 18.234 -0.350 -13.891 1.00 98.06 356 TYR A N 1
ATOM 2911 C CA . TYR A 1 356 ? 19.039 -0.505 -15.090 1.00 98.06 356 TYR A CA 1
ATOM 2912 C C . TYR A 1 356 ? 18.566 -1.749 -15.829 1.00 98.06 356 TYR A C 1
ATOM 2914 O O . TYR A 1 356 ? 18.389 -2.816 -15.236 1.00 98.06 356 TYR A O 1
ATOM 2922 N N . VAL A 1 357 ? 18.361 -1.597 -17.130 1.00 98.31 357 VAL A N 1
ATOM 2923 C CA . VAL A 1 357 ? 17.927 -2.646 -18.048 1.00 98.31 357 VAL A CA 1
ATOM 2924 C C . VAL A 1 357 ? 18.975 -2.763 -19.139 1.00 98.31 357 VAL A C 1
ATOM 2926 O O . VAL A 1 357 ? 19.312 -1.774 -19.783 1.00 98.31 357 VAL A O 1
ATOM 2929 N N . THR A 1 358 ? 19.474 -3.964 -19.386 1.00 98.06 358 THR A N 1
ATOM 2930 C CA . THR A 1 358 ? 20.466 -4.213 -20.437 1.00 98.06 358 THR A CA 1
ATOM 2931 C C . THR A 1 358 ? 20.258 -5.591 -21.054 1.00 98.06 358 THR A C 1
ATOM 2933 O O . THR A 1 358 ? 19.581 -6.441 -20.470 1.00 98.06 358 THR A O 1
ATOM 2936 N N . ASN A 1 359 ? 20.813 -5.832 -22.239 1.00 97.25 359 ASN A N 1
ATOM 2937 C CA . ASN A 1 359 ? 20.915 -7.184 -22.779 1.00 97.25 359 ASN A CA 1
ATOM 2938 C C . ASN A 1 359 ? 22.093 -7.948 -22.153 1.00 97.25 359 ASN A C 1
ATOM 2940 O O . ASN A 1 359 ? 22.914 -7.402 -21.423 1.00 97.25 359 ASN A O 1
ATOM 2944 N N . GLU A 1 360 ? 22.197 -9.235 -22.467 1.00 95.62 360 GLU A N 1
ATOM 2945 C CA . GLU A 1 360 ? 23.214 -10.122 -21.888 1.00 95.62 360 GLU A CA 1
ATOM 2946 C C . GLU A 1 360 ? 24.667 -9.708 -22.185 1.00 95.62 360 GLU A C 1
ATOM 2948 O O . GLU A 1 360 ? 25.558 -9.855 -21.336 1.00 95.62 360 GLU A O 1
ATOM 2953 N N . ASP A 1 361 ? 24.873 -9.105 -23.354 1.00 96.25 361 ASP A N 1
ATOM 2954 C CA . ASP A 1 361 ? 26.177 -8.661 -23.843 1.00 96.25 361 ASP A CA 1
ATOM 2955 C C . ASP A 1 361 ? 26.503 -7.205 -23.487 1.00 96.25 361 ASP A C 1
ATOM 2957 O O . ASP A 1 361 ? 27.589 -6.735 -23.815 1.00 96.25 361 ASP A O 1
ATOM 2961 N N . PHE A 1 362 ? 25.598 -6.490 -22.803 1.00 97.19 362 PHE A N 1
ATOM 2962 C CA . PHE A 1 362 ? 25.782 -5.087 -22.415 1.00 97.19 362 PHE A CA 1
ATOM 2963 C C . PHE A 1 362 ? 26.073 -4.168 -23.617 1.00 97.19 362 PHE A C 1
ATOM 2965 O O . PHE A 1 362 ? 26.830 -3.204 -23.533 1.00 97.19 362 PHE A O 1
ATOM 2972 N N . THR A 1 363 ? 25.461 -4.453 -24.769 1.00 97.06 363 THR A N 1
ATOM 2973 C CA . THR A 1 363 ? 25.608 -3.624 -25.978 1.00 97.06 363 THR A CA 1
ATOM 2974 C C . THR A 1 363 ? 24.751 -2.363 -25.915 1.00 97.06 363 THR A C 1
ATOM 2976 O O . THR A 1 363 ? 25.026 -1.402 -26.623 1.00 97.06 363 THR A O 1
ATOM 2979 N N . TRP A 1 364 ? 23.714 -2.357 -25.077 1.00 98.12 364 TRP A N 1
ATOM 2980 C CA . TRP A 1 364 ? 22.872 -1.195 -24.812 1.00 98.12 364 TRP A CA 1
ATOM 2981 C C . TRP A 1 364 ? 22.395 -1.195 -23.360 1.00 98.12 364 TRP A C 1
ATOM 2983 O O . TRP A 1 364 ? 22.379 -2.233 -22.695 1.00 98.12 364 TRP A O 1
ATOM 2993 N N . THR A 1 365 ? 21.978 -0.036 -22.867 1.00 98.50 365 THR A N 1
ATOM 2994 C CA . THR A 1 365 ? 21.359 0.106 -21.552 1.00 98.50 365 THR A CA 1
ATOM 2995 C C . THR A 1 365 ? 20.219 1.111 -21.595 1.00 98.50 365 THR A C 1
ATOM 2997 O O . THR A 1 365 ? 20.311 2.154 -22.236 1.00 98.50 365 THR A O 1
ATOM 3000 N N . TYR A 1 366 ? 19.153 0.797 -20.872 1.00 98.56 366 TYR A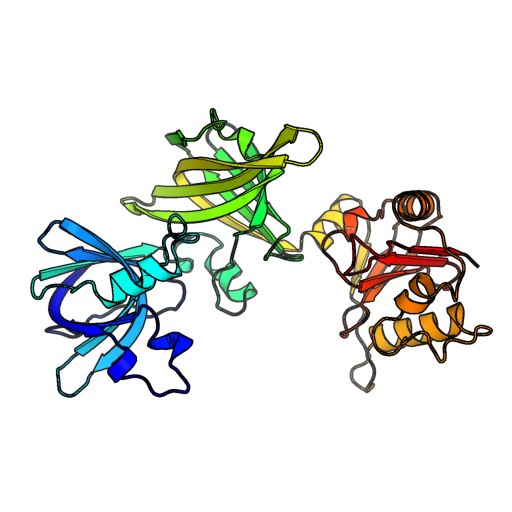 N 1
ATOM 3001 C CA . TYR A 1 366 ? 18.085 1.715 -20.518 1.00 98.56 366 TYR A CA 1
ATOM 3002 C C . TYR A 1 366 ? 18.115 1.931 -19.007 1.00 98.56 366 TYR A C 1
ATOM 3004 O O . TYR A 1 366 ? 18.300 0.975 -18.253 1.00 98.56 366 TYR A O 1
ATOM 3012 N N . VAL A 1 367 ? 17.954 3.171 -18.560 1.00 97.94 367 VAL A N 1
ATOM 3013 C CA . VAL A 1 367 ? 18.069 3.525 -17.145 1.00 97.94 367 VAL A CA 1
ATOM 3014 C C . VAL A 1 367 ? 16.923 4.428 -16.728 1.00 97.94 367 VAL A C 1
ATOM 3016 O O . VAL A 1 367 ? 16.739 5.502 -17.296 1.00 97.94 367 VAL A O 1
ATOM 3019 N N . LEU A 1 368 ? 16.164 3.999 -15.720 1.00 96.62 368 LEU A N 1
ATOM 3020 C CA . LEU A 1 368 ? 15.105 4.789 -15.101 1.00 96.62 368 LEU A CA 1
ATOM 3021 C C . LEU A 1 368 ? 15.582 5.279 -13.732 1.00 96.62 368 LEU A C 1
ATOM 3023 O O . LEU A 1 368 ? 15.926 4.477 -12.867 1.00 96.62 368 LEU A O 1
ATOM 3027 N N . THR A 1 369 ? 15.600 6.596 -13.553 1.00 95.62 369 THR A N 1
ATOM 3028 C CA . THR A 1 369 ? 16.106 7.283 -12.357 1.00 95.62 369 THR A CA 1
ATOM 3029 C C . THR A 1 369 ? 14.997 7.483 -11.318 1.00 95.62 369 THR A C 1
ATOM 3031 O O . THR A 1 369 ? 13.803 7.446 -11.641 1.00 95.62 369 THR A O 1
ATOM 3034 N N . HIS A 1 370 ? 15.376 7.749 -10.066 1.00 93.06 370 HIS A N 1
ATOM 3035 C CA . HIS A 1 370 ? 14.443 8.320 -9.086 1.00 93.06 370 HIS A CA 1
ATOM 3036 C C . HIS A 1 370 ? 14.072 9.786 -9.394 1.00 93.06 370 HIS A C 1
ATOM 3038 O O . HIS A 1 370 ? 12.991 10.247 -9.027 1.00 93.06 370 HIS A O 1
ATOM 3044 N N . GLU A 1 371 ? 14.927 10.517 -10.110 1.00 90.31 371 GLU A N 1
ATOM 3045 C CA . GLU A 1 371 ? 14.753 11.929 -10.474 1.00 90.31 371 GLU A CA 1
ATOM 3046 C C . GLU A 1 371 ? 13.916 12.146 -11.748 1.00 90.31 371 GLU A C 1
ATOM 3048 O O . GLU A 1 371 ? 14.314 12.833 -12.687 1.00 90.31 371 GLU A O 1
ATOM 3053 N N . ARG A 1 372 ? 12.712 11.581 -11.797 1.00 80.94 372 ARG A N 1
ATOM 3054 C CA . ARG A 1 372 ? 11.920 11.482 -13.039 1.00 80.94 372 ARG A CA 1
ATOM 3055 C C . ARG A 1 372 ? 11.557 12.807 -13.717 1.00 80.94 372 ARG A C 1
ATOM 3057 O O . ARG A 1 372 ? 11.240 12.815 -14.900 1.00 80.94 372 ARG A O 1
ATOM 3064 N N . VAL A 1 373 ? 11.551 13.913 -12.971 1.00 84.19 373 VAL A N 1
ATOM 3065 C CA . VAL A 1 373 ? 11.219 15.249 -13.499 1.00 84.19 373 VAL A CA 1
ATOM 3066 C C . VAL A 1 373 ? 12.435 15.902 -14.162 1.00 84.19 373 VAL A C 1
ATOM 3068 O O . VAL A 1 373 ? 12.309 16.583 -15.181 1.00 84.19 373 VAL A O 1
ATOM 3071 N N . THR A 1 374 ? 13.618 15.708 -13.583 1.00 89.50 374 THR A N 1
ATOM 3072 C CA . THR A 1 374 ? 14.844 16.430 -13.943 1.00 89.50 374 THR A CA 1
ATOM 3073 C C . THR A 1 374 ? 15.794 15.593 -14.788 1.00 89.50 374 THR A C 1
ATOM 3075 O O . THR A 1 374 ? 16.489 16.158 -15.630 1.00 89.50 374 THR A O 1
ATOM 3078 N N . CYS A 1 375 ? 15.804 14.271 -14.623 1.00 93.12 375 CYS A N 1
ATOM 3079 C CA . CYS A 1 375 ? 16.815 13.380 -15.180 1.00 93.12 375 CYS A CA 1
ATOM 3080 C C . CYS A 1 375 ? 16.212 12.081 -15.722 1.00 93.12 375 CYS A C 1
ATOM 3082 O O . CYS A 1 375 ? 15.475 11.382 -15.033 1.00 93.12 375 CYS A O 1
ATOM 3084 N N . GLY A 1 376 ? 16.622 11.699 -16.932 1.00 93.25 376 GLY A N 1
ATOM 3085 C CA . GLY A 1 376 ? 16.228 10.439 -17.553 1.00 93.25 376 GLY A CA 1
ATOM 3086 C C . GLY A 1 376 ? 14.727 10.343 -17.892 1.00 93.25 376 GLY A C 1
ATOM 3087 O O . GLY A 1 376 ? 14.044 11.365 -17.951 1.00 93.25 376 GLY A O 1
ATOM 3088 N N . PRO A 1 377 ? 14.206 9.128 -18.152 1.00 97.00 377 PRO A N 1
ATOM 3089 C CA . PRO A 1 377 ? 14.982 7.911 -18.391 1.00 97.00 377 PRO A CA 1
ATOM 3090 C C . PRO A 1 377 ? 16.019 8.091 -19.506 1.00 97.00 377 PRO A C 1
ATOM 3092 O O . PRO A 1 377 ? 15.859 8.951 -20.369 1.00 97.00 377 PRO A O 1
ATOM 3095 N N . TYR A 1 378 ? 17.085 7.300 -19.473 1.00 98.12 378 TYR A N 1
ATOM 3096 C CA . TYR A 1 378 ? 18.174 7.340 -20.449 1.00 98.12 378 TYR A CA 1
ATOM 3097 C C . TYR A 1 378 ? 18.195 6.059 -21.272 1.00 98.12 378 TYR A C 1
ATOM 3099 O O . TYR A 1 378 ? 17.938 4.979 -20.740 1.00 98.12 378 TYR A O 1
ATOM 3107 N N . PHE A 1 379 ? 18.557 6.162 -22.546 1.00 98.44 379 PHE A N 1
ATOM 3108 C CA . PHE A 1 379 ? 18.901 5.012 -23.374 1.00 98.44 379 PHE A CA 1
ATOM 3109 C C . PHE A 1 379 ? 20.218 5.275 -24.102 1.00 98.44 379 PHE A C 1
ATOM 3111 O O . PHE A 1 379 ? 20.437 6.347 -24.669 1.00 98.44 379 PHE A O 1
ATOM 3118 N N . HIS A 1 380 ? 21.099 4.283 -24.079 1.00 97.75 380 HIS A N 1
ATOM 3119 C CA . HIS A 1 380 ? 22.383 4.306 -24.763 1.00 97.75 380 HIS A CA 1
ATOM 3120 C C . HIS A 1 380 ? 22.624 2.962 -25.451 1.00 97.75 380 HIS A C 1
ATOM 3122 O O . HIS A 1 380 ? 22.356 1.910 -24.872 1.00 97.75 380 HIS A O 1
ATOM 3128 N N . SER A 1 381 ? 23.165 3.001 -26.665 1.00 95.19 381 SER A N 1
ATOM 3129 C CA . SER A 1 381 ? 23.643 1.835 -27.407 1.00 95.19 381 SER A CA 1
ATOM 3130 C C . SER A 1 381 ? 25.047 2.132 -27.914 1.00 95.19 381 SER A C 1
ATOM 3132 O O . SER A 1 381 ? 25.275 3.225 -28.438 1.00 95.19 381 SER A O 1
ATOM 3134 N N . ASN A 1 382 ? 25.946 1.159 -27.757 1.00 83.56 382 ASN A N 1
ATOM 3135 C CA . ASN A 1 382 ? 27.297 1.198 -28.321 1.00 83.56 382 ASN A CA 1
ATOM 3136 C C . ASN A 1 382 ? 27.292 1.093 -29.848 1.00 83.56 382 ASN A C 1
ATOM 3138 O O . ASN A 1 382 ? 26.321 0.513 -30.399 1.00 83.56 382 ASN A O 1
#

InterPro domains:
  IPR025454 Protein of unknown function DUF4275 [PF14101] (290-379)

Mean predicted aligned error: 7.62 Å

Organism: NCBI:txid360422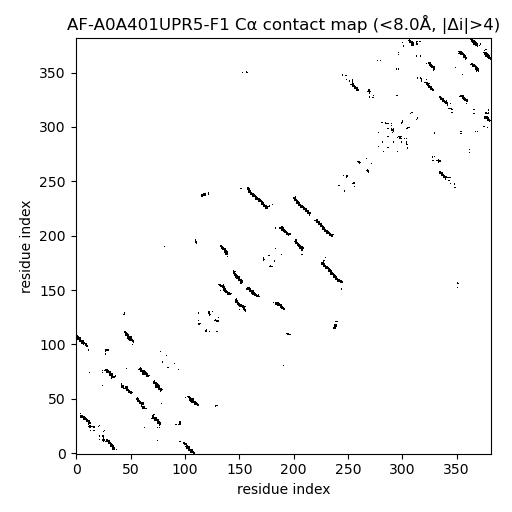

pLDDT: mean 89.36, std 10.42, range [39.34, 98.56]

Solvent-accessible surface area (backbone atoms only — not comparable to full-atom values): 20690 Å² total; per-residue (Å²): 100,78,43,84,46,42,30,71,43,53,46,63,22,50,86,79,44,57,87,91,48,27,80,81,58,16,57,54,17,32,33,36,27,31,80,57,84,77,98,66,89,83,45,86,63,34,33,31,32,42,34,37,81,84,70,50,72,47,53,20,24,50,78,45,74,52,71,55,100,86,39,26,33,37,33,39,30,55,55,81,61,66,96,38,61,92,43,46,81,57,54,46,53,46,54,63,67,55,79,62,74,66,42,59,31,36,42,31,57,34,31,51,46,72,80,32,53,47,31,46,60,50,18,59,71,47,78,71,37,67,79,62,67,39,47,13,31,28,37,70,46,80,60,90,52,25,40,39,37,41,36,32,41,55,70,42,45,56,36,26,40,38,43,38,35,34,63,48,78,48,76,48,57,43,43,91,81,28,86,48,76,73,68,48,47,71,31,57,26,56,36,73,47,72,37,54,49,79,92,64,22,34,39,41,38,39,32,35,65,51,74,46,75,46,73,78,53,101,88,43,66,46,76,47,81,46,57,31,38,39,39,37,34,22,51,39,61,39,38,49,72,47,52,47,52,61,51,58,33,48,78,70,60,26,47,78,41,80,48,71,47,62,96,89,50,101,55,36,46,20,50,54,52,50,52,52,48,47,55,63,78,39,71,90,50,90,53,90,87,32,60,52,90,81,36,66,67,30,38,48,79,69,62,65,43,83,64,43,48,37,73,56,16,49,52,50,57,54,71,52,91,34,56,47,35,38,39,33,42,78,62,74,52,59,24,34,41,33,33,59,27,64,80,55,51,64,78,71,51,70,76,59,55,37,35,39,38,27,42,90,81,60,55,35,40,38,37,38,42,72,49,61,90,85,39,48,33,34,23,37,68,119

Secondary structure (DSSP, 8-state):
-EEEEEEEEEEEGGGGS-GGGHHHHTTTEEEEEESS-------TT-EEEEEETTS-EEEEEEEEEEEETTEEEEEEEEP--GGGSTTHHHHHHHHHHPPPPSEEEEEEEEE-GGGSBTHHHHHHHTTTS----TTPEEEEEEETTEEEEEEESGGGTTEEEEEEEES--EEEEESSS-SSGGGGTTPBPSEEEEEE-GGG-EEEEEEEEEEEEEEEETTEEEEEEEEEEEEEEESEEEEEEEEHHHHHHHHHT-EEEEE---TT-SS-HHHHHHHHHHHHHHTTS--TTS-TTT-TTHHHHTTSS--EEHHHHHHHHHHS--SEEEEEESSSS-EEEEESGGG--GGGGTT-SSEEEEETT-SEEEEE-S-TTTS--EEEE-